Protein 6C28 (pdb70)

Organism: Rhodopseudomonas palustris (strain ATCC BAA-98 / CGA009) (NCBI:txid258594)

Secondary structure (DSSP, 8-state):
----GGGGG-HHHHHHHHHHHHHHHHHHHHGGG---HHHHHHHHHHHHSTT--HHHHHHHHT--HHHHHHHHHHHHHTTSEEEEE---EEEEE-HHHHHHHHHHHHHIIIIIIHHHHHHS-HHHHHHHHHHHHHHHHH-/----GGGGG-HHHHHHHHHHHHHHHHHHHTGGG---HHHHHHHHHHHHSTT-BHHHHHHHHT--HHHHHHHHHHHHHTTSEEE-----BEEE-HHHHHHHHHHHHHIIIIIIHHHHHHH-HHHHHHHHHHHHHHHHH-/----GGGGG-HHHHHHHHHHHHHHHHHHHTTTT---HHHHHHHHHHHHSTT--HHHHHHHHT--HHHHHHHHHHHHHTTSEEE---EEE-HHHHHHHHHHHHHIIIIIIHHHHHHS-HHHHHHHHHHHHHHHHH-/----GGGGG-HHHHHHHHHHHHHHHHHHHHGGG---HHHHHHHHHHHHSTT--HHHHHHHHT--HHHHHHHHHHHHHTTSEEE--EEE-HHHHHHHHHHHHHIIIIIIHHHHHHH-HHHHHHHHHHHHHHHHH-

Radius of gyration: 27.67 Å; Cα contacts (8 Å, |Δi|>4): 649; chains: 4; bounding box: 59×55×95 Å

B-factor: mean 47.62, std 16.77, range [25.13, 145.74]

Solvent-accessible surface area: 30016 Å² total; per-residue (Å²): 5,154,135,44,48,83,2,63,105,23,0,10,46,11,0,51,61,0,4,63,60,2,4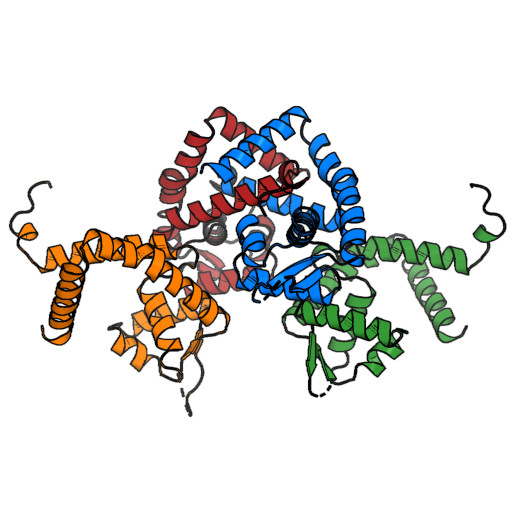6,79,9,13,28,35,16,0,1,33,14,16,0,40,19,44,24,4,10,0,0,2,0,7,64,27,4,84,39,77,58,41,58,54,0,1,92,32,14,46,36,86,100,94,84,0,54,60,30,0,55,9,0,57,19,40,31,1,0,60,75,49,151,124,142,74,101,18,3,69,11,35,115,114,0,112,65,22,5,64,131,0,57,155,18,4,49,86,102,4,14,88,102,0,16,150,60,12,32,153,120,74,13,70,44,0,29,62,20,0,37,30,0,38,156,97,11,139,182,201,75,52,135,80,74,149,93,123,49,69,56,67,105,137,56,56,78,123,48,90,75,17,15,27,43,15,0,0,35,18,16,0,35,20,42,28,21,36,0,0,56,38,6,61,65,55,87,36,106,57,20,70,58,5,6,92,99,59,71,34,134,128,97,83,1,51,62,28,1,60,10,0,54,20,45,32,1,1,62,80,67,176,69,184,43,37,2,81,10,36,112,115,0,106,65,21,4,66,84,0,87,151,20,22,50,65,129,9,60,85,120,52,28,144,142,57,32,150,122,92,55,61,50,70,99,61,116,66,41,54,66,94,155,117,217,152,163,202,75,55,136,80,80,157,97,120,48,67,57,66,106,134,57,60,77,125,52,89,89,19,15,29,90,12,0,0,34,16,17,0,40,17,43,28,21,35,0,0,56,37,9,57,66,53,115,49,132,67,35,80,51,4,5,94,93,60,72,33,135,128,97,86,0,54,58,31,0,57,9,0,64,19,42,34,1,1,66,77,69,140,104,6,105,9,34,112,113,0,91,66,21,4,65,86,0,86,151,16,22,52,77,144,10,61,85,127,52,20,139,143,54,30,149,120,95,50,65,50,70,101,63,116,65,46,60,70,92,163,120,218,4,157,138,46,43,76,3,61,110,22,0,11,47,11,0,50,58,0,3,63,65,2,45,80,11,15,27,59,15,0,0,31,14,17,0,38,19,43,29,4,12,0,0,1,0,6,56,32,5,93,38,73,72,44,68,59,0,2,98,36,14,44,35,86,103,97,82,0,54,59,29,0,62,10,0,65,21,43,34,1,1,69,70,135,104,3,82,9,34,108,114,0,106,68,18,4,63,136,0,52,136,22,4,49,65,104,2,13,82,94,0,21,146,58,13,32,139,117,74,13,65,47,0,26,63,20,0,34,29,0,40,151,100,11

Nearest PDB structures (foldseek):
  6c28-assembly2_B  TM=1.007E+00  e=2.457E-23  Rhodopseudomonas palustris CGA009
  6c28-assembly3_A  TM=9.976E-01  e=1.096E-20  Rhodopseudomonas palustris CGA009
  6c28-assembly2_C-3  TM=1.004E+00  e=8.210E-20  Rhodopseudomonas palustris CGA009
  6c9t-assembly1_B  TM=9.755E-01  e=4.816E-19  Rhodopseudomonas palustris CGA009
  7kk0-assembly1_A  TM=7.862E-01  e=4.921E-06  Variovorax paradoxus

Foldseek 3Di:
DPDDPCLVVDPVNVVVVVVVVLQVQLQVLLVVLRDGPVRLQLLVVCVVDPQAAQVVSCVVVVHDDVRSVVSVVVCVVVQQWDQDDVVRTTIHGDPSVVVSSVVSVCSCVVPRVVVVCVVAPVVVVVVVVVVVVCVVPPD/DPDPPCLVVDPVNVVVVVVVVLQVQLQVLLVVLRDGPLRLQLLVCCVVPFFDALVVSCVVVVHDVVRSVVSCVVCVVVVQWDQDDDCRTIHGDPNNVVSNVVSVCSCVPPRVVVVCVVQPDVRVVVVVVVVVCVVPPD/DPDCPCLVVDPVNVVVVVVVVLQVQLCVQLVVLRAGPLRLQLLVVCVVPPPDAQVVSCVVVVHDDVVSVVVVVVCVVVVQWDDPPGIGGDPVVVVSSVVSVCSCVPVRPVVVCVVAPVVRVVVVVVVVVCVVVPD/DPDDPCLVVDPVSVVVVVVVVLQVQLCVLLVVLRDGPVNLQLLVVCVVDPQDDLVVSCVVVVHDVVRSVVVVVVCVVVQQWDPVSIHGDVVVVVSNVVSVCSCVPVRVVVVCVVQDVVSVVVVVVVVVCVVPPD

Sequence (546 aa):
ELKMGELSELLGYALKRAQLRVFEDFLHCVAPVQLTPAQFSVLLLLDANPGRNQTEIATTLGILRPNFVAMLDALEGRGLCVRTRSRSHILMLTDKGRATLARAKKLVATRHEDRLTELLGRDNRDALLSMLATIAREFELKMGELSELLGYALKRAQLRVFEDFLHCVAPVQLTPAQFSVLLLLDANPGRNQTEIATTLGILRPNFVAMLDALEGRGLCVRTRSPHILMLTDKGRATLARAKKLVATRHEDRLTELLGRDNRDALLSMLATIAREFELKMGELSELLGYALKRAQLRVFEDFLHHCVAPVQLTPAQFSVLLLLDANPGRNQTEIATTLGILRPNFVAMLDALEGRGLCVRTRILMLTDKGRATLARAKKLVATRHEDRLTELLGRDNRDALLSMLATIAREFELKMGELSELLGYALKRAQLRVFEDFLHCVAPVQLTPAQFSVLLLLDANPGRNQTEIATTLGILRPNFVAMLDALEGRGLCVRTILMLTDKGRATLARRAKKLVATRHEDRLTELLGRDNRDALLSMLATIAREF

Structure (mmCIF, N/CA/C/O backbone):
data_6C28
#
_entry.id   6C28
#
_cell.length_a   53.854
_cell.length_b   104.006
_cell.length_c   128.801
_cell.angle_alpha   90.00
_cell.angle_beta   90.00
_cell.angle_gamma   90.00
#
_symmetry.space_group_name_H-M   'P 21 21 21'
#
loop_
_entity.id
_entity.type
_entity.pdbx_description
1 polymer 'Transcriptional regulator, MarR family'
2 non-polymer p-coumaroyl-CoA
3 water water
#
loop_
_atom_site.group_PDB
_atom_site.id
_atom_site.type_symbol
_atom_site.label_atom_id
_atom_site.label_alt_id
_atom_site.label_comp_id
_atom_site.label_asym_id
_atom_site.label_entity_id
_atom_site.label_seq_id
_atom_site.pdbx_PDB_ins_code
_atom_site.Cartn_x
_atom_site.Cartn_y
_atom_site.Cartn_z
_atom_site.occupancy
_atom_site.B_iso_or_equiv
_atom_site.auth_seq_id
_atom_site.auth_comp_id
_atom_site.auth_asym_id
_atom_site.auth_atom_id
_atom_site.pdbx_PDB_model_num
ATOM 1 N N . GLU A 1 44 ? 130.917 21.277 137.386 1.00 70.48 41 GLU A N 1
ATOM 2 C CA . GLU A 1 44 ? 129.582 21.114 136.801 1.00 59.26 41 GLU A CA 1
ATOM 3 C C . GLU A 1 44 ? 128.744 22.345 136.959 1.00 61.00 41 GLU A C 1
ATOM 4 O O . GLU A 1 44 ? 127.545 22.239 136.890 1.00 73.00 41 GLU A O 1
ATOM 6 N N . LEU A 1 45 ? 129.343 23.521 137.138 1.00 63.74 42 LEU A N 1
ATOM 7 C CA . LEU A 1 45 ? 128.563 24.718 137.469 1.00 66.98 42 LEU A CA 1
ATOM 8 C C . LEU A 1 45 ? 127.206 24.766 136.669 1.00 59.80 42 LEU A C 1
ATOM 9 O O . LEU A 1 45 ? 126.174 24.995 137.296 1.00 66.77 42 LEU A O 1
ATOM 14 N N . LYS A 1 46 ? 127.165 24.498 135.346 1.00 53.89 43 LYS A N 1
ATOM 15 C CA . LYS A 1 46 ? 125.879 24.711 134.577 1.00 52.28 43 LYS A CA 1
ATOM 16 C C . LYS A 1 46 ? 124.827 23.600 134.678 1.00 49.76 43 LYS A C 1
ATOM 17 O O . LYS A 1 46 ? 125.007 22.507 134.135 1.00 49.72 43 LYS A O 1
ATOM 23 N N . MET A 1 47 ? 123.687 23.922 135.281 1.00 53.50 44 MET A N 1
ATOM 24 C CA . MET A 1 47 ? 122.653 22.920 135.550 1.00 56.53 44 MET A CA 1
ATOM 25 C C . MET A 1 47 ? 121.647 22.688 134.420 1.00 59.47 44 MET A C 1
ATOM 26 O O . MET A 1 47 ? 120.914 21.702 134.461 1.00 59.21 44 MET A O 1
ATOM 31 N N . GLY A 1 48 ? 121.571 23.568 133.430 1.00 52.76 45 GLY A N 1
ATOM 32 C CA . GLY A 1 48 ? 120.629 23.362 132.323 1.00 46.43 45 GLY A CA 1
ATOM 33 C C . GLY A 1 48 ? 119.163 23.180 132.715 1.00 49.09 45 GLY A C 1
ATOM 34 O O . GLY A 1 48 ? 118.652 23.892 133.586 1.00 50.82 45 GLY A O 1
ATOM 35 N N . GLU A 1 49 ? 118.483 22.221 132.070 1.00 52.03 46 GLU A N 1
ATOM 36 C CA . GLU A 1 49 ? 117.060 21.941 132.360 1.00 50.69 46 GLU A CA 1
ATOM 37 C C . GLU A 1 49 ? 116.828 21.474 133.800 1.00 48.64 46 GLU A C 1
ATOM 38 O O . GLU A 1 49 ? 115.751 21.675 134.313 1.00 50.73 46 GLU A O 1
ATOM 44 N N . LEU A 1 50 ? 117.821 20.835 134.432 1.00 52.01 47 LEU A N 1
ATOM 45 C CA . LEU A 1 50 ? 117.695 20.268 135.830 1.00 49.08 47 LEU A CA 1
ATOM 46 C C . LEU A 1 50 ? 117.110 21.263 136.816 1.00 49.20 47 LEU A C 1
ATOM 47 O O . LEU A 1 50 ? 116.235 20.893 137.558 1.00 51.67 47 LEU A O 1
ATOM 52 N N . SER A 1 51 ? 117.508 22.540 136.735 1.00 51.43 48 SER A N 1
ATOM 53 C CA . SER A 1 51 ? 116.997 23.604 137.630 1.00 51.35 48 SER A CA 1
ATOM 54 C C . SER A 1 51 ? 115.505 23.906 137.486 1.00 49.31 48 SER A C 1
ATOM 55 O O . SER A 1 51 ? 114.930 24.593 138.309 1.00 54.45 48 SER A O 1
ATOM 58 N N . GLU A 1 52 ? 114.895 23.482 136.396 1.00 45.50 49 GLU A N 1
ATOM 59 C CA . GLU A 1 52 ? 113.481 23.719 136.194 1.00 46.23 49 GLU A CA 1
ATOM 60 C C . GLU A 1 52 ? 112.664 22.420 136.201 1.00 48.51 49 GLU A C 1
ATOM 61 O O . GLU A 1 52 ? 111.453 22.475 135.964 1.00 48.35 49 GLU A O 1
ATOM 67 N N . LEU A 1 53 ? 113.303 21.275 136.508 1.00 40.15 50 LEU A N 1
ATOM 68 C CA . LEU A 1 53 ? 112.573 19.985 136.689 1.00 43.77 50 LEU A CA 1
ATOM 69 C C . LEU A 1 53 ? 112.162 19.758 138.155 1.00 45.21 50 LEU A C 1
ATOM 70 O O . LEU A 1 53 ? 112.985 19.794 139.076 1.00 39.55 50 LEU A O 1
ATOM 75 N N . LEU A 1 54 ? 110.867 19.537 138.321 1.00 42.24 51 LEU A N 1
ATOM 76 C CA . LEU A 1 54 ? 110.212 19.448 139.593 1.00 43.99 51 LEU A CA 1
ATOM 77 C C . LEU A 1 54 ? 110.769 18.209 140.299 1.00 44.10 51 LEU A C 1
ATOM 78 O O . LEU A 1 54 ? 111.082 18.298 141.472 1.00 39.22 51 LEU A O 1
ATOM 83 N N . GLY A 1 55 ? 110.989 17.095 139.575 1.00 35.66 52 GLY A N 1
ATOM 84 C CA . GLY A 1 55 ? 111.519 15.903 140.192 1.00 38.36 52 GLY A CA 1
ATOM 85 C C . GLY A 1 55 ? 112.935 16.038 140.728 1.00 41.68 52 GLY A C 1
ATOM 86 O O . GLY A 1 55 ? 113.328 15.401 141.727 1.00 40.45 52 GLY A O 1
ATOM 87 N N . TYR A 1 56 ? 113.732 16.864 140.072 1.00 35.69 53 TYR A N 1
ATOM 88 C CA . TYR A 1 56 ? 115.071 17.059 140.535 1.00 30.86 53 TYR A CA 1
ATOM 89 C C . TYR A 1 56 ? 115.096 17.802 141.878 1.00 34.29 53 TYR A C 1
ATOM 90 O O . TYR A 1 56 ? 115.815 17.402 142.827 1.00 32.57 53 TYR A O 1
ATOM 99 N N . ALA A 1 57 ? 114.363 18.907 141.923 1.00 35.22 54 ALA A N 1
ATOM 100 C CA . ALA A 1 57 ? 114.277 19.741 143.125 1.00 36.39 54 ALA A CA 1
ATOM 101 C C . ALA A 1 57 ? 113.701 18.929 144.306 1.00 33.28 54 ALA A C 1
ATOM 102 O O . ALA A 1 57 ? 114.153 19.013 145.428 1.00 34.10 54 ALA A O 1
ATOM 104 N N . LEU A 1 58 ? 112.688 18.143 143.994 1.00 34.69 55 LEU A N 1
ATOM 105 C CA . LEU A 1 58 ? 112.050 17.253 144.923 1.00 35.92 55 LEU A CA 1
ATOM 106 C C . LEU A 1 58 ? 113.057 16.263 145.463 1.00 34.93 55 LEU A C 1
ATOM 107 O O . LEU A 1 58 ? 113.196 16.112 146.687 1.00 33.91 55 LEU A O 1
ATOM 112 N N . LYS A 1 59 ? 113.867 15.690 144.587 1.00 32.72 56 LYS A N 1
ATOM 113 C CA . LYS A 1 59 ? 114.931 14.781 145.069 1.00 32.55 56 LYS A CA 1
ATOM 114 C C . LYS A 1 59 ? 115.996 15.468 145.908 1.00 32.07 56 LYS A C 1
ATOM 115 O O . LYS A 1 59 ? 116.425 14.921 146.921 1.00 28.97 56 LYS A O 1
ATOM 121 N N . ARG A 1 60 ? 116.413 16.662 145.559 1.00 34.10 57 ARG A N 1
ATOM 122 C CA . ARG A 1 60 ? 117.413 17.324 146.371 1.00 30.04 57 ARG A CA 1
ATOM 123 C C . ARG A 1 60 ? 116.887 17.793 147.721 1.00 35.62 57 ARG A C 1
ATOM 124 O O . ARG A 1 60 ? 117.600 17.807 148.685 1.00 31.38 57 ARG A O 1
ATOM 132 N N . ALA A 1 61 ? 115.623 18.155 147.770 1.00 30.59 58 ALA A N 1
ATOM 133 C CA . ALA A 1 61 ? 115.014 18.538 149.001 1.00 35.03 58 ALA A CA 1
ATOM 134 C C . ALA A 1 61 ? 114.958 17.268 149.895 1.00 36.78 58 ALA A C 1
ATOM 135 O O . ALA A 1 61 ? 115.371 17.312 151.077 1.00 32.52 58 ALA A O 1
ATOM 137 N N . GLN A 1 62 ? 114.430 16.157 149.325 1.00 35.71 59 GLN A N 1
ATOM 138 C CA . GLN A 1 62 ? 114.259 14.897 150.081 1.00 35.45 59 GLN A CA 1
ATOM 139 C C . GLN A 1 62 ? 115.601 14.438 150.687 1.00 35.52 59 GLN A C 1
ATOM 140 O O . GLN A 1 62 ? 115.686 14.121 151.887 1.00 37.64 59 GLN A O 1
ATOM 146 N N . LEU A 1 63 ? 116.635 14.468 149.884 1.00 32.73 60 LEU A N 1
ATOM 147 C CA . LEU A 1 63 ? 117.948 14.111 150.308 1.00 36.48 60 LEU A CA 1
ATOM 148 C C . LEU A 1 63 ? 118.393 14.937 151.512 1.00 39.02 60 LEU A C 1
ATOM 149 O O . LEU A 1 63 ? 118.911 14.413 152.464 1.00 30.80 60 LEU A O 1
ATOM 154 N N . ARG A 1 64 ? 118.190 16.235 151.435 1.00 36.63 61 ARG A N 1
ATOM 155 C CA . ARG A 1 64 ? 118.599 17.127 152.474 1.00 37.06 61 ARG A CA 1
ATOM 156 C C . ARG A 1 64 ? 117.816 16.912 153.803 1.00 31.32 61 ARG A C 1
ATOM 157 O O . ARG A 1 64 ? 118.404 16.935 154.900 1.00 29.23 61 ARG A O 1
ATOM 165 N N . VAL A 1 65 ? 116.510 16.698 153.688 1.00 29.21 62 VAL A N 1
ATOM 166 C CA . VAL A 1 65 ? 115.674 16.436 154.862 1.00 30.40 62 VAL A CA 1
ATOM 167 C C . VAL A 1 65 ? 116.085 15.085 155.525 1.00 30.66 62 VAL A C 1
ATOM 168 O O . VAL A 1 65 ? 116.203 14.988 156.755 1.00 30.87 62 VAL A O 1
ATOM 172 N N . PHE A 1 66 ? 116.339 14.059 154.706 1.00 29.72 63 PHE A N 1
ATOM 173 C CA . PHE A 1 66 ? 116.833 12.786 155.220 1.00 30.66 63 PHE A CA 1
ATOM 174 C C . PHE A 1 66 ? 118.165 12.942 155.971 1.00 32.80 63 PHE A C 1
ATOM 175 O O . PHE A 1 66 ? 118.312 12.484 157.102 1.00 30.17 63 PHE A O 1
ATOM 183 N N . GLU A 1 67 ? 119.109 13.653 155.380 1.00 32.55 64 GLU A N 1
ATOM 184 C CA . GLU A 1 67 ? 120.424 13.833 156.015 1.00 35.99 64 GLU A CA 1
ATOM 185 C C . GLU A 1 67 ? 120.279 14.489 157.405 1.00 36.97 64 GLU A C 1
ATOM 186 O O . GLU A 1 67 ? 120.914 14.045 158.405 1.00 34.47 64 GLU A O 1
ATOM 192 N N . ASP A 1 68 ? 119.468 15.548 157.442 1.00 34.62 65 ASP A N 1
ATOM 193 C CA . ASP A 1 68 ? 119.190 16.272 158.659 1.00 33.78 65 ASP A CA 1
ATOM 194 C C . ASP A 1 68 ? 118.479 15.358 159.677 1.00 32.15 65 ASP A C 1
ATOM 195 O O . ASP A 1 68 ? 118.795 15.420 160.883 1.00 27.96 65 ASP A O 1
ATOM 200 N N . PHE A 1 69 ? 117.506 14.573 159.197 1.00 32.20 66 PHE A N 1
ATOM 201 C CA . PHE A 1 69 ? 116.856 13.550 160.030 1.00 32.11 66 PHE A CA 1
ATOM 202 C C . PHE A 1 69 ? 117.887 12.642 160.661 1.00 34.02 66 PHE A C 1
ATOM 203 O O . PHE A 1 69 ? 117.851 12.426 161.853 1.00 30.85 66 PHE A O 1
ATOM 211 N N . LEU A 1 70 ? 118.815 12.115 159.868 1.00 32.47 67 LEU A N 1
ATOM 212 C CA . LEU A 1 70 ? 119.807 11.216 160.418 1.00 35.49 67 LEU A CA 1
ATOM 213 C C . LEU A 1 70 ? 120.611 11.859 161.547 1.00 34.77 67 LEU A C 1
ATOM 214 O O . LEU A 1 70 ? 120.865 11.191 162.609 1.00 29.60 67 LEU A O 1
ATOM 219 N N . HIS A 1 71 ? 121.049 13.105 161.310 1.00 34.25 68 HIS A N 1
ATOM 220 C CA . HIS A 1 71 ? 121.793 13.867 162.313 1.00 36.45 68 HIS A CA 1
ATOM 221 C C . HIS A 1 71 ? 120.965 14.080 163.589 1.00 38.07 68 HIS A C 1
ATOM 222 O O . HIS A 1 71 ? 121.444 13.776 164.711 1.00 38.72 68 HIS A O 1
ATOM 229 N N . CYS A 1 72 ? 119.722 14.529 163.435 1.00 31.15 69 CYS A N 1
ATOM 230 C CA . CYS A 1 72 ? 118.919 14.902 164.580 1.00 34.77 69 CYS A CA 1
ATOM 231 C C . CYS A 1 72 ? 118.526 13.696 165.394 1.00 40.45 69 CYS A C 1
ATOM 232 O O . CYS A 1 72 ? 118.373 13.843 166.616 1.00 34.44 69 CYS A O 1
ATOM 235 N N . VAL A 1 73 ? 118.312 12.532 164.732 1.00 33.30 70 VAL A N 1
ATOM 236 C CA . VAL A 1 73 ? 117.801 11.342 165.406 1.00 32.51 70 VAL A CA 1
ATOM 237 C C . VAL A 1 73 ? 118.973 10.376 165.805 1.00 30.53 70 VAL A C 1
ATOM 238 O O . VAL A 1 73 ? 118.775 9.310 166.374 1.00 32.04 70 VAL A O 1
ATOM 242 N N . ALA A 1 74 ? 120.206 10.779 165.542 1.00 26.50 71 ALA A N 1
ATOM 243 C CA . ALA A 1 74 ? 121.347 9.948 165.824 1.00 29.97 71 ALA A CA 1
ATOM 244 C C . ALA A 1 74 ? 121.469 9.389 167.243 1.00 30.02 71 ALA A C 1
ATOM 245 O O . ALA A 1 74 ? 122.013 8.341 167.372 1.00 31.95 71 ALA A O 1
ATOM 247 N N . PRO A 1 75 ? 120.985 10.107 168.304 1.00 32.71 72 PRO A N 1
ATOM 248 C CA . PRO A 1 75 ? 121.075 9.569 169.648 1.00 30.82 72 PRO A CA 1
ATOM 249 C C . PRO A 1 75 ? 120.426 8.228 169.764 1.00 33.66 72 PRO A C 1
ATOM 250 O O . PRO A 1 75 ? 120.954 7.386 170.477 1.00 34.55 72 PRO A O 1
ATOM 254 N N . VAL A 1 76 ? 119.364 7.958 168.993 1.00 29.22 73 VAL A N 1
ATOM 255 C CA . VAL A 1 76 ? 118.745 6.593 169.047 1.00 31.17 73 VAL A CA 1
ATOM 256 C C . VAL A 1 76 ? 118.971 5.764 167.778 1.00 33.21 73 VAL A C 1
ATOM 257 O O . VAL A 1 76 ? 118.377 4.690 167.613 1.00 35.09 73 VAL A O 1
ATOM 261 N N . GLN A 1 77 ? 119.790 6.278 166.861 1.00 32.81 74 GLN A N 1
ATOM 262 C CA . GLN A 1 77 ? 120.211 5.537 165.663 1.00 32.26 74 GLN A CA 1
ATOM 263 C C . GLN A 1 77 ? 119.018 4.984 164.825 1.00 30.37 74 GLN A C 1
ATOM 264 O O . GLN A 1 77 ? 118.862 3.769 164.686 1.00 30.04 74 GLN A O 1
ATOM 270 N N . LEU A 1 78 ? 118.195 5.863 164.266 1.00 31.63 75 LEU A N 1
ATOM 271 C CA . LEU A 1 78 ? 117.134 5.428 163.350 1.00 30.15 75 LEU A CA 1
ATOM 272 C C . LEU A 1 78 ? 117.266 6.159 162.041 1.00 28.32 75 LEU A C 1
ATOM 273 O O . LEU A 1 78 ? 117.521 7.389 162.002 1.00 27.97 75 LEU A O 1
ATOM 278 N N . THR A 1 79 ? 117.072 5.427 160.953 1.00 26.12 76 THR A N 1
ATOM 279 C CA . THR A 1 79 ? 116.838 6.063 159.659 1.00 28.06 76 THR A CA 1
ATOM 280 C C . THR A 1 79 ? 115.387 6.494 159.578 1.00 27.76 76 THR A C 1
ATOM 281 O O . THR A 1 79 ? 114.559 6.016 160.361 1.00 29.14 76 THR A O 1
ATOM 285 N N . PRO A 1 80 ? 115.046 7.322 158.597 1.00 29.87 77 PRO A N 1
ATOM 286 C CA . PRO A 1 80 ? 113.634 7.672 158.441 1.00 31.74 77 PRO A CA 1
ATOM 287 C C . PRO A 1 80 ? 112.688 6.470 158.231 1.00 32.22 77 PRO A C 1
ATOM 288 O O . PRO A 1 80 ? 111.574 6.444 158.800 1.00 30.42 77 PRO A O 1
ATOM 292 N N . ALA A 1 81 ? 113.110 5.502 157.428 1.00 30.91 78 ALA A N 1
ATOM 293 C CA . ALA A 1 81 ? 112.289 4.307 157.234 1.00 28.45 78 ALA A CA 1
ATOM 294 C C . ALA A 1 81 ? 112.183 3.449 158.502 1.00 26.04 78 ALA A C 1
ATOM 295 O O . ALA A 1 81 ? 111.138 2.968 158.812 1.00 27.34 78 ALA A O 1
ATOM 297 N N . GLN A 1 82 ? 113.236 3.335 159.252 1.00 27.40 79 GLN A N 1
ATOM 298 C CA . GLN A 1 82 ? 113.247 2.569 160.493 1.00 30.31 79 GLN A CA 1
ATOM 299 C C . GLN A 1 82 ? 112.274 3.180 161.479 1.00 32.33 79 GLN A C 1
ATOM 300 O O . GLN A 1 82 ? 111.479 2.470 162.087 1.00 29.96 79 GLN A O 1
ATOM 306 N N . PHE A 1 83 ? 112.376 4.502 161.638 1.00 32.40 80 PHE A N 1
ATOM 307 C CA . PHE A 1 83 ? 111.424 5.283 162.435 1.00 30.09 80 PHE A CA 1
ATOM 308 C C . PHE A 1 83 ? 109.976 5.069 161.992 1.00 32.43 80 PHE A C 1
ATOM 309 O O . PHE A 1 83 ? 109.088 4.856 162.839 1.00 30.93 80 PHE A O 1
ATOM 317 N N . SER A 1 84 ? 109.732 5.076 160.676 1.00 31.34 81 SER A N 1
ATOM 318 C CA . SER A 1 84 ? 108.415 4.921 160.175 1.00 30.19 81 SER A CA 1
ATOM 319 C C . SER A 1 84 ? 107.873 3.514 160.477 1.00 32.83 81 SER A C 1
ATOM 320 O O . SER A 1 84 ? 106.705 3.362 160.840 1.00 31.53 81 SER A O 1
ATOM 323 N N . VAL A 1 85 ? 108.695 2.490 160.320 1.00 32.57 82 VAL A N 1
ATOM 324 C CA . VAL A 1 85 ? 108.294 1.095 160.672 1.00 31.24 82 VAL A CA 1
ATOM 325 C C . VAL A 1 85 ? 107.932 1.003 162.183 1.00 31.84 82 VAL A C 1
ATOM 326 O O . VAL A 1 85 ? 106.879 0.481 162.531 1.00 30.14 82 VAL A O 1
ATOM 330 N N . LEU A 1 86 ? 108.738 1.548 163.070 1.00 27.71 83 LEU A N 1
ATOM 331 C CA . LEU A 1 86 ? 108.450 1.385 164.483 1.00 31.62 83 LEU A CA 1
ATOM 332 C C . LEU A 1 86 ? 107.169 2.108 164.808 1.00 35.93 83 LEU A C 1
ATOM 333 O O . LEU A 1 86 ? 106.376 1.614 165.632 1.00 31.04 83 LEU A O 1
ATOM 338 N N . LEU A 1 87 ? 106.950 3.231 164.129 1.00 31.12 84 LEU A N 1
ATOM 339 C CA . LEU A 1 87 ? 105.776 4.048 164.370 1.00 33.22 84 LEU A CA 1
ATOM 340 C C . LEU A 1 87 ? 104.515 3.382 163.924 1.00 33.54 84 LEU A C 1
ATOM 341 O O . LEU A 1 87 ? 103.564 3.363 164.691 1.00 37.86 84 LEU A O 1
ATOM 346 N N . LEU A 1 88 ? 104.500 2.806 162.713 1.00 32.88 85 LEU A N 1
ATOM 347 C CA . LEU A 1 88 ? 103.349 2.063 162.275 1.00 33.15 85 LEU A CA 1
ATOM 348 C C . LEU A 1 88 ? 103.027 0.838 163.162 1.00 36.10 85 LEU A C 1
ATOM 349 O O . LEU A 1 88 ? 101.847 0.535 163.401 1.00 34.16 85 LEU A O 1
ATOM 354 N N . LEU A 1 89 ? 104.061 0.139 163.627 1.00 32.56 86 LEU A N 1
ATOM 355 C CA . LEU A 1 89 ? 103.891 -1.006 164.501 1.00 40.58 86 LEU A CA 1
ATOM 356 C C . LEU A 1 89 ? 103.190 -0.649 165.842 1.00 39.09 86 LEU A C 1
ATOM 357 O O . LEU A 1 89 ? 102.275 -1.340 166.248 1.00 45.64 86 LEU A O 1
ATOM 362 N N . ASP A 1 90 ? 103.640 0.424 166.484 1.00 39.41 87 ASP A N 1
ATOM 363 C CA . ASP A 1 90 ? 103.015 0.981 167.684 1.00 40.08 87 ASP A CA 1
ATOM 364 C C . ASP A 1 90 ? 101.568 1.351 167.411 1.00 38.70 87 ASP A C 1
ATOM 365 O O . ASP A 1 90 ? 100.709 0.981 168.184 1.00 39.86 87 ASP A O 1
ATOM 370 N N . ALA A 1 91 ? 101.287 1.998 166.293 1.00 36.80 88 ALA A N 1
ATOM 371 C CA . ALA A 1 91 ? 99.921 2.409 165.984 1.00 35.83 88 ALA A CA 1
ATOM 372 C C . ALA A 1 91 ? 99.012 1.332 165.459 1.00 34.58 88 ALA A C 1
ATOM 373 O O . ALA A 1 91 ? 97.791 1.497 165.472 1.00 33.48 88 ALA A O 1
ATOM 375 N N . ASN A 1 92 ? 99.569 0.264 164.913 1.00 34.14 89 ASN A N 1
ATOM 376 C CA . ASN A 1 92 ? 98.787 -0.770 164.322 1.00 36.34 89 ASN A CA 1
ATOM 377 C C . ASN A 1 92 ? 99.294 -2.134 164.829 1.00 38.81 89 ASN A C 1
ATOM 378 O O . ASN A 1 92 ? 99.979 -2.880 164.105 1.00 40.69 89 ASN A O 1
ATOM 383 N N . PRO A 1 93 ? 98.946 -2.479 166.057 1.00 42.44 90 PRO A N 1
ATOM 384 C CA . PRO A 1 93 ? 99.354 -3.832 166.507 1.00 39.63 90 PRO A CA 1
ATOM 385 C C . PRO A 1 93 ? 98.768 -4.956 165.677 1.00 36.56 90 PRO A C 1
ATOM 386 O O . PRO A 1 93 ? 97.729 -4.788 165.098 1.00 39.52 90 PRO A O 1
ATOM 390 N N . GLY A 1 94 ? 99.466 -6.081 165.599 1.00 39.18 91 GLY A N 1
ATOM 391 C CA . GLY A 1 94 ? 98.920 -7.347 165.031 1.00 40.33 91 GLY A CA 1
ATOM 392 C C . GLY A 1 94 ? 98.957 -7.385 163.508 1.00 42.77 91 GLY A C 1
ATOM 393 O O . GLY A 1 94 ? 98.186 -8.136 162.875 1.00 43.31 91 GLY A O 1
ATOM 394 N N . ARG A 1 95 ? 99.740 -6.502 162.897 1.00 36.10 92 ARG A N 1
ATOM 395 C CA . ARG A 1 95 ? 99.816 -6.498 161.434 1.00 42.45 92 ARG A CA 1
ATOM 396 C C . ARG A 1 95 ? 100.961 -7.370 160.958 1.00 36.70 92 ARG A C 1
ATOM 397 O O . ARG A 1 95 ? 101.892 -7.615 161.702 1.00 40.40 92 ARG A O 1
ATOM 405 N N . ASN A 1 96 ? 100.866 -7.855 159.731 1.00 40.36 93 ASN A N 1
ATOM 406 C CA . ASN A 1 96 ? 101.942 -8.686 159.174 1.00 43.33 93 ASN A CA 1
ATOM 407 C C . ASN A 1 96 ? 102.970 -7.831 158.400 1.00 45.83 93 ASN A C 1
ATOM 408 O O . ASN A 1 96 ? 102.740 -6.613 158.167 1.00 46.68 93 ASN A O 1
ATOM 413 N N . GLN A 1 97 ? 104.065 -8.489 157.995 1.00 42.42 94 GLN A N 1
ATOM 414 C CA . GLN A 1 97 ? 105.083 -7.913 157.113 1.00 45.87 94 GLN A CA 1
ATOM 415 C C . GLN A 1 97 ? 104.539 -7.177 155.917 1.00 42.32 94 GLN A C 1
ATOM 416 O O . GLN A 1 97 ? 105.032 -6.134 155.569 1.00 42.14 94 GLN A O 1
ATOM 422 N N . THR A 1 98 ? 103.585 -7.778 155.232 1.00 42.36 95 THR A N 1
ATOM 423 C CA . THR A 1 98 ? 103.146 -7.294 153.920 1.00 40.69 95 THR A CA 1
ATOM 424 C C . THR A 1 98 ? 102.375 -6.022 154.061 1.00 41.15 95 THR A C 1
ATOM 425 O O . THR A 1 98 ? 102.508 -5.113 153.255 1.00 37.76 95 THR A O 1
ATOM 429 N N . GLU A 1 99 ? 101.559 -5.949 155.100 1.00 39.51 96 GLU A N 1
ATOM 430 C CA . GLU A 1 99 ? 100.744 -4.759 155.296 1.00 37.72 96 GLU A CA 1
ATOM 431 C C . GLU A 1 99 ? 101.629 -3.543 155.605 1.00 37.64 96 GLU A C 1
ATOM 432 O O . GLU A 1 99 ? 101.364 -2.465 155.137 1.00 36.08 96 GLU A O 1
ATOM 438 N N . ILE A 1 100 ? 102.668 -3.719 156.412 1.00 36.81 97 ILE A N 1
ATOM 439 C CA . ILE A 1 100 ? 103.522 -2.596 156.779 1.00 41.08 97 ILE A CA 1
ATOM 440 C C . ILE A 1 100 ? 104.339 -2.157 155.549 1.00 39.22 97 ILE A C 1
ATOM 441 O O . ILE A 1 100 ? 104.412 -0.954 155.201 1.00 33.18 97 ILE A O 1
ATOM 446 N N . ALA A 1 101 ? 104.937 -3.143 154.890 1.00 32.41 98 ALA A N 1
ATOM 447 C CA . ALA A 1 101 ? 105.746 -2.895 153.698 1.00 35.02 98 ALA A CA 1
ATOM 448 C C . ALA A 1 101 ? 104.926 -2.245 152.606 1.00 37.18 98 ALA A C 1
ATOM 449 O O . ALA A 1 101 ? 105.354 -1.228 152.024 1.00 36.42 98 ALA A O 1
ATOM 451 N N . THR A 1 102 ? 103.726 -2.740 152.354 1.00 35.14 99 THR A N 1
ATOM 452 C CA . THR A 1 102 ? 102.892 -2.082 151.340 1.00 40.30 99 THR A CA 1
ATOM 453 C C . THR A 1 102 ? 102.431 -0.696 151.759 1.00 37.20 99 THR A C 1
ATOM 454 O O . THR A 1 102 ? 102.379 0.201 150.904 1.00 34.81 99 THR A O 1
ATOM 458 N N . THR A 1 103 ? 102.128 -0.466 153.020 1.00 34.78 100 THR A N 1
ATOM 459 C CA . THR A 1 103 ? 101.725 0.856 153.446 1.00 35.24 100 THR A CA 1
ATOM 460 C C . THR A 1 103 ? 102.865 1.842 153.231 1.00 38.47 100 THR A C 1
ATOM 461 O O . THR A 1 103 ? 102.645 2.927 152.790 1.00 35.57 100 THR A O 1
ATOM 465 N N . LEU A 1 104 ? 104.089 1.428 153.508 1.00 36.17 101 LEU A N 1
ATOM 466 C CA . LEU A 1 104 ? 105.222 2.301 153.372 1.00 37.17 101 LEU A CA 1
ATOM 467 C C . LEU A 1 104 ? 105.900 2.314 151.975 1.00 38.68 101 LEU A C 1
ATOM 468 O O . LEU A 1 104 ? 106.846 3.050 151.827 1.00 36.60 101 LEU A O 1
ATOM 473 N N . GLY A 1 105 ? 105.418 1.553 150.986 1.00 36.81 102 GLY A N 1
ATOM 474 C CA . GLY A 1 105 ? 106.018 1.507 149.654 1.00 39.22 102 GLY A CA 1
ATOM 475 C C . GLY A 1 105 ? 107.411 0.885 149.654 1.00 39.85 102 GLY A C 1
ATOM 476 O O . GLY A 1 105 ? 108.329 1.376 149.055 1.00 37.56 102 GLY A O 1
ATOM 477 N N . ILE A 1 106 ? 107.579 -0.185 150.380 1.00 37.01 103 ILE A N 1
ATOM 478 C CA . ILE A 1 106 ? 108.850 -0.849 150.439 1.00 38.16 103 ILE A CA 1
ATOM 479 C C . ILE A 1 106 ? 108.617 -2.195 149.800 1.00 35.92 103 ILE A C 1
ATOM 480 O O . ILE A 1 106 ? 107.651 -2.885 150.155 1.00 37.47 103 ILE A O 1
ATOM 485 N N . LEU A 1 107 ? 109.499 -2.599 148.900 1.00 37.91 104 LEU A N 1
ATOM 486 C CA . LEU A 1 107 ? 109.428 -3.949 148.325 1.00 38.61 104 LEU A CA 1
ATOM 487 C C . LEU A 1 107 ? 109.852 -5.011 149.356 1.00 37.70 104 LEU A C 1
ATOM 488 O O . LEU A 1 107 ? 110.585 -4.761 150.313 1.00 37.59 104 LEU A O 1
ATOM 493 N N . ARG A 1 108 ? 109.389 -6.209 149.121 1.00 37.59 105 ARG A N 1
ATOM 494 C CA . ARG A 1 108 ? 109.480 -7.288 150.047 1.00 40.72 105 ARG A CA 1
ATOM 495 C C . ARG A 1 108 ? 110.906 -7.634 150.432 1.00 37.21 105 ARG A C 1
ATOM 496 O O . ARG A 1 108 ? 111.198 -7.659 151.630 1.00 39.29 105 ARG A O 1
ATOM 504 N N . PRO A 1 109 ? 111.794 -7.933 149.456 1.00 35.41 106 PRO A N 1
ATOM 505 C CA . PRO A 1 109 ? 113.158 -8.299 149.893 1.00 36.26 106 PRO A CA 1
ATOM 506 C C . PRO A 1 109 ? 113.871 -7.173 150.736 1.00 33.17 106 PRO A C 1
ATOM 507 O O . PRO A 1 109 ? 114.540 -7.431 151.734 1.00 38.34 106 PRO A O 1
ATOM 511 N N . ASN A 1 110 ? 113.619 -5.939 150.387 1.00 32.77 107 ASN A N 1
ATOM 512 C CA . ASN A 1 110 ? 114.179 -4.785 151.135 1.00 33.32 107 ASN A CA 1
ATOM 513 C C . ASN A 1 110 ? 113.572 -4.770 152.553 1.00 29.25 107 ASN A C 1
ATOM 514 O O . ASN A 1 110 ? 114.214 -4.432 153.558 1.00 30.63 107 ASN A O 1
ATOM 519 N N . PHE A 1 111 ? 112.301 -5.094 152.640 1.00 28.40 108 PHE A N 1
ATOM 520 C CA . PHE A 1 111 ? 111.635 -5.068 153.930 1.00 33.44 108 PHE A CA 1
ATOM 521 C C . PHE A 1 111 ? 112.128 -6.182 154.830 1.00 34.78 108 PHE A C 1
ATOM 522 O O . PHE A 1 111 ? 112.290 -5.973 156.030 1.00 34.44 108 PHE A O 1
ATOM 530 N N . VAL A 1 112 ? 112.390 -7.348 154.239 1.00 34.91 109 VAL A N 1
ATOM 531 C CA . VAL A 1 112 ? 112.951 -8.454 154.971 1.00 34.76 109 VAL A CA 1
ATOM 532 C C . VAL A 1 112 ? 114.286 -8.020 155.570 1.00 35.86 109 VAL A C 1
ATOM 533 O O . VAL A 1 112 ? 114.554 -8.279 156.763 1.00 34.75 109 VAL A O 1
ATOM 537 N N . ALA A 1 113 ? 115.117 -7.357 154.773 1.00 32.21 110 ALA A N 1
ATOM 538 C CA . ALA A 1 113 ? 116.438 -6.990 155.286 1.00 34.98 110 ALA A CA 1
ATOM 539 C C . ALA A 1 113 ? 116.312 -5.963 156.424 1.00 32.92 110 ALA A C 1
ATOM 540 O O . ALA A 1 113 ? 117.015 -6.045 157.429 1.00 32.38 110 ALA A O 1
ATOM 542 N N . MET A 1 114 ? 115.422 -5.008 156.265 1.00 32.77 111 MET A N 1
ATOM 543 C CA . MET A 1 114 ? 115.237 -4.044 157.317 1.00 36.81 111 MET A CA 1
ATOM 544 C C . MET A 1 114 ? 114.633 -4.683 158.573 1.00 34.46 111 MET A C 1
ATOM 545 O O . MET A 1 114 ? 115.046 -4.319 159.667 1.00 32.63 111 MET A O 1
ATOM 550 N N . LEU A 1 115 ? 113.728 -5.671 158.442 1.00 32.49 112 LEU A N 1
ATOM 551 C CA . LEU A 1 115 ? 113.279 -6.396 159.627 1.00 33.79 112 LEU A CA 1
ATOM 552 C C . LEU A 1 115 ? 114.387 -7.142 160.287 1.00 32.32 112 LEU A C 1
ATOM 553 O O . LEU A 1 115 ? 114.462 -7.153 161.517 1.00 30.52 112 LEU A O 1
ATOM 558 N N . ASP A 1 116 ? 115.297 -7.717 159.512 1.00 37.46 113 ASP A N 1
ATOM 559 C CA . ASP A 1 116 ? 116.405 -8.473 160.151 1.00 39.23 113 ASP A CA 1
ATOM 560 C C . ASP A 1 116 ? 117.245 -7.550 161.005 1.00 38.36 113 ASP A C 1
ATOM 561 O O . ASP A 1 116 ? 117.795 -7.990 162.036 1.00 37.15 113 ASP A O 1
ATOM 566 N N . ALA A 1 117 ? 117.460 -6.309 160.543 1.00 35.03 114 ALA A N 1
ATOM 567 C CA . ALA A 1 117 ? 118.228 -5.335 161.367 1.00 31.53 114 ALA A CA 1
ATOM 568 C C . ALA A 1 117 ? 117.390 -4.890 162.595 1.00 30.83 114 ALA A C 1
ATOM 569 O O . ALA A 1 117 ? 117.894 -4.843 163.685 1.00 31.27 114 ALA A O 1
ATOM 571 N N . LEU A 1 118 ? 116.094 -4.599 162.417 1.00 33.42 115 LEU A N 1
ATOM 572 C CA . LEU A 1 118 ? 115.267 -4.164 163.553 1.00 34.07 115 LEU A CA 1
ATOM 573 C C . LEU A 1 118 ? 115.101 -5.288 164.617 1.00 33.25 115 LEU A C 1
ATOM 574 O O . LEU A 1 118 ? 115.202 -5.046 165.860 1.00 32.21 115 LEU A O 1
ATOM 579 N N . GLU A 1 119 ? 114.931 -6.513 164.142 1.00 34.89 116 GLU A N 1
ATOM 580 C CA . GLU A 1 119 ? 114.824 -7.676 165.055 1.00 38.70 116 GLU A CA 1
ATOM 581 C C . GLU A 1 119 ? 116.191 -7.982 165.687 1.00 38.25 116 GLU A C 1
ATOM 582 O O . GLU A 1 119 ? 116.285 -8.178 166.904 1.00 33.93 116 GLU A O 1
ATOM 588 N N . GLY A 1 120 ? 117.263 -7.938 164.900 1.00 35.06 117 GLY A N 1
ATOM 589 C CA . GLY A 1 120 ? 118.615 -8.055 165.478 1.00 35.82 117 GLY A CA 1
ATOM 590 C C . GLY A 1 120 ? 118.951 -7.014 166.564 1.00 38.10 117 GLY A C 1
ATOM 591 O O . GLY A 1 120 ? 119.733 -7.297 167.482 1.00 35.80 117 GLY A O 1
ATOM 592 N N . ARG A 1 121 ? 118.395 -5.808 166.444 1.00 37.56 118 ARG A N 1
ATOM 593 C CA . ARG A 1 121 ? 118.556 -4.777 167.478 1.00 41.22 118 ARG A CA 1
ATOM 594 C C . ARG A 1 121 ? 117.595 -4.891 168.721 1.00 40.08 118 ARG A C 1
ATOM 595 O O . ARG A 1 121 ? 117.649 -4.053 169.611 1.00 37.97 118 ARG A O 1
ATOM 603 N N . GLY A 1 122 ? 116.740 -5.911 168.767 1.00 38.21 119 GLY A N 1
ATOM 604 C CA . GLY A 1 122 ? 115.722 -6.033 169.789 1.00 39.31 119 GLY A CA 1
ATOM 605 C C . GLY A 1 122 ? 114.601 -5.004 169.797 1.00 38.76 119 GLY A C 1
ATOM 606 O O . GLY A 1 122 ? 113.966 -4.773 170.868 1.00 40.05 119 GLY A O 1
ATOM 607 N N . LEU A 1 123 ? 114.346 -4.365 168.652 1.00 37.56 120 LEU A N 1
ATOM 608 C CA . LEU A 1 123 ? 113.321 -3.295 168.608 1.00 37.34 120 LEU A CA 1
ATOM 609 C C . LEU A 1 123 ? 111.944 -3.834 168.266 1.00 37.27 120 LEU A C 1
ATOM 610 O O . LEU A 1 123 ? 110.944 -3.156 168.497 1.00 37.57 120 LEU A O 1
ATOM 615 N N . CYS A 1 124 ? 111.911 -4.979 167.596 1.00 36.71 121 CYS A N 1
ATOM 616 C CA . CYS A 1 124 ? 110.670 -5.652 167.242 1.00 36.55 121 CYS A CA 1
ATOM 617 C C . CYS A 1 124 ? 110.919 -7.143 167.081 1.00 39.83 121 CYS A C 1
ATOM 618 O O . CYS A 1 124 ? 112.062 -7.619 167.138 1.00 44.75 121 CYS A O 1
ATOM 621 N N . VAL A 1 125 ? 109.830 -7.887 166.992 1.00 43.57 122 VAL A N 1
ATOM 622 C CA . VAL A 1 125 ? 109.882 -9.335 166.837 1.00 47.64 122 VAL A CA 1
ATOM 623 C C . VAL A 1 125 ? 108.833 -9.742 165.795 1.00 48.02 122 VAL A C 1
ATOM 624 O O . VAL A 1 125 ? 107.706 -9.206 165.770 1.00 39.21 122 VAL A O 1
ATOM 628 N N . ARG A 1 126 ? 109.248 -10.679 164.957 1.00 46.74 123 ARG A N 1
ATOM 629 C CA . ARG A 1 126 ? 108.434 -11.329 163.958 1.00 51.06 123 ARG A CA 1
ATOM 630 C C . ARG A 1 126 ? 107.858 -12.431 164.807 1.00 49.68 123 ARG A C 1
ATOM 631 O O . ARG A 1 126 ? 108.580 -13.279 165.241 1.00 49.57 123 ARG A O 1
ATOM 639 N N . THR A 1 127 ? 106.563 -12.447 165.035 1.00 47.27 124 THR A N 1
ATOM 640 C CA . THR A 1 127 ? 106.032 -13.444 165.969 1.00 48.38 124 THR A CA 1
ATOM 641 C C . THR A 1 127 ? 104.738 -14.059 165.442 1.00 46.55 124 THR A C 1
ATOM 642 O O . THR A 1 127 ? 104.511 -14.073 164.217 1.00 45.73 124 THR A O 1
ATOM 646 N N . ARG A 1 128 ? 103.978 -14.670 166.352 1.00 49.94 125 ARG A N 1
ATOM 647 C CA . ARG A 1 128 ? 102.646 -15.272 166.071 1.00 56.61 125 ARG A CA 1
ATOM 648 C C . ARG A 1 128 ? 101.653 -14.630 167.015 1.00 58.85 125 ARG A C 1
ATOM 649 O O . ARG A 1 128 ? 102.077 -14.075 168.035 1.00 58.11 125 ARG A O 1
ATOM 657 N N . SER A 1 129 ? 100.397 -14.656 166.609 1.00 68.71 126 SER A N 1
ATOM 658 C CA . SER A 1 129 ? 99.298 -14.058 167.337 1.00 83.21 126 SER A CA 1
ATOM 659 C C . SER A 1 129 ? 98.720 -14.935 168.429 1.00 101.69 126 SER A C 1
ATOM 660 O O . SER A 1 129 ? 98.431 -14.454 169.513 1.00 113.97 126 SER A O 1
ATOM 663 N N . ARG A 1 134 ? 99.355 -19.569 162.269 1.00 143.09 131 ARG A N 1
ATOM 664 C CA . ARG A 1 134 ? 99.234 -19.696 160.821 1.00 138.32 131 ARG A CA 1
ATOM 665 C C . ARG A 1 134 ? 99.524 -18.338 160.208 1.00 130.25 131 ARG A C 1
ATOM 666 O O . ARG A 1 134 ? 99.962 -18.213 159.068 1.00 138.13 131 ARG A O 1
ATOM 668 N N . SER A 1 135 ? 99.194 -17.351 161.023 1.00 108.65 132 SER A N 1
ATOM 669 C CA . SER A 1 135 ? 99.375 -15.880 160.970 1.00 91.83 132 SER A CA 1
ATOM 670 C C . SER A 1 135 ? 100.617 -15.326 161.761 1.00 75.48 132 SER A C 1
ATOM 671 O O . SER A 1 135 ? 100.664 -15.313 163.000 1.00 59.64 132 SER A O 1
ATOM 674 N N . HIS A 1 136 ? 101.621 -14.905 160.991 1.00 69.91 133 HIS A N 1
ATOM 675 C CA . HIS A 1 136 ? 102.794 -14.151 161.469 1.00 70.33 133 HIS A CA 1
ATOM 676 C C . HIS A 1 136 ? 102.502 -12.630 161.630 1.00 64.38 133 HIS A C 1
ATOM 677 O O . HIS A 1 136 ? 102.056 -11.952 160.693 1.00 61.01 133 HIS A O 1
ATOM 684 N N . ILE A 1 137 ? 102.799 -12.088 162.803 1.00 48.30 134 ILE A N 1
ATOM 685 C CA . ILE A 1 137 ? 102.576 -10.664 163.025 1.00 51.21 134 ILE A CA 1
ATOM 686 C C . ILE A 1 137 ? 103.888 -10.010 163.379 1.00 49.52 134 ILE A C 1
ATOM 687 O O . ILE A 1 137 ? 104.872 -10.699 163.695 1.00 47.42 134 ILE A O 1
ATOM 692 N N . LEU A 1 138 ? 103.899 -8.681 163.365 1.00 44.21 135 LEU A N 1
ATOM 693 C CA . LEU A 1 138 ? 105.043 -7.949 163.900 1.00 41.89 135 LEU A CA 1
ATOM 694 C C . LEU A 1 138 ? 104.628 -7.271 165.172 1.00 39.58 135 LEU A C 1
ATOM 695 O O . LEU A 1 138 ? 103.526 -6.759 165.252 1.00 43.48 135 LEU A O 1
ATOM 700 N N . MET A 1 139 ? 105.539 -7.186 166.125 1.00 38.70 136 MET A N 1
ATOM 701 C CA . MET A 1 139 ? 105.266 -6.510 167.402 1.00 43.26 136 MET A CA 1
ATOM 702 C C . MET A 1 139 ? 106.465 -5.699 167.854 1.00 38.14 136 MET A C 1
ATOM 703 O O . MET A 1 139 ? 107.600 -6.161 167.705 1.00 38.84 136 MET A O 1
ATOM 708 N N . LEU A 1 140 ? 106.236 -4.503 168.386 1.00 34.81 137 LEU A N 1
ATOM 709 C CA . LEU A 1 140 ? 107.291 -3.721 169.003 1.00 37.93 137 LEU A CA 1
ATOM 710 C C . LEU A 1 140 ? 107.649 -4.357 170.332 1.00 42.81 137 LEU A C 1
ATOM 711 O O . LEU A 1 140 ? 106.723 -4.863 170.990 1.00 43.10 137 LEU A O 1
ATOM 716 N N . THR A 1 141 ? 108.941 -4.298 170.744 1.00 36.20 138 THR A N 1
ATOM 717 C CA . THR A 1 141 ? 109.352 -4.661 172.095 1.00 36.80 138 THR A CA 1
ATOM 718 C C . THR A 1 141 ? 109.271 -3.457 172.986 1.00 39.56 138 THR A C 1
ATOM 719 O O . THR A 1 141 ? 108.964 -2.333 172.525 1.00 35.01 138 THR A O 1
ATOM 723 N N . ASP A 1 142 ? 109.531 -3.679 174.274 1.00 37.17 139 ASP A N 1
ATOM 724 C CA . ASP A 1 142 ? 109.643 -2.565 175.196 1.00 39.07 139 ASP A CA 1
ATOM 725 C C . ASP A 1 142 ? 110.777 -1.610 174.779 1.00 38.86 139 ASP A C 1
ATOM 726 O O . ASP A 1 142 ? 110.635 -0.412 174.872 1.00 38.53 139 ASP A O 1
ATOM 731 N N . LYS A 1 143 ? 111.910 -2.161 174.363 1.00 38.35 140 LYS A N 1
ATOM 732 C CA . LYS A 1 143 ? 113.029 -1.382 173.873 1.00 38.21 140 LYS A CA 1
ATOM 733 C C . LYS A 1 143 ? 112.618 -0.546 172.630 1.00 38.78 140 LYS A C 1
ATOM 734 O O . LYS A 1 143 ? 113.001 0.613 172.471 1.00 30.39 140 LYS A O 1
ATOM 740 N N . GLY A 1 144 ? 111.834 -1.175 171.768 1.00 35.42 141 GLY A N 1
ATOM 741 C CA . GLY A 1 144 ? 111.281 -0.528 170.600 1.00 41.16 141 GLY A CA 1
ATOM 742 C C . GLY A 1 144 ? 110.435 0.659 170.967 1.00 37.60 141 GLY A C 1
ATOM 743 O O . GLY A 1 144 ? 110.550 1.709 170.331 1.00 33.40 141 GLY A O 1
ATOM 744 N N . ARG A 1 145 ? 109.596 0.486 171.988 1.00 41.54 142 ARG A N 1
ATOM 745 C CA . ARG A 1 145 ? 108.671 1.559 172.451 1.00 40.51 142 ARG A CA 1
ATOM 746 C C . ARG A 1 145 ? 109.425 2.702 173.022 1.00 36.84 142 ARG A C 1
ATOM 747 O O . ARG A 1 145 ? 109.131 3.820 172.678 1.00 42.92 142 ARG A O 1
ATOM 755 N N . ALA A 1 146 ? 110.453 2.417 173.796 1.00 34.79 143 ALA A N 1
ATOM 756 C CA . ALA A 1 146 ? 111.274 3.463 174.398 1.00 37.04 143 ALA A CA 1
ATOM 757 C C . ALA A 1 146 ? 112.068 4.233 173.335 1.00 40.46 143 ALA A C 1
ATOM 758 O O . ALA A 1 146 ? 112.140 5.490 173.380 1.00 31.35 143 ALA A O 1
ATOM 760 N N . THR A 1 147 ? 112.695 3.501 172.405 1.00 38.99 144 THR A N 1
ATOM 761 C CA . THR A 1 147 ? 113.414 4.231 171.349 1.00 38.06 144 THR A CA 1
ATOM 762 C C . THR A 1 147 ? 112.478 5.046 170.445 1.00 33.35 144 THR A C 1
ATOM 763 O O . THR A 1 147 ? 112.767 6.160 170.135 1.00 36.52 144 THR A O 1
ATOM 767 N N . LEU A 1 148 ? 111.323 4.526 170.125 1.00 32.41 145 LEU A N 1
ATOM 768 C CA . LEU A 1 148 ? 110.347 5.264 169.377 1.00 32.41 145 LEU A CA 1
ATOM 769 C C . LEU A 1 148 ? 109.925 6.551 170.087 1.00 35.50 145 LEU A C 1
ATOM 770 O O . LEU A 1 148 ? 109.848 7.637 169.440 1.00 30.74 145 LEU A O 1
ATOM 775 N N . ALA A 1 149 ? 109.615 6.448 171.384 1.00 34.40 146 ALA A N 1
ATOM 776 C CA . ALA A 1 149 ? 109.149 7.649 172.142 1.00 33.45 146 ALA A CA 1
ATOM 777 C C . ALA A 1 149 ? 110.205 8.727 172.085 1.00 32.08 146 ALA A C 1
ATOM 778 O O . ALA A 1 149 ? 109.946 9.887 171.835 1.00 36.89 146 ALA A O 1
ATOM 780 N N . ARG A 1 150 ? 111.452 8.335 172.264 1.00 33.06 147 ARG A N 1
ATOM 781 C CA . ARG A 1 150 ? 112.488 9.298 172.232 1.00 34.22 147 ARG A CA 1
ATOM 782 C C . ARG A 1 150 ? 112.672 9.862 170.820 1.00 37.39 147 ARG A C 1
ATOM 783 O O . ARG A 1 150 ? 112.866 11.067 170.646 1.00 35.61 147 ARG A O 1
ATOM 791 N N . ALA A 1 151 ? 112.526 9.020 169.806 1.00 36.51 148 ALA A N 1
ATOM 792 C CA . ALA A 1 151 ? 112.643 9.493 168.407 1.00 34.37 148 ALA A CA 1
ATOM 793 C C . ALA A 1 151 ? 111.601 10.521 168.068 1.00 33.68 148 ALA A C 1
ATOM 794 O O . ALA A 1 151 ? 111.868 11.505 167.360 1.00 34.05 148 ALA A O 1
ATOM 796 N N . LYS A 1 152 ? 110.380 10.268 168.487 1.00 33.97 149 LYS A N 1
ATOM 797 C CA . LYS A 1 152 ? 109.298 11.213 168.206 1.00 34.11 149 LYS A CA 1
ATOM 798 C C . LYS A 1 152 ? 109.617 12.615 168.693 1.00 32.54 149 LYS A C 1
ATOM 799 O O . LYS A 1 152 ? 109.390 13.598 167.953 1.00 34.54 149 LYS A O 1
ATOM 805 N N . LYS A 1 153 ? 110.222 12.688 169.867 1.00 39.45 150 LYS A N 1
ATOM 806 C CA . LYS A 1 153 ? 110.578 13.988 170.492 1.00 47.50 150 LYS A CA 1
ATOM 807 C C . LYS A 1 153 ? 111.736 14.627 169.760 1.00 42.27 150 LYS A C 1
ATOM 808 O O . LYS A 1 153 ? 111.712 15.827 169.465 1.00 37.79 150 LYS A O 1
ATOM 814 N N . LEU A 1 154 ? 112.716 13.823 169.375 1.00 42.50 151 LEU A N 1
ATOM 815 C CA . LEU A 1 154 ? 113.825 14.369 168.581 1.00 39.72 151 LEU A CA 1
ATOM 816 C C . LEU A 1 154 ? 113.301 14.822 167.205 1.00 37.37 151 LEU A C 1
ATOM 817 O O . LEU A 1 154 ? 113.643 15.880 166.711 1.00 41.82 151 LEU A O 1
ATOM 822 N N . VAL A 1 155 ? 112.484 14.026 166.552 1.00 36.09 152 VAL A N 1
ATOM 823 C CA . VAL A 1 155 ? 111.988 14.436 165.218 1.00 40.77 152 VAL A CA 1
ATOM 824 C C . VAL A 1 155 ? 111.238 15.780 165.370 1.00 41.80 152 VAL A C 1
ATOM 825 O O . VAL A 1 155 ? 111.580 16.735 164.693 1.00 39.90 152 VAL A O 1
ATOM 829 N N . ALA A 1 156 ? 110.271 15.869 166.280 1.00 42.62 153 ALA A N 1
ATOM 830 C CA . ALA A 1 156 ? 109.357 17.089 166.355 1.00 45.02 153 ALA A CA 1
ATOM 831 C C . ALA A 1 156 ? 110.128 18.395 166.656 1.00 45.35 153 ALA A C 1
ATOM 832 O O . ALA A 1 156 ? 110.122 19.339 165.873 1.00 46.87 153 ALA A O 1
ATOM 834 N N . THR A 1 157 ? 110.870 18.338 167.751 1.00 47.12 154 THR A N 1
ATOM 835 C CA . THR A 1 157 ? 111.576 19.422 168.378 1.00 48.49 154 THR A CA 1
ATOM 836 C C . THR A 1 157 ? 112.871 19.793 167.665 1.00 52.18 154 THR A C 1
ATOM 837 O O . THR A 1 157 ? 113.213 20.954 167.591 1.00 54.91 154 THR A O 1
ATOM 841 N N . ARG A 1 158 ? 113.615 18.833 167.204 1.00 47.16 155 ARG A N 1
ATOM 842 C CA . ARG A 1 158 ? 114.856 19.174 166.598 1.00 47.19 155 ARG A CA 1
ATOM 843 C C . ARG A 1 158 ? 114.808 19.222 165.089 1.00 45.38 155 ARG A C 1
ATOM 844 O O . ARG A 1 158 ? 115.508 19.976 164.475 1.00 43.29 155 ARG A O 1
ATOM 852 N N . HIS A 1 159 ? 113.933 18.446 164.503 1.00 42.34 156 HIS A N 1
ATOM 853 C CA . HIS A 1 159 ? 113.951 18.274 163.021 1.00 44.29 156 HIS A CA 1
ATOM 854 C C . HIS A 1 159 ? 112.809 19.058 162.400 1.00 40.51 156 HIS A C 1
ATOM 855 O O . HIS A 1 159 ? 113.032 20.059 161.733 1.00 43.40 156 HIS A O 1
ATOM 862 N N . GLU A 1 160 ? 111.597 18.604 162.645 1.00 35.75 157 GLU A N 1
ATOM 863 C CA . GLU A 1 160 ? 110.411 19.209 162.057 1.00 41.25 157 GLU A CA 1
ATOM 864 C C . GLU A 1 160 ? 110.214 20.694 162.377 1.00 41.87 157 GLU A C 1
ATOM 865 O O . GLU A 1 160 ? 109.917 21.484 161.507 1.00 45.09 157 GLU A O 1
ATOM 871 N N . ASP A 1 161 ? 110.371 21.060 163.633 1.00 42.86 158 ASP A N 1
ATOM 872 C CA . ASP A 1 161 ? 110.177 22.477 164.028 1.00 43.57 158 ASP A CA 1
ATOM 873 C C . ASP A 1 161 ? 111.109 23.391 163.260 1.00 40.50 158 ASP A C 1
ATOM 874 O O . ASP A 1 161 ? 110.696 24.432 162.782 1.00 39.37 158 ASP A O 1
ATOM 879 N N . ARG A 1 162 ? 112.352 22.995 163.122 1.00 38.44 159 ARG A N 1
ATOM 880 C CA . ARG A 1 162 ? 113.316 23.791 162.426 1.00 38.03 159 ARG A CA 1
ATOM 881 C C . ARG A 1 162 ? 112.942 23.974 160.962 1.00 43.94 159 ARG A C 1
ATOM 882 O O . ARG A 1 162 ? 113.116 25.020 160.407 1.00 39.14 159 ARG A O 1
ATOM 890 N N . LEU A 1 163 ? 112.419 22.933 160.349 1.00 42.18 160 LEU A N 1
ATOM 891 C CA . LEU A 1 163 ? 111.998 22.970 158.956 1.00 42.18 160 LEU A CA 1
ATOM 892 C C . LEU A 1 163 ? 110.780 23.877 158.796 1.00 43.82 160 LEU A C 1
ATOM 893 O O . LEU A 1 163 ? 110.657 24.644 157.799 1.00 36.95 160 LEU A O 1
ATOM 898 N N . THR A 1 164 ? 109.849 23.756 159.746 1.00 39.08 161 THR A N 1
ATOM 899 C CA . THR A 1 164 ? 108.626 24.577 159.710 1.00 44.25 161 THR A CA 1
ATOM 900 C C . THR A 1 164 ? 108.976 26.059 159.854 1.00 43.64 161 THR A C 1
ATOM 901 O O . THR A 1 164 ? 108.509 26.875 159.081 1.00 41.22 161 THR A O 1
ATOM 905 N N . GLU A 1 165 ? 109.851 26.371 160.804 1.00 45.15 162 GLU A N 1
ATOM 906 C CA . GLU A 1 165 ? 110.366 27.725 160.979 1.00 47.87 162 GLU A CA 1
ATOM 907 C C . GLU A 1 165 ? 111.170 28.243 159.780 1.00 47.62 162 GLU A C 1
ATOM 908 O O . GLU A 1 165 ? 111.155 29.429 159.484 1.00 43.97 162 GLU A O 1
ATOM 914 N N . LEU A 1 166 ? 111.919 27.384 159.114 1.00 45.16 163 LEU A N 1
ATOM 915 C CA . LEU A 1 166 ? 112.681 27.804 157.938 1.00 44.65 163 LEU A CA 1
ATOM 916 C C . LEU A 1 166 ? 111.736 28.299 156.844 1.00 45.97 163 LEU A C 1
ATOM 917 O O . LEU A 1 166 ? 112.011 29.273 156.144 1.00 43.90 163 LEU A O 1
ATOM 922 N N . LEU A 1 167 ? 110.664 27.563 156.643 1.00 42.90 164 LEU A N 1
ATOM 923 C CA . LEU A 1 167 ? 109.706 27.901 155.615 1.00 50.32 164 LEU A CA 1
ATOM 924 C C . LEU A 1 167 ? 108.746 28.782 156.369 1.00 54.62 164 LEU A C 1
ATOM 925 O O . LEU A 1 167 ? 108.810 28.905 157.604 1.00 61.96 164 LEU A O 1
ATOM 930 N N . GLY A 1 168 ? 107.812 29.396 155.708 1.00 48.55 165 GLY A N 1
ATOM 931 C CA . GLY A 1 168 ? 106.744 29.915 156.600 1.00 62.98 165 GLY A CA 1
ATOM 932 C C . GLY A 1 168 ? 105.869 28.808 157.217 1.00 56.24 165 GLY A C 1
ATOM 933 O O . GLY A 1 168 ? 105.680 27.787 156.588 1.00 51.85 165 GLY A O 1
ATOM 934 N N . ARG A 1 169 ? 105.278 29.007 158.390 1.00 52.93 166 ARG A N 1
ATOM 935 C CA . ARG A 1 169 ? 104.223 28.090 158.862 1.00 58.42 166 ARG A CA 1
ATOM 936 C C . ARG A 1 169 ? 103.128 27.829 157.775 1.00 60.73 166 ARG A C 1
ATOM 937 O O . ARG A 1 169 ? 102.790 26.661 157.470 1.00 56.75 166 ARG A O 1
ATOM 945 N N . ASP A 1 170 ? 102.607 28.890 157.165 1.00 56.48 167 ASP A N 1
ATOM 946 C CA . ASP A 1 170 ? 101.628 28.746 156.080 1.00 55.69 167 ASP A CA 1
ATOM 947 C C . ASP A 1 170 ? 102.234 28.127 154.807 1.00 48.75 167 ASP A C 1
ATOM 948 O O . ASP A 1 170 ? 101.585 27.447 154.057 1.00 39.17 167 ASP A O 1
ATOM 953 N N . ASN A 1 171 ? 103.485 28.412 154.534 1.00 50.72 168 ASN A N 1
ATOM 954 C CA . ASN A 1 171 ? 104.118 27.871 153.332 1.00 48.90 168 ASN A CA 1
ATOM 955 C C . ASN A 1 171 ? 104.334 26.346 153.505 1.00 49.01 168 ASN A C 1
ATOM 956 O O . ASN A 1 171 ? 104.119 25.564 152.589 1.00 48.80 168 ASN A O 1
ATOM 961 N N . ARG A 1 172 ? 104.696 25.962 154.726 1.00 50.27 169 ARG A N 1
ATOM 962 C CA . ARG A 1 172 ? 104.869 24.583 155.102 1.00 51.05 169 ARG A CA 1
ATOM 963 C C . ARG A 1 172 ? 103.617 23.805 154.914 1.00 45.17 169 ARG A C 1
ATOM 964 O O . ARG A 1 172 ? 103.655 22.760 154.304 1.00 44.69 169 ARG A O 1
ATOM 972 N N . ASP A 1 173 ? 102.507 24.337 155.407 1.00 40.08 170 ASP A N 1
ATOM 973 C CA . ASP A 1 173 ? 101.228 23.663 155.242 1.00 41.34 170 ASP A CA 1
ATOM 974 C C . ASP A 1 173 ? 100.839 23.567 153.768 1.00 39.56 170 ASP A C 1
ATOM 975 O O . ASP A 1 173 ? 100.255 22.570 153.359 1.00 42.67 170 ASP A O 1
ATOM 980 N N . ALA A 1 174 ? 101.168 24.578 152.969 1.00 38.59 171 ALA A N 1
ATOM 981 C CA . ALA A 1 174 ? 100.938 24.517 151.528 1.00 40.54 171 ALA A CA 1
ATOM 982 C C . ALA A 1 174 ? 101.776 23.437 150.852 1.00 37.13 171 ALA A C 1
ATOM 983 O O . ALA A 1 174 ? 101.283 22.706 150.010 1.00 37.57 171 ALA A O 1
ATOM 985 N N . LEU A 1 175 ? 103.045 23.390 151.227 1.00 38.34 172 LEU A N 1
ATOM 986 C CA . LEU A 1 175 ? 103.990 22.412 150.712 1.00 40.10 172 LEU A CA 1
ATOM 987 C C . LEU A 1 175 ? 103.490 20.980 151.037 1.00 42.46 172 LEU A C 1
ATOM 988 O O . LEU A 1 175 ? 103.438 20.114 150.145 1.00 37.51 172 LEU A O 1
ATOM 993 N N . LEU A 1 176 ? 103.097 20.755 152.294 1.00 41.30 173 LEU A N 1
ATOM 994 C CA . LEU A 1 176 ? 102.591 19.440 152.759 1.00 45.71 173 LEU A CA 1
ATOM 995 C C . LEU A 1 176 ? 101.461 18.983 151.871 1.00 44.25 173 LEU A C 1
ATOM 996 O O . LEU A 1 176 ? 101.488 17.868 151.344 1.00 38.93 173 LEU A O 1
ATOM 1001 N N . SER A 1 177 ? 100.503 19.872 151.603 1.00 45.49 174 SER A N 1
ATOM 1002 C CA . SER A 1 177 ? 99.310 19.451 150.841 1.00 43.51 174 SER A CA 1
ATOM 1003 C C . SER A 1 177 ? 99.578 19.241 149.308 1.00 42.82 174 SER A C 1
ATOM 1004 O O . SER A 1 177 ? 99.048 18.308 148.708 1.00 43.67 174 SER A O 1
ATOM 1007 N N . MET A 1 178 ? 100.430 20.047 148.688 1.00 43.93 175 MET A N 1
ATOM 1008 C CA . MET A 1 178 ? 100.895 19.741 147.311 1.00 46.52 175 MET A CA 1
ATOM 1009 C C . MET A 1 178 ? 101.649 18.382 147.213 1.00 40.49 175 MET A C 1
ATOM 1010 O O . MET A 1 178 ? 101.405 17.601 146.315 1.00 36.83 175 MET A O 1
ATOM 1015 N N . LEU A 1 179 ? 102.512 18.113 148.184 1.00 38.43 176 LEU A N 1
ATOM 1016 C CA . LEU A 1 179 ? 103.268 16.846 148.238 1.00 37.62 176 LEU A CA 1
ATOM 1017 C C . LEU A 1 179 ? 102.320 15.652 148.383 1.00 34.03 176 LEU A C 1
ATOM 1018 O O . LEU A 1 179 ? 102.510 14.625 147.772 1.00 37.37 176 LEU A O 1
ATOM 1023 N N . ALA A 1 180 ? 101.267 15.827 149.170 1.00 38.34 177 ALA A N 1
ATOM 1024 C CA . ALA A 1 180 ? 100.274 14.778 149.401 1.00 37.42 177 ALA A CA 1
ATOM 1025 C C . ALA A 1 180 ? 99.526 14.559 148.153 1.00 38.35 177 ALA A C 1
ATOM 1026 O O . ALA A 1 180 ? 99.175 13.413 147.821 1.00 40.57 177 ALA A O 1
ATOM 1028 N N . THR A 1 181 ? 99.240 15.656 147.463 1.00 39.98 178 THR A N 1
ATOM 1029 C CA . THR A 1 181 ? 98.595 15.570 146.166 1.00 43.83 178 THR A CA 1
ATOM 1030 C C . THR A 1 181 ? 99.452 14.815 145.124 1.00 43.95 178 THR A C 1
ATOM 1031 O O . THR A 1 181 ? 98.922 14.012 144.374 1.00 36.60 178 THR A O 1
ATOM 1035 N N . ILE A 1 182 ? 100.757 15.062 145.070 1.00 38.15 179 ILE A N 1
ATOM 1036 C CA . ILE A 1 182 ? 101.570 14.295 144.124 1.00 39.22 179 ILE A CA 1
ATOM 1037 C C . ILE A 1 182 ? 101.519 12.766 144.435 1.00 40.30 179 ILE A C 1
ATOM 1038 O O . ILE A 1 182 ? 101.332 11.923 143.540 1.00 36.55 179 ILE A O 1
ATOM 1043 N N . ALA A 1 183 ? 101.696 12.448 145.706 1.00 37.79 180 ALA A N 1
ATOM 1044 C CA . ALA A 1 183 ? 101.677 11.099 146.210 1.00 43.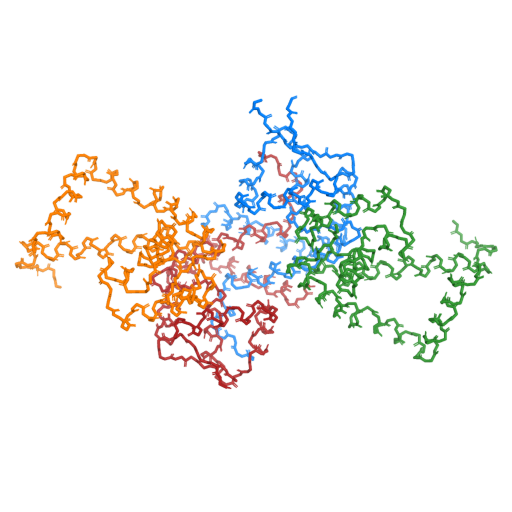36 180 ALA A CA 1
ATOM 1045 C C . ALA A 1 183 ? 100.364 10.413 145.875 1.00 47.16 180 ALA A C 1
ATOM 1046 O O . ALA A 1 183 ? 100.370 9.289 145.419 1.00 44.19 180 ALA A O 1
ATOM 1048 N N . ARG A 1 184 ? 99.250 11.109 146.049 1.00 45.17 181 ARG A N 1
ATOM 1049 C CA . ARG A 1 184 ? 97.922 10.482 145.909 1.00 53.21 181 ARG A CA 1
ATOM 1050 C C . ARG A 1 184 ? 97.479 10.350 144.470 1.00 52.11 181 ARG A C 1
ATOM 1051 O O . ARG A 1 184 ? 96.839 9.387 144.121 1.00 52.13 181 ARG A O 1
ATOM 1059 N N . GLU A 1 185 ? 97.792 11.348 143.651 1.00 50.56 182 GLU A N 1
ATOM 1060 C CA . GLU A 1 185 ? 97.062 11.567 142.412 1.00 52.90 182 GLU A CA 1
ATOM 1061 C C . GLU A 1 185 ? 97.889 11.508 141.164 1.00 55.85 182 GLU A C 1
ATOM 1062 O O . GLU A 1 185 ? 97.320 11.312 140.105 1.00 57.59 182 GLU A O 1
ATOM 1068 N N . PHE A 1 186 ? 99.209 11.698 141.256 1.00 49.81 183 PHE A N 1
ATOM 1069 C CA . PHE A 1 186 ? 100.007 11.656 140.065 1.00 55.18 183 PHE A CA 1
ATOM 1070 C C . PHE A 1 186 ? 100.149 10.201 139.615 1.00 55.42 183 PHE A C 1
ATOM 1071 O O . PHE A 1 186 ? 100.805 9.418 140.291 1.00 61.58 183 PHE A O 1
ATOM 1079 N N . GLU B 1 44 ? 99.664 9.827 104.955 1.00 64.67 41 GLU B N 1
ATOM 1080 C CA . GLU B 1 44 ? 99.923 8.497 104.386 1.00 57.72 41 GLU B CA 1
ATOM 1081 C C . GLU B 1 44 ? 98.811 7.583 104.806 1.00 59.30 41 GLU B C 1
ATOM 1082 O O . GLU B 1 44 ? 99.058 6.479 105.235 1.00 78.67 41 GLU B O 1
ATOM 1084 N N . LEU B 1 45 ? 97.577 8.025 104.691 1.00 58.34 42 LEU B N 1
ATOM 1085 C CA . LEU B 1 45 ? 96.518 7.302 105.332 1.00 53.57 42 LEU B CA 1
ATOM 1086 C C . LEU B 1 45 ? 96.299 5.963 104.525 1.00 49.11 42 LEU B C 1
ATOM 1087 O O . LEU B 1 45 ? 96.109 4.956 105.184 1.00 42.21 42 LEU B O 1
ATOM 1092 N N . LYS B 1 46 ? 96.424 5.910 103.181 1.00 42.19 43 LYS B N 1
ATOM 1093 C CA . LYS B 1 46 ? 96.174 4.628 102.433 1.00 48.87 43 LYS B CA 1
ATOM 1094 C C . LYS B 1 46 ? 97.321 3.618 102.540 1.00 46.21 43 LYS B C 1
ATOM 1095 O O . LYS B 1 46 ? 98.424 3.897 102.126 1.00 40.65 43 LYS B O 1
ATOM 1101 N N . MET B 1 47 ? 97.015 2.416 103.011 1.00 46.71 44 MET B N 1
ATOM 1102 C CA . MET B 1 47 ? 98.040 1.398 103.275 1.00 43.56 44 MET B CA 1
ATOM 1103 C C . MET B 1 47 ? 98.334 0.501 102.071 1.00 40.67 44 MET B C 1
ATOM 1104 O O . MET B 1 47 ? 99.294 -0.236 102.086 1.00 39.67 44 MET B O 1
ATOM 1109 N N . GLY B 1 48 ? 97.531 0.550 101.015 1.00 38.19 45 GLY B N 1
ATOM 1110 C CA . GLY B 1 48 ? 97.718 -0.376 99.888 1.00 34.44 45 GLY B CA 1
ATOM 1111 C C . GLY B 1 48 ? 97.824 -1.814 100.339 1.00 32.32 45 GLY B C 1
ATOM 1112 O O . GLY B 1 48 ? 97.197 -2.260 101.311 1.00 37.38 45 GLY B O 1
ATOM 1113 N N . GLU B 1 49 ? 98.720 -2.534 99.701 1.00 35.83 46 GLU B N 1
ATOM 1114 C CA . GLU B 1 49 ? 98.960 -3.943 99.992 1.00 34.61 46 GLU B CA 1
ATOM 1115 C C . GLU B 1 49 ? 99.494 -4.207 101.391 1.00 38.57 46 GLU B C 1
ATOM 1116 O O . GLU B 1 49 ? 99.351 -5.314 101.894 1.00 39.36 46 GLU B O 1
ATOM 1122 N N . LEU B 1 50 ? 100.056 -3.193 102.060 1.00 35.72 47 LEU B N 1
ATOM 1123 C CA . LEU B 1 50 ? 100.610 -3.351 103.412 1.00 36.98 47 LEU B CA 1
ATOM 1124 C C . LEU B 1 50 ? 99.619 -3.935 104.375 1.00 39.44 47 LEU B C 1
ATOM 1125 O O . LEU B 1 50 ? 99.977 -4.790 105.184 1.00 39.14 47 LEU B O 1
ATOM 1130 N N . SER B 1 51 ? 98.357 -3.533 104.268 1.00 42.78 48 SER B N 1
ATOM 1131 C CA . SER B 1 51 ? 97.368 -4.010 105.245 1.00 44.97 48 SER B CA 1
ATOM 1132 C C . SER B 1 51 ? 96.922 -5.453 104.943 1.00 41.41 48 SER B C 1
ATOM 1133 O O . SER B 1 51 ? 96.154 -6.006 105.695 1.00 42.71 48 SER B O 1
ATOM 1136 N N . GLU B 1 52 ? 97.433 -6.059 103.863 1.00 44.18 49 GLU B N 1
ATOM 1137 C CA . GLU B 1 52 ? 97.187 -7.481 103.549 1.00 47.73 49 GLU B CA 1
ATOM 1138 C C . GLU B 1 52 ? 98.441 -8.347 103.692 1.00 46.76 49 GLU B C 1
ATOM 1139 O O . GLU B 1 52 ? 98.406 -9.526 103.359 1.00 45.43 49 GLU B O 1
ATOM 1145 N N . LEU B 1 53 ? 99.549 -7.766 104.151 1.00 41.81 50 LEU B N 1
ATOM 1146 C CA . LEU B 1 53 ? 100.828 -8.503 104.219 1.00 38.41 50 LEU B CA 1
ATOM 1147 C C . LEU B 1 53 ? 101.094 -8.885 105.632 1.00 37.36 50 LEU B C 1
ATOM 1148 O O . LEU B 1 53 ? 101.100 -8.030 106.528 1.00 36.03 50 LEU B O 1
ATOM 1153 N N . LEU B 1 54 ? 101.304 -10.175 105.833 1.00 37.28 51 LEU B N 1
ATOM 1154 C CA . LEU B 1 54 ? 101.461 -10.750 107.164 1.00 38.68 51 LEU B CA 1
ATOM 1155 C C . LEU B 1 54 ? 102.680 -10.138 107.873 1.00 34.25 51 LEU B C 1
ATOM 1156 O O . LEU B 1 54 ? 102.629 -9.838 109.030 1.00 36.75 51 LEU B O 1
ATOM 1161 N N . GLY B 1 55 ? 103.759 -9.922 107.142 1.00 32.54 52 GLY B N 1
ATOM 1162 C CA . GLY B 1 55 ? 105.027 -9.477 107.728 1.00 35.59 52 GLY B CA 1
ATOM 1163 C C . GLY B 1 55 ? 104.882 -8.097 108.353 1.00 34.37 52 GLY B C 1
ATOM 1164 O O . GLY B 1 55 ? 105.564 -7.790 109.338 1.00 31.76 52 GLY B O 1
ATOM 1165 N N . TYR B 1 56 ? 103.999 -7.271 107.744 1.00 32.20 53 TYR B N 1
ATOM 1166 C CA . TYR B 1 56 ? 103.799 -5.907 108.168 1.00 33.49 53 TYR B CA 1
ATOM 1167 C C . TYR B 1 56 ? 103.070 -5.954 109.499 1.00 34.61 53 TYR B C 1
ATOM 1168 O O . TYR B 1 56 ? 103.407 -5.259 110.446 1.00 31.92 53 TYR B O 1
ATOM 1177 N N . ALA B 1 57 ? 102.039 -6.765 109.545 1.00 35.00 54 ALA B N 1
ATOM 1178 C CA . ALA B 1 57 ? 101.215 -6.828 110.720 1.00 37.55 54 ALA B CA 1
ATOM 1179 C C . ALA B 1 57 ? 101.995 -7.446 111.860 1.00 35.30 54 ALA B C 1
ATOM 1180 O O . ALA B 1 57 ? 101.902 -7.042 112.980 1.00 32.33 54 ALA B O 1
ATOM 1182 N N . LEU B 1 58 ? 102.752 -8.472 111.540 1.00 37.45 55 LEU B N 1
ATOM 1183 C CA . LEU B 1 58 ? 103.673 -9.088 112.490 1.00 40.10 55 LEU B CA 1
ATOM 1184 C C . LEU B 1 58 ? 104.670 -8.056 113.079 1.00 34.35 55 LEU B C 1
ATOM 1185 O O . LEU B 1 58 ? 104.779 -7.882 114.302 1.00 33.51 55 LEU B O 1
ATOM 1190 N N . LYS B 1 59 ? 105.302 -7.285 112.214 1.00 32.03 56 LYS B N 1
ATOM 1191 C CA . LYS B 1 59 ? 106.194 -6.254 112.682 1.00 33.37 56 LYS B CA 1
ATOM 1192 C C . LYS B 1 59 ? 105.499 -5.223 113.525 1.00 35.44 56 LYS B C 1
ATOM 1193 O O . LYS B 1 59 ? 106.015 -4.876 114.569 1.00 32.96 56 LYS B O 1
ATOM 1199 N N . ARG B 1 60 ? 104.336 -4.735 113.139 1.00 35.36 57 ARG B N 1
ATOM 1200 C CA . ARG B 1 60 ? 103.636 -3.740 113.946 1.00 33.43 57 ARG B CA 1
ATOM 1201 C C . ARG B 1 60 ? 103.174 -4.240 115.311 1.00 35.72 57 ARG B C 1
ATOM 1202 O O . ARG B 1 60 ? 103.204 -3.516 116.259 1.00 34.57 57 ARG B O 1
ATOM 1210 N N . ALA B 1 61 ? 102.705 -5.468 115.373 1.00 29.88 58 ALA B N 1
ATOM 1211 C CA . ALA B 1 61 ? 102.373 -6.074 116.618 1.00 32.45 58 ALA B CA 1
ATOM 1212 C C . ALA B 1 61 ? 103.606 -6.246 117.517 1.00 35.20 58 ALA B C 1
ATOM 1213 O O . ALA B 1 61 ? 103.531 -6.009 118.755 1.00 33.58 58 ALA B O 1
ATOM 1215 N N . GLN B 1 62 ? 104.712 -6.717 116.899 1.00 35.90 59 GLN B N 1
ATOM 1216 C CA . GLN B 1 62 ? 105.973 -6.887 117.601 1.00 36.10 59 GLN B CA 1
ATOM 1217 C C . GLN B 1 62 ? 106.464 -5.569 118.244 1.00 32.25 59 GLN B C 1
ATOM 1218 O O . GLN B 1 62 ? 106.750 -5.511 119.431 1.00 32.95 59 GLN B O 1
ATOM 1224 N N . LEU B 1 63 ? 106.411 -4.500 117.488 1.00 31.93 60 LEU B N 1
ATOM 1225 C CA . LEU B 1 63 ? 106.772 -3.181 117.952 1.00 33.46 60 LEU B CA 1
ATOM 1226 C C . LEU B 1 63 ? 105.911 -2.709 119.124 1.00 36.57 60 LEU B C 1
ATOM 1227 O O . LEU B 1 63 ? 106.414 -2.178 120.082 1.00 31.75 60 LEU B O 1
ATOM 1232 N N . ARG B 1 64 ? 104.622 -2.926 119.035 1.00 35.61 61 ARG B N 1
ATOM 1233 C CA . ARG B 1 64 ? 103.734 -2.527 120.077 1.00 34.01 61 ARG B CA 1
ATOM 1234 C C . ARG B 1 64 ? 103.930 -3.330 121.356 1.00 31.59 61 ARG B C 1
ATOM 1235 O O . ARG B 1 64 ? 103.854 -2.801 122.417 1.00 31.38 61 ARG B O 1
ATOM 1243 N N . VAL B 1 65 ? 104.211 -4.607 121.242 1.00 30.35 62 VAL B N 1
ATOM 1244 C CA . VAL B 1 65 ? 104.369 -5.430 122.414 1.00 30.99 62 VAL B CA 1
ATOM 1245 C C . VAL B 1 65 ? 105.655 -5.016 123.129 1.00 35.00 62 VAL B C 1
ATOM 1246 O O . VAL B 1 65 ? 105.654 -4.885 124.351 1.00 35.01 62 VAL B O 1
ATOM 1250 N N . PHE B 1 66 ? 106.733 -4.801 122.355 1.00 36.39 63 PHE B N 1
ATOM 1251 C CA . PHE B 1 66 ? 108.025 -4.302 122.887 1.00 35.76 63 PHE B CA 1
ATOM 1252 C C . PHE B 1 66 ? 107.876 -3.001 123.660 1.00 37.72 63 PHE B C 1
ATOM 1253 O O . PHE B 1 66 ? 108.423 -2.854 124.756 1.00 32.98 63 PHE B O 1
ATOM 1261 N N . GLU B 1 67 ? 107.167 -2.056 123.079 1.00 36.07 64 GLU B N 1
ATOM 1262 C CA . GLU B 1 67 ? 106.971 -0.748 123.715 1.00 38.92 64 GLU B CA 1
ATOM 1263 C C . GLU B 1 67 ? 106.239 -0.927 125.067 1.00 35.10 64 GLU B C 1
ATOM 1264 O O . GLU B 1 67 ? 106.644 -0.396 126.083 1.00 32.82 64 GLU B O 1
ATOM 1270 N N . ASP B 1 68 ? 105.178 -1.703 125.081 1.00 35.71 65 ASP B N 1
ATOM 1271 C CA . ASP B 1 68 ? 104.506 -2.039 126.323 1.00 33.37 65 ASP B CA 1
ATOM 1272 C C . ASP B 1 68 ? 105.432 -2.776 127.318 1.00 33.17 65 ASP B C 1
ATOM 1273 O O . ASP B 1 68 ? 105.372 -2.508 128.483 1.00 33.47 65 ASP B O 1
ATOM 1278 N N . PHE B 1 69 ? 106.213 -3.762 126.858 1.00 32.57 66 PHE B N 1
ATOM 1279 C CA . PHE B 1 69 ? 107.169 -4.448 127.700 1.00 33.65 66 PHE B CA 1
ATOM 1280 C C . PHE B 1 69 ? 108.046 -3.423 128.377 1.00 34.75 66 PHE B C 1
ATOM 1281 O O . PHE B 1 69 ? 108.215 -3.453 129.599 1.00 31.79 66 PHE B O 1
ATOM 1289 N N . LEU B 1 70 ? 108.613 -2.528 127.576 1.00 32.50 67 LEU B N 1
ATOM 1290 C CA . LEU B 1 70 ? 109.557 -1.572 128.088 1.00 33.39 67 LEU B CA 1
ATOM 1291 C C . LEU B 1 70 ? 108.943 -0.732 129.215 1.00 36.05 67 LEU B C 1
ATOM 1292 O O . LEU B 1 70 ? 109.610 -0.452 130.215 1.00 32.90 67 LEU B O 1
ATOM 1297 N N . HIS B 1 71 ? 107.685 -0.291 129.017 1.00 37.94 68 HIS B N 1
ATOM 1298 C CA . HIS B 1 71 ? 106.978 0.504 130.031 1.00 39.59 68 HIS B CA 1
ATOM 1299 C C . HIS B 1 71 ? 106.690 -0.357 131.259 1.00 37.14 68 HIS B C 1
ATOM 1300 O O . HIS B 1 71 ? 106.931 0.071 132.361 1.00 38.00 68 HIS B O 1
ATOM 1307 N N . CYS B 1 72 ? 106.214 -1.586 131.078 1.00 31.07 69 CYS B N 1
ATOM 1308 C CA . CYS B 1 72 ? 105.837 -2.365 132.233 1.00 35.11 69 CYS B CA 1
ATOM 1309 C C . CYS B 1 72 ? 107.033 -2.741 133.076 1.00 38.18 69 CYS B C 1
ATOM 1310 O O . CYS B 1 72 ? 106.892 -2.894 134.329 1.00 35.46 69 CYS B O 1
ATOM 1313 N N . VAL B 1 73 ? 108.189 -2.937 132.411 1.00 31.15 70 VAL B N 1
ATOM 1314 C CA . VAL B 1 73 ? 109.402 -3.459 133.091 1.00 31.34 70 VAL B CA 1
ATOM 1315 C C . VAL B 1 73 ? 110.346 -2.306 133.474 1.00 30.06 70 VAL B C 1
ATOM 1316 O O . VAL B 1 73 ? 111.438 -2.484 134.034 1.00 29.45 70 VAL B O 1
ATOM 1320 N N . ALA B 1 74 ? 109.945 -1.078 133.165 1.00 27.02 71 ALA B N 1
ATOM 1321 C CA . ALA B 1 74 ? 110.768 0.033 133.482 1.00 29.01 71 ALA B CA 1
ATOM 1322 C C . ALA B 1 74 ? 111.229 0.154 134.962 1.00 32.32 71 ALA B C 1
ATOM 1323 O O . ALA B 1 74 ? 112.390 0.540 135.217 1.00 32.50 71 ALA B O 1
ATOM 1325 N N . PRO B 1 75 ? 110.410 -0.232 135.951 1.00 32.83 72 PRO B N 1
ATOM 1326 C CA . PRO B 1 75 ? 111.032 -0.126 137.263 1.00 30.70 72 PRO B CA 1
ATOM 1327 C C . PRO B 1 75 ? 112.394 -0.861 137.402 1.00 33.84 72 PRO B C 1
ATOM 1328 O O . PRO B 1 75 ? 113.208 -0.386 138.175 1.00 29.03 72 PRO B O 1
ATOM 1332 N N . VAL B 1 76 ? 112.659 -1.952 136.645 1.00 32.41 73 VAL B N 1
ATOM 1333 C CA . VAL B 1 76 ? 113.999 -2.613 136.688 1.00 33.22 73 VAL B CA 1
ATOM 1334 C C . VAL B 1 76 ? 114.836 -2.447 135.424 1.00 35.94 73 VAL B C 1
ATOM 1335 O O . VAL B 1 76 ? 115.935 -3.035 135.296 1.00 36.82 73 VAL B O 1
ATOM 1339 N N . GLN B 1 77 ? 114.353 -1.619 134.494 1.00 36.26 74 GLN B N 1
ATOM 1340 C CA . GLN B 1 77 ? 115.143 -1.177 133.352 1.00 33.83 74 GLN B CA 1
ATOM 1341 C C . GLN B 1 77 ? 115.737 -2.334 132.548 1.00 34.43 74 GLN B C 1
ATOM 1342 O O . GLN B 1 77 ? 116.984 -2.440 132.458 1.00 30.72 74 GLN B O 1
ATOM 1348 N N . LEU B 1 78 ? 114.869 -3.192 131.992 1.00 32.40 75 LEU B N 1
ATOM 1349 C CA . LEU B 1 78 ? 115.298 -4.197 131.031 1.00 29.44 75 LEU B CA 1
ATOM 1350 C C . LEU B 1 78 ? 114.603 -4.059 129.732 1.00 30.58 75 LEU B C 1
ATOM 1351 O O . LEU B 1 78 ? 113.367 -3.873 129.666 1.00 29.09 75 LEU B O 1
ATOM 1356 N N . THR B 1 79 ? 115.355 -4.265 128.650 1.00 30.04 76 THR B N 1
ATOM 1357 C CA . THR B 1 79 ? 114.707 -4.511 127.340 1.00 27.83 76 THR B CA 1
ATOM 1358 C C . THR B 1 79 ? 114.306 -5.977 127.284 1.00 30.74 76 THR B C 1
ATOM 1359 O O . THR B 1 79 ? 114.801 -6.749 128.066 1.00 30.75 76 THR B O 1
ATOM 1363 N N . PRO B 1 80 ? 113.419 -6.350 126.342 1.00 31.01 77 PRO B N 1
ATOM 1364 C CA . PRO B 1 80 ? 113.053 -7.710 126.174 1.00 32.61 77 PRO B CA 1
ATOM 1365 C C . PRO B 1 80 ? 114.261 -8.646 126.017 1.00 36.48 77 PRO B C 1
ATOM 1366 O O . PRO B 1 80 ? 114.272 -9.759 126.596 1.00 33.72 77 PRO B O 1
ATOM 1370 N N . ALA B 1 81 ? 115.283 -8.213 125.258 1.00 34.54 78 ALA B N 1
ATOM 1371 C CA . ALA B 1 81 ? 116.450 -9.063 125.005 1.00 32.41 78 ALA B CA 1
ATOM 1372 C C . ALA B 1 81 ? 117.328 -9.182 126.257 1.00 29.59 78 ALA B C 1
ATOM 1373 O O . ALA B 1 81 ? 117.851 -10.259 126.603 1.00 31.11 78 ALA B O 1
ATOM 1375 N N . GLN B 1 82 ? 117.471 -8.070 126.939 1.00 29.43 79 GLN B N 1
ATOM 1376 C CA . GLN B 1 82 ? 118.142 -8.084 128.247 1.00 32.36 79 GLN B CA 1
ATOM 1377 C C . GLN B 1 82 ? 117.467 -9.062 129.212 1.00 32.54 79 GLN B C 1
ATOM 1378 O O . GLN B 1 82 ? 118.153 -9.866 129.842 1.00 36.01 79 GLN B O 1
ATOM 1384 N N . PHE B 1 83 ? 116.144 -8.973 129.318 1.00 31.07 80 PHE B N 1
ATOM 1385 C CA . PHE B 1 83 ? 115.358 -9.907 130.118 1.00 32.33 80 PHE B CA 1
ATOM 1386 C C . PHE B 1 83 ? 115.544 -11.325 129.640 1.00 33.41 80 PHE B C 1
ATOM 1387 O O . PHE B 1 83 ? 115.628 -12.237 130.459 1.00 33.56 80 PHE B O 1
ATOM 1395 N N . SER B 1 84 ? 115.611 -11.535 128.334 1.00 31.77 81 SER B N 1
ATOM 1396 C CA . SER B 1 84 ? 115.659 -12.907 127.869 1.00 30.51 81 SER B CA 1
ATOM 1397 C C . SER B 1 84 ? 117.000 -13.562 128.186 1.00 33.39 81 SER B C 1
ATOM 1398 O O . SER B 1 84 ? 117.058 -14.752 128.447 1.00 34.33 81 SER B O 1
ATOM 1401 N N . VAL B 1 85 ? 118.058 -12.783 128.093 1.00 31.00 82 VAL B N 1
ATOM 1402 C CA . VAL B 1 85 ? 119.382 -13.250 128.325 1.00 32.31 82 VAL B CA 1
ATOM 1403 C C . VAL B 1 85 ? 119.524 -13.624 129.803 1.00 36.76 82 VAL B C 1
ATOM 1404 O O . VAL B 1 85 ? 119.974 -14.723 130.122 1.00 36.96 82 VAL B O 1
ATOM 1408 N N . LEU B 1 86 ? 119.160 -12.720 130.702 1.00 34.04 83 LEU B N 1
ATOM 1409 C CA . LEU B 1 86 ? 119.239 -13.001 132.114 1.00 36.81 83 LEU B CA 1
ATOM 1410 C C . LEU B 1 86 ? 118.436 -14.229 132.435 1.00 36.72 83 LEU B C 1
ATOM 1411 O O . LEU B 1 86 ? 118.872 -15.079 133.200 1.00 38.10 83 LEU B O 1
ATOM 1416 N N . LEU B 1 87 ? 117.263 -14.327 131.842 1.00 33.82 84 LEU B N 1
ATOM 1417 C CA . LEU B 1 87 ? 116.408 -15.455 132.062 1.00 34.14 84 LEU B CA 1
ATOM 1418 C C . LEU B 1 87 ? 117.059 -16.757 131.544 1.00 37.17 84 LEU B C 1
ATOM 1419 O O . LEU B 1 87 ? 116.959 -17.778 132.211 1.00 34.82 84 LEU B O 1
ATOM 1424 N N . LEU B 1 88 ? 117.719 -16.728 130.383 1.00 36.96 85 LEU B N 1
ATOM 1425 C CA . LEU B 1 88 ? 118.428 -17.902 129.909 1.00 35.56 85 LEU B CA 1
ATOM 1426 C C . LEU B 1 88 ? 119.604 -18.245 130.775 1.00 38.22 85 LEU B C 1
ATOM 1427 O O . LEU B 1 88 ? 119.841 -19.429 131.013 1.00 39.47 85 LEU B O 1
ATOM 1432 N N . LEU B 1 89 ? 120.314 -17.236 131.283 1.00 39.71 86 LEU B N 1
ATOM 1433 C CA . LEU B 1 89 ? 121.451 -17.489 132.143 1.00 40.12 86 LEU B CA 1
ATOM 1434 C C . LEU B 1 89 ? 121.069 -18.187 133.450 1.00 43.00 86 LEU B C 1
ATOM 1435 O O . LEU B 1 89 ? 121.737 -19.127 133.886 1.00 50.24 86 LEU B O 1
ATOM 1440 N N . ASP B 1 90 ? 120.010 -17.724 134.080 1.00 41.15 87 ASP B N 1
ATOM 1441 C CA . ASP B 1 90 ? 119.579 -18.286 135.344 1.00 40.61 87 ASP B CA 1
ATOM 1442 C C . ASP B 1 90 ? 119.079 -19.738 135.130 1.00 42.74 87 ASP B C 1
ATOM 1443 O O . ASP B 1 90 ? 119.305 -20.596 135.960 1.00 45.52 87 ASP B O 1
ATOM 1448 N N . ALA B 1 91 ? 118.401 -20.007 134.016 1.00 42.92 88 ALA B N 1
ATOM 1449 C CA . ALA B 1 91 ? 117.894 -21.354 133.745 1.00 42.62 88 ALA B CA 1
ATOM 1450 C C . ALA B 1 91 ? 118.959 -22.345 133.194 1.00 41.36 88 ALA B C 1
ATOM 1451 O O . ALA B 1 91 ? 118.756 -23.541 133.241 1.00 41.53 88 ALA B O 1
ATOM 1453 N N . ASN B 1 92 ? 120.064 -21.840 132.663 1.00 40.49 89 ASN B N 1
ATOM 1454 C CA . ASN B 1 92 ? 121.090 -22.663 132.029 1.00 44.43 89 ASN B CA 1
ATOM 1455 C C . ASN B 1 92 ? 122.463 -22.169 132.485 1.00 41.08 89 ASN B C 1
ATOM 1456 O O . ASN B 1 92 ? 123.145 -21.496 131.741 1.00 47.93 89 ASN B O 1
ATOM 1461 N N . PRO B 1 93 ? 122.854 -22.460 133.719 1.00 48.56 90 PRO B N 1
ATOM 1462 C CA . PRO B 1 93 ? 124.172 -21.987 134.222 1.00 52.91 90 PRO B CA 1
ATOM 1463 C C . PRO B 1 93 ? 125.367 -22.649 133.549 1.00 46.41 90 PRO B C 1
ATOM 1464 O O . PRO B 1 93 ? 125.251 -23.781 133.092 1.00 46.94 90 PRO B O 1
ATOM 1468 N N . GLY B 1 94 ? 126.498 -21.942 133.481 1.00 49.38 91 GLY B N 1
ATOM 1469 C CA . GLY B 1 94 ? 127.727 -22.515 132.891 1.00 52.97 91 GLY B CA 1
ATOM 1470 C C . GLY B 1 94 ? 127.813 -22.535 131.371 1.00 54.98 91 GLY B C 1
ATOM 1471 O O . GLY B 1 94 ? 128.728 -23.120 130.821 1.00 59.61 91 GLY B O 1
ATOM 1472 N N . ARG B 1 95 ? 126.871 -21.896 130.679 1.00 56.33 92 ARG B N 1
ATOM 1473 C CA . ARG B 1 95 ? 126.905 -21.870 129.225 1.00 53.20 92 ARG B CA 1
ATOM 1474 C C . ARG B 1 95 ? 127.787 -20.759 128.761 1.00 49.00 92 ARG B C 1
ATOM 1475 O O . ARG B 1 95 ? 127.988 -19.763 129.456 1.00 54.35 92 ARG B O 1
ATOM 1483 N N . ASN B 1 96 ? 128.296 -20.926 127.549 1.00 51.69 93 ASN B N 1
ATOM 1484 C CA . ASN B 1 96 ? 129.154 -19.899 126.973 1.00 55.17 93 ASN B CA 1
ATOM 1485 C C . ASN B 1 96 ? 128.323 -18.869 126.200 1.00 53.35 93 ASN B C 1
ATOM 1486 O O . ASN B 1 96 ? 127.143 -19.110 125.889 1.00 53.72 93 ASN B O 1
ATOM 1491 N N . GLN B 1 97 ? 129.004 -17.785 125.843 1.00 51.94 94 GLN B N 1
ATOM 1492 C CA . GLN B 1 97 ? 128.449 -16.641 125.131 1.00 58.70 94 GLN B CA 1
ATOM 1493 C C . GLN B 1 97 ? 127.898 -16.967 123.778 1.00 55.40 94 GLN B C 1
ATOM 1494 O O . GLN B 1 97 ? 127.188 -16.151 123.237 1.00 68.45 94 GLN B O 1
ATOM 1500 N N . THR B 1 98 ? 128.290 -18.098 123.197 1.00 49.12 95 THR B N 1
ATOM 1501 C CA . THR B 1 98 ? 127.849 -18.486 121.892 1.00 43.28 95 THR B CA 1
ATOM 1502 C C . THR B 1 98 ? 126.542 -19.237 122.007 1.00 47.70 95 THR B C 1
ATOM 1503 O O . THR B 1 98 ? 125.679 -19.095 121.147 1.00 44.98 95 THR B O 1
ATOM 1507 N N . GLU B 1 99 ? 126.393 -20.075 123.018 1.00 45.62 96 GLU B N 1
ATOM 1508 C CA . GLU B 1 99 ? 125.177 -20.854 123.113 1.00 49.72 96 GLU B CA 1
ATOM 1509 C C . GLU B 1 99 ? 123.975 -19.922 123.391 1.00 44.09 96 GLU B C 1
ATOM 1510 O O . GLU B 1 99 ? 122.893 -20.098 122.855 1.00 46.50 96 GLU B O 1
ATOM 1516 N N . ILE B 1 100 ? 124.197 -18.929 124.229 1.00 42.93 97 ILE B N 1
ATOM 1517 C CA . ILE B 1 100 ? 123.151 -18.000 124.579 1.00 48.19 97 ILE B CA 1
ATOM 1518 C C . ILE B 1 100 ? 122.748 -17.173 123.356 1.00 41.35 97 ILE B C 1
ATOM 1519 O O . ILE B 1 100 ? 121.590 -17.121 123.034 1.00 38.15 97 ILE B O 1
ATOM 1524 N N . ALA B 1 101 ? 123.711 -16.526 122.718 1.00 37.77 98 ALA B N 1
ATOM 1525 C CA . ALA B 1 101 ? 123.445 -15.711 121.514 1.00 43.29 98 ALA B CA 1
ATOM 1526 C C . ALA B 1 101 ? 122.749 -16.511 120.374 1.00 45.30 98 ALA B C 1
ATOM 1527 O O . ALA B 1 101 ? 121.770 -16.055 119.779 1.00 38.09 98 ALA B O 1
ATOM 1529 N N . THR B 1 102 ? 123.198 -17.743 120.149 1.00 43.31 99 THR B N 1
ATOM 1530 C CA . THR B 1 102 ? 122.657 -18.530 119.056 1.00 45.23 99 THR B CA 1
ATOM 1531 C C . THR B 1 102 ? 121.255 -18.941 119.427 1.00 42.75 99 THR B C 1
ATOM 1532 O O . THR B 1 102 ? 120.345 -18.782 118.604 1.00 36.29 99 THR B O 1
ATOM 1536 N N . THR B 1 103 ? 121.035 -19.362 120.672 1.00 40.47 100 THR B N 1
ATOM 1537 C CA . THR B 1 103 ? 119.665 -19.715 121.043 1.00 43.73 100 THR B CA 1
ATOM 1538 C C . THR B 1 103 ? 118.676 -18.524 120.918 1.00 40.42 100 THR B C 1
ATOM 1539 O O . THR B 1 103 ? 117.544 -18.756 120.560 1.00 39.50 100 THR B O 1
ATOM 1543 N N . LEU B 1 104 ? 119.122 -17.301 121.143 1.00 36.68 101 LEU B N 1
ATOM 1544 C CA . LEU B 1 104 ? 118.264 -16.105 121.026 1.00 39.51 101 LEU B CA 1
ATOM 1545 C C . LEU B 1 104 ? 118.342 -15.368 119.676 1.00 34.64 101 LEU B C 1
ATOM 1546 O O . LEU B 1 104 ? 117.718 -14.325 119.515 1.00 36.62 101 LEU B O 1
ATOM 1551 N N . GLY B 1 105 ? 119.066 -15.928 118.709 1.00 38.43 102 GLY B N 1
ATOM 1552 C CA . GLY B 1 105 ? 119.261 -15.359 117.362 1.00 37.50 102 GLY B CA 1
ATOM 1553 C C . GLY B 1 105 ? 119.880 -13.975 117.374 1.00 40.84 102 GLY B C 1
ATOM 1554 O O . GLY B 1 105 ? 119.420 -13.062 116.688 1.00 39.16 102 GLY B O 1
ATOM 1555 N N . ILE B 1 106 ? 120.880 -13.799 118.214 1.00 36.65 103 ILE B N 1
ATOM 1556 C CA . ILE B 1 106 ? 121.584 -12.540 118.311 1.00 37.84 103 ILE B CA 1
ATOM 1557 C C . ILE B 1 106 ? 122.966 -12.774 117.692 1.00 38.59 103 ILE B C 1
ATOM 1558 O O . ILE B 1 106 ? 123.617 -13.770 118.013 1.00 38.56 103 ILE B O 1
ATOM 1563 N N . LEU B 1 107 ? 123.442 -11.838 116.881 1.00 40.35 104 LEU B N 1
ATOM 1564 C CA . LEU B 1 107 ? 124.756 -11.965 116.230 1.00 42.23 104 LEU B CA 1
ATOM 1565 C C . LEU B 1 107 ? 125.908 -11.606 117.157 1.00 43.81 104 LEU B C 1
ATOM 1566 O O . LEU B 1 107 ? 125.740 -10.815 118.063 1.00 43.60 104 LEU B O 1
ATOM 1571 N N . ARG B 1 108 ? 127.091 -12.150 116.901 1.00 46.78 105 ARG B N 1
ATOM 1572 C CA . ARG B 1 108 ? 128.267 -11.954 117.769 1.00 51.07 105 ARG B CA 1
ATOM 1573 C C . ARG B 1 108 ? 128.579 -10.522 118.224 1.00 48.76 105 ARG B C 1
ATOM 1574 O O . ARG B 1 108 ? 128.574 -10.253 119.407 1.00 42.72 105 ARG B O 1
ATOM 1582 N N . PRO B 1 109 ? 128.906 -9.604 117.306 1.00 50.99 106 PRO B N 1
ATOM 1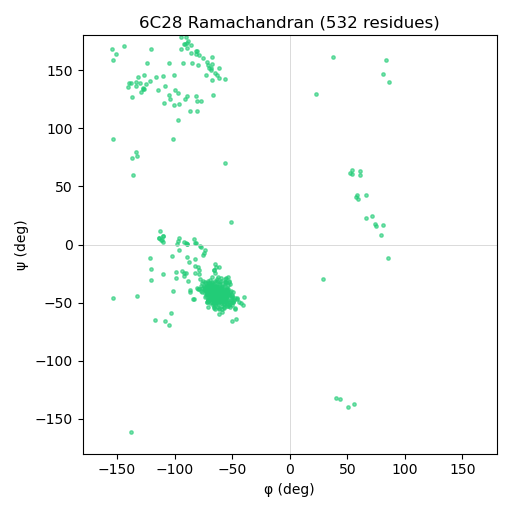583 C CA . PRO B 1 109 ? 129.236 -8.291 117.853 1.00 45.83 106 PRO B CA 1
ATOM 1584 C C . PRO B 1 109 ? 128.046 -7.605 118.584 1.00 42.85 106 PRO B C 1
ATOM 1585 O O . PRO B 1 109 ? 128.249 -6.908 119.569 1.00 45.25 106 PRO B O 1
ATOM 1589 N N . ASN B 1 110 ? 126.819 -7.879 118.167 1.00 40.06 107 ASN B N 1
ATOM 1590 C CA . ASN B 1 110 ? 125.646 -7.374 118.891 1.00 39.27 107 ASN B CA 1
ATOM 1591 C C . ASN B 1 110 ? 125.593 -7.939 120.367 1.00 36.36 107 ASN B C 1
ATOM 1592 O O . ASN B 1 110 ? 125.328 -7.190 121.323 1.00 36.39 107 ASN B O 1
ATOM 1597 N N . PHE B 1 111 ? 125.834 -9.242 120.495 1.00 36.09 108 PHE B N 1
ATOM 1598 C CA . PHE B 1 111 ? 125.791 -9.931 121.773 1.00 44.47 108 PHE B CA 1
ATOM 1599 C C . PHE B 1 111 ? 126.843 -9.419 122.733 1.00 44.77 108 PHE B C 1
ATOM 1600 O O . PHE B 1 111 ? 126.544 -9.145 123.913 1.00 38.76 108 PHE B O 1
ATOM 1608 N N . VAL B 1 112 ? 128.035 -9.230 122.182 1.00 41.20 109 VAL B N 1
ATOM 1609 C CA . VAL B 1 112 ? 129.155 -8.663 122.901 1.00 41.48 109 VAL B CA 1
ATOM 1610 C C . VAL B 1 112 ? 128.772 -7.307 123.450 1.00 45.62 109 VAL B C 1
ATOM 1611 O O . VAL B 1 112 ? 129.067 -7.037 124.575 1.00 45.84 109 VAL B O 1
ATOM 1615 N N . ALA B 1 113 ? 128.174 -6.431 122.634 1.00 45.14 110 ALA B N 1
ATOM 1616 C CA . ALA B 1 113 ? 127.810 -5.101 123.100 1.00 41.23 110 ALA B CA 1
ATOM 1617 C C . ALA B 1 113 ? 126.817 -5.197 124.234 1.00 38.71 110 ALA B C 1
ATOM 1618 O O . ALA B 1 113 ? 126.899 -4.431 125.154 1.00 39.74 110 ALA B O 1
ATOM 1620 N N . MET B 1 114 ? 125.880 -6.136 124.140 1.00 39.75 111 MET B N 1
ATOM 1621 C CA . MET B 1 114 ? 124.841 -6.265 125.147 1.00 42.12 111 MET B CA 1
ATOM 1622 C C . MET B 1 114 ? 125.430 -6.861 126.415 1.00 40.39 111 MET B C 1
ATOM 1623 O O . MET B 1 114 ? 125.017 -6.486 127.501 1.00 43.00 111 MET B O 1
ATOM 1628 N N . LEU B 1 115 ? 126.431 -7.732 126.292 1.00 39.27 112 LEU B N 1
ATOM 1629 C CA . LEU B 1 115 ? 127.130 -8.244 127.473 1.00 44.50 112 LEU B CA 1
ATOM 1630 C C . LEU B 1 115 ? 127.918 -7.183 128.194 1.00 42.95 112 LEU B C 1
ATOM 1631 O O . LEU B 1 115 ? 127.989 -7.215 129.429 1.00 42.10 112 LEU B O 1
ATOM 1636 N N . ASP B 1 116 ? 128.506 -6.262 127.421 1.00 41.14 113 ASP B N 1
ATOM 1637 C CA . ASP B 1 116 ? 129.191 -5.098 127.991 1.00 47.83 113 ASP B CA 1
ATOM 1638 C C . ASP B 1 116 ? 128.257 -4.265 128.865 1.00 47.83 113 ASP B C 1
ATOM 1639 O O . ASP B 1 116 ? 128.672 -3.794 129.946 1.00 42.96 113 ASP B O 1
ATOM 1644 N N . ALA B 1 117 ? 127.015 -4.064 128.408 1.00 42.21 114 ALA B N 1
ATOM 1645 C CA . ALA B 1 117 ? 126.058 -3.321 129.220 1.00 38.08 114 ALA B CA 1
ATOM 1646 C C . ALA B 1 117 ? 125.624 -4.133 130.504 1.00 39.18 114 ALA B C 1
ATOM 1647 O O . ALA B 1 117 ? 125.685 -3.645 131.631 1.00 36.81 114 ALA B O 1
ATOM 1649 N N . LEU B 1 118 ? 125.221 -5.380 130.341 1.00 35.66 115 LEU B N 1
ATOM 1650 C CA . LEU B 1 118 ? 124.777 -6.162 131.447 1.00 34.47 115 LEU B CA 1
ATOM 1651 C C . LEU B 1 118 ? 125.897 -6.319 132.505 1.00 44.30 115 LEU B C 1
ATOM 1652 O O . LEU B 1 118 ? 125.646 -6.247 133.738 1.00 42.88 115 LEU B O 1
ATOM 1657 N N . GLU B 1 119 ? 127.131 -6.501 132.032 1.00 44.61 116 GLU B N 1
ATOM 1658 C CA . GLU B 1 119 ? 128.253 -6.719 132.936 1.00 44.39 116 GLU B CA 1
ATOM 1659 C C . GLU B 1 119 ? 128.652 -5.434 133.641 1.00 41.86 116 GLU B C 1
ATOM 1660 O O . GLU B 1 119 ? 128.970 -5.490 134.818 1.00 38.50 116 GLU B O 1
ATOM 1666 N N . GLY B 1 120 ? 128.618 -4.302 132.930 1.00 39.01 117 GLY B N 1
ATOM 1667 C CA . GLY B 1 120 ? 128.840 -2.969 133.506 1.00 38.78 117 GLY B CA 1
ATOM 1668 C C . GLY B 1 120 ? 127.801 -2.536 134.542 1.00 42.07 117 GLY B C 1
ATOM 1669 O O . GLY B 1 120 ? 128.106 -1.789 135.469 1.00 40.12 117 GLY B O 1
ATOM 1670 N N . ARG B 1 121 ? 126.563 -3.004 134.375 1.00 41.56 118 ARG B N 1
ATOM 1671 C CA . ARG B 1 121 ? 125.505 -2.858 135.373 1.00 41.38 118 ARG B CA 1
ATOM 1672 C C . ARG B 1 121 ? 125.619 -3.831 136.563 1.00 43.10 118 ARG B C 1
ATOM 1673 O O . ARG B 1 121 ? 124.782 -3.774 137.442 1.00 41.64 118 ARG B O 1
ATOM 1681 N N . GLY B 1 122 ? 126.612 -4.731 136.569 1.00 48.06 119 GLY B N 1
ATOM 1682 C CA . GLY B 1 122 ? 126.773 -5.743 137.614 1.00 43.98 119 GLY B CA 1
ATOM 1683 C C . GLY B 1 122 ? 125.734 -6.851 137.576 1.00 45.45 119 GLY B C 1
ATOM 1684 O O . GLY B 1 122 ? 125.525 -7.491 138.619 1.00 42.78 119 GLY B O 1
ATOM 1685 N N . LEU B 1 123 ? 125.106 -7.134 136.416 1.00 36.62 120 LEU B N 1
ATOM 1686 C CA . LEU B 1 123 ? 124.003 -8.140 136.424 1.00 40.23 120 LEU B CA 1
ATOM 1687 C C . LEU B 1 123 ? 124.456 -9.582 136.135 1.00 42.59 120 LEU B C 1
ATOM 1688 O O . LEU B 1 123 ? 123.785 -10.547 136.537 1.00 40.01 120 LEU B O 1
ATOM 1693 N N . CYS B 1 124 ? 125.554 -9.719 135.386 1.00 44.17 121 CYS B N 1
ATOM 1694 C CA . CYS B 1 124 ? 126.192 -10.994 135.126 1.00 46.43 121 CYS B CA 1
ATOM 1695 C C . CYS B 1 124 ? 127.709 -10.814 135.071 1.00 50.09 121 CYS B C 1
ATOM 1696 O O . CYS B 1 124 ? 128.217 -9.698 135.087 1.00 48.20 121 CYS B O 1
ATOM 1699 N N . VAL B 1 125 ? 128.413 -11.934 135.024 1.00 57.81 122 VAL B N 1
ATOM 1700 C CA . VAL B 1 125 ? 129.885 -11.951 135.016 1.00 65.28 122 VAL B CA 1
ATOM 1701 C C . VAL B 1 125 ? 130.367 -12.924 133.924 1.00 57.77 122 VAL B C 1
ATOM 1702 O O . VAL B 1 125 ? 129.748 -13.979 133.721 1.00 52.06 122 VAL B O 1
ATOM 1706 N N . ARG B 1 126 ? 131.430 -12.542 133.210 1.00 58.75 123 ARG B N 1
ATOM 1707 C CA . ARG B 1 126 ? 132.152 -13.464 132.313 1.00 62.02 123 ARG B CA 1
ATOM 1708 C C . ARG B 1 126 ? 133.233 -14.151 133.136 1.00 63.55 123 ARG B C 1
ATOM 1709 O O . ARG B 1 126 ? 134.064 -13.460 133.703 1.00 63.07 123 ARG B O 1
ATOM 1717 N N . THR B 1 127 ? 133.270 -15.475 133.097 1.00 62.58 124 THR B N 1
ATOM 1718 C CA . THR B 1 127 ? 134.283 -16.167 133.862 1.00 73.62 124 THR B CA 1
ATOM 1719 C C . THR B 1 127 ? 134.831 -17.544 133.518 1.00 71.70 124 THR B C 1
ATOM 1720 O O . THR B 1 127 ? 134.319 -18.525 133.994 1.00 68.00 124 THR B O 1
ATOM 1724 N N . ARG B 1 128 ? 135.902 -17.599 132.741 1.00 87.26 125 ARG B N 1
ATOM 1725 C CA . ARG B 1 128 ? 136.671 -18.813 132.434 1.00 88.80 125 ARG B CA 1
ATOM 1726 C C . ARG B 1 128 ? 136.113 -20.255 132.523 1.00 79.35 125 ARG B C 1
ATOM 1727 O O . ARG B 1 128 ? 135.617 -20.689 133.542 1.00 89.65 125 ARG B O 1
ATOM 1735 N N . SER B 1 129 ? 136.341 -20.959 131.413 1.00 70.41 126 SER B N 1
ATOM 1736 C CA . SER B 1 129 ? 135.937 -22.339 131.180 1.00 77.67 126 SER B CA 1
ATOM 1737 C C . SER B 1 129 ? 137.064 -23.341 131.152 1.00 76.91 126 SER B C 1
ATOM 1738 O O . SER B 1 129 ? 137.930 -23.181 130.330 1.00 66.68 126 SER B O 1
ATOM 1741 N N . PRO B 1 130 ? 137.042 -24.375 132.035 1.00 79.00 127 PRO B N 1
ATOM 1742 C CA . PRO B 1 130 ? 138.053 -25.486 132.029 1.00 73.27 127 PRO B CA 1
ATOM 1743 C C . PRO B 1 130 ? 138.338 -26.221 130.699 1.00 60.66 127 PRO B C 1
ATOM 1744 O O . PRO B 1 130 ? 139.502 -26.433 130.402 1.00 55.32 127 PRO B O 1
ATOM 1748 N N . HIS B 1 136 ? 134.916 -19.268 128.541 1.00 110.70 133 HIS B N 1
ATOM 1749 C CA . HIS B 1 136 ? 134.106 -18.055 128.613 1.00 107.27 133 HIS B CA 1
ATOM 1750 C C . HIS B 1 136 ? 132.653 -18.287 128.924 1.00 95.19 133 HIS B C 1
ATOM 1751 O O . HIS B 1 136 ? 131.786 -18.087 128.093 1.00 81.62 133 HIS B O 1
ATOM 1753 N N . ILE B 1 137 ? 132.429 -18.688 130.154 1.00 75.29 134 ILE B N 1
ATOM 1754 C CA . ILE B 1 137 ? 131.107 -18.963 130.708 1.00 62.96 134 ILE B CA 1
ATOM 1755 C C . ILE B 1 137 ? 130.504 -17.644 131.231 1.00 59.77 134 ILE B C 1
ATOM 1756 O O . ILE B 1 137 ? 131.202 -16.641 131.389 1.00 59.62 134 ILE B O 1
ATOM 1761 N N . LEU B 1 138 ? 129.207 -17.655 131.479 1.00 56.90 135 LEU B N 1
ATOM 1762 C CA . LEU B 1 138 ? 128.487 -16.466 131.911 1.00 59.29 135 LEU B CA 1
ATOM 1763 C C . LEU B 1 138 ? 127.695 -16.803 133.133 1.00 52.22 135 LEU B C 1
ATOM 1764 O O . LEU B 1 138 ? 126.992 -17.785 133.132 1.00 54.05 135 LEU B O 1
ATOM 1769 N N . MET B 1 139 ? 127.776 -15.989 134.169 1.00 50.83 136 MET B N 1
ATOM 1770 C CA . MET B 1 139 ? 126.916 -16.255 135.335 1.00 55.82 136 MET B CA 1
ATOM 1771 C C . MET B 1 139 ? 126.161 -14.999 135.785 1.00 44.98 136 MET B C 1
ATOM 1772 O O . MET B 1 139 ? 126.734 -13.919 135.780 1.00 48.47 136 MET B O 1
ATOM 1777 N N . LEU B 1 140 ? 124.889 -15.154 136.151 1.00 40.70 137 LEU B N 1
ATOM 1778 C CA . LEU B 1 140 ? 124.175 -14.130 136.901 1.00 47.11 137 LEU B CA 1
ATOM 1779 C C . LEU B 1 140 ? 124.880 -13.926 138.242 1.00 44.75 137 LEU B C 1
ATOM 1780 O O . LEU B 1 140 ? 125.364 -14.880 138.855 1.00 42.62 137 LEU B O 1
ATOM 1785 N N . THR B 1 141 ? 124.900 -12.671 138.652 1.00 44.04 138 THR B N 1
ATOM 1786 C CA . THR B 1 141 ? 125.223 -12.249 139.998 1.00 44.58 138 THR B CA 1
ATOM 1787 C C . THR B 1 141 ? 123.943 -12.235 140.801 1.00 46.73 138 THR B C 1
ATOM 1788 O O . THR B 1 141 ? 122.855 -12.456 140.272 1.00 44.53 138 THR B O 1
ATOM 1792 N N . ASP B 1 142 ? 124.097 -11.990 142.097 1.00 46.97 139 ASP B N 1
ATOM 1793 C CA . ASP B 1 142 ? 122.978 -11.837 143.014 1.00 44.78 139 ASP B CA 1
ATOM 1794 C C . ASP B 1 142 ? 122.054 -10.698 142.592 1.00 40.00 139 ASP B C 1
ATOM 1795 O O . ASP B 1 142 ? 120.866 -10.877 142.578 1.00 41.92 139 ASP B O 1
ATOM 1800 N N . LYS B 1 143 ? 122.629 -9.560 142.232 1.00 36.04 140 LYS B N 1
ATOM 1801 C CA . LYS B 1 143 ? 121.880 -8.463 141.655 1.00 39.00 140 LYS B CA 1
ATOM 1802 C C . LYS B 1 143 ? 121.107 -8.900 140.387 1.00 39.61 140 LYS B C 1
ATOM 1803 O O . LYS B 1 143 ? 119.946 -8.582 140.245 1.00 37.79 140 LYS B O 1
ATOM 1809 N N . GLY B 1 144 ? 121.729 -9.690 139.525 1.00 41.46 141 GLY B N 1
ATOM 1810 C CA . GLY B 1 144 ? 121.067 -10.268 138.362 1.00 39.02 141 GLY B CA 1
ATOM 1811 C C . GLY B 1 144 ? 119.850 -11.085 138.693 1.00 44.23 141 GLY B C 1
ATOM 1812 O O . GLY B 1 144 ? 118.748 -10.844 138.156 1.00 40.50 141 GLY B O 1
ATOM 1813 N N . ARG B 1 145 ? 120.052 -12.053 139.584 1.00 48.29 142 ARG B N 1
ATOM 1814 C CA . ARG B 1 145 ? 118.955 -12.888 140.098 1.00 48.21 142 ARG B CA 1
ATOM 1815 C C . ARG B 1 145 ? 117.812 -12.059 140.683 1.00 40.17 142 ARG B C 1
ATOM 1816 O O . ARG B 1 145 ? 116.650 -12.354 140.395 1.00 37.23 142 ARG B O 1
ATOM 1824 N N . ALA B 1 146 ? 118.146 -11.039 141.454 1.00 36.75 143 ALA B N 1
ATOM 1825 C CA . ALA B 1 146 ? 117.115 -10.135 142.057 1.00 41.91 143 ALA B CA 1
ATOM 1826 C C . ALA B 1 146 ? 116.339 -9.305 140.990 1.00 37.27 143 ALA B C 1
ATOM 1827 O O . ALA B 1 146 ? 115.060 -9.232 141.001 1.00 35.38 143 ALA B O 1
ATOM 1829 N N . THR B 1 147 ? 117.070 -8.725 140.048 1.00 38.13 144 THR B N 1
ATOM 1830 C CA . THR B 1 147 ? 116.357 -7.950 139.009 1.00 38.51 144 THR B CA 1
ATOM 1831 C C . THR B 1 147 ? 115.532 -8.895 138.117 1.00 39.72 144 THR B C 1
ATOM 1832 O O . THR B 1 147 ? 114.373 -8.603 137.816 1.00 36.48 144 THR B O 1
ATOM 1836 N N . LEU B 1 148 ? 116.049 -10.090 137.868 1.00 36.66 145 LEU B N 1
ATOM 1837 C CA . LEU B 1 148 ? 115.322 -11.050 137.086 1.00 38.72 145 LEU B CA 1
ATOM 1838 C C . LEU B 1 148 ? 114.037 -11.485 137.739 1.00 38.12 145 LEU B C 1
ATOM 1839 O O . LEU B 1 148 ? 112.995 -11.503 137.046 1.00 35.93 145 LEU B O 1
ATOM 1844 N N . ALA B 1 149 ? 114.110 -11.886 139.023 1.00 32.44 146 ALA B N 1
ATOM 1845 C CA . ALA B 1 149 ? 112.896 -12.247 139.745 1.00 33.69 146 ALA B CA 1
ATOM 1846 C C . ALA B 1 149 ? 111.819 -11.128 139.711 1.00 34.21 146 ALA B C 1
ATOM 1847 O O . ALA B 1 149 ? 110.674 -11.402 139.450 1.00 34.79 146 ALA B O 1
ATOM 1849 N N . ARG B 1 150 ? 112.223 -9.893 139.915 1.00 32.76 147 ARG B N 1
ATOM 1850 C CA . ARG B 1 150 ? 111.301 -8.793 139.869 1.00 37.12 147 ARG B CA 1
ATOM 1851 C C . ARG B 1 150 ? 110.767 -8.630 138.449 1.00 39.13 147 ARG B C 1
ATOM 1852 O O . ARG B 1 150 ? 109.600 -8.531 138.248 1.00 36.86 147 ARG B O 1
ATOM 1860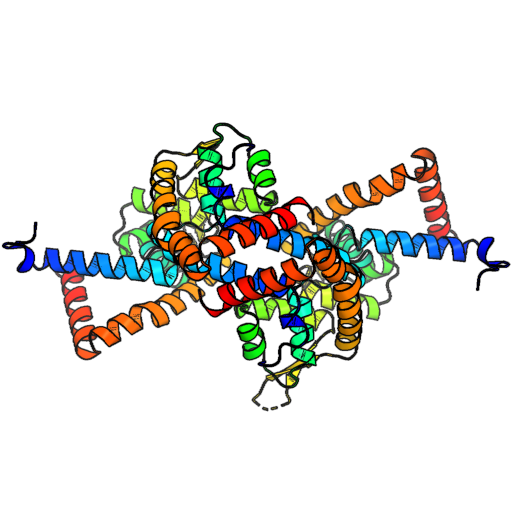 N N . ALA B 1 151 ? 111.634 -8.621 137.461 1.00 37.59 148 ALA B N 1
ATOM 1861 C CA . ALA B 1 151 ? 111.167 -8.565 136.047 1.00 36.81 148 ALA B CA 1
ATOM 1862 C C . ALA B 1 151 ? 110.163 -9.626 135.692 1.00 34.41 148 ALA B C 1
ATOM 1863 O O . ALA B 1 151 ? 109.144 -9.329 135.067 1.00 33.47 148 ALA B O 1
ATOM 1865 N N . LYS B 1 152 ? 110.369 -10.859 136.133 1.00 34.77 149 LYS B N 1
ATOM 1866 C CA . LYS B 1 152 ? 109.411 -11.897 135.754 1.00 37.09 149 LYS B CA 1
ATOM 1867 C C . LYS B 1 152 ? 107.990 -11.591 136.217 1.00 36.08 149 LYS B C 1
ATOM 1868 O O . LYS B 1 152 ? 106.998 -11.939 135.545 1.00 34.28 149 LYS B O 1
ATOM 1874 N N . LYS B 1 153 ? 107.928 -11.013 137.402 1.00 41.31 150 LYS B N 1
ATOM 1875 C CA . LYS B 1 153 ? 106.669 -10.668 138.053 1.00 51.10 150 LYS B CA 1
ATOM 1876 C C . LYS B 1 153 ? 105.974 -9.486 137.341 1.00 41.05 150 LYS B C 1
ATOM 1877 O O . LYS B 1 153 ? 104.791 -9.499 137.104 1.00 37.73 150 LYS B O 1
ATOM 1883 N N . LEU B 1 154 ? 106.738 -8.491 136.959 1.00 38.47 151 LEU B N 1
ATOM 1884 C CA . LEU B 1 154 ? 106.191 -7.410 136.168 1.00 37.77 151 LEU B CA 1
ATOM 1885 C C . LEU B 1 154 ? 105.724 -7.879 134.802 1.00 39.41 151 LEU B C 1
ATOM 1886 O O . LEU B 1 154 ? 104.658 -7.496 134.365 1.00 41.20 151 LEU B O 1
ATOM 1891 N N . VAL B 1 155 ? 106.509 -8.704 134.126 1.00 36.09 152 VAL B N 1
ATOM 1892 C CA . VAL B 1 155 ? 106.150 -9.188 132.809 1.00 36.90 152 VAL B CA 1
ATOM 1893 C C . VAL B 1 155 ? 104.825 -9.939 132.859 1.00 44.68 152 VAL B C 1
ATOM 1894 O O . VAL B 1 155 ? 103.991 -9.714 131.986 1.00 40.11 152 VAL B O 1
ATOM 1898 N N . ALA B 1 156 ? 104.661 -10.845 133.845 1.00 45.02 153 ALA B N 1
ATOM 1899 C CA . ALA B 1 156 ? 103.503 -11.756 133.874 1.00 43.74 153 ALA B CA 1
ATOM 1900 C C . ALA B 1 156 ? 102.254 -11.001 134.219 1.00 49.08 153 ALA B C 1
ATOM 1901 O O . ALA B 1 156 ? 101.264 -11.107 133.500 1.00 50.95 153 ALA B O 1
ATOM 1903 N N . THR B 1 157 ? 102.361 -10.213 135.291 1.00 46.32 154 THR B N 1
ATOM 1904 C CA . THR B 1 157 ? 101.245 -9.504 135.962 1.00 51.89 154 THR B CA 1
ATOM 1905 C C . THR B 1 157 ? 100.761 -8.264 135.272 1.00 46.02 154 THR B C 1
ATOM 1906 O O . THR B 1 157 ? 99.585 -7.933 135.321 1.00 55.64 154 THR B O 1
ATOM 1910 N N . ARG B 1 158 ? 101.692 -7.555 134.682 1.00 42.12 155 ARG B N 1
ATOM 1911 C CA . ARG B 1 158 ? 101.474 -6.232 134.139 1.00 46.55 155 ARG B CA 1
ATOM 1912 C C . ARG B 1 158 ? 101.314 -6.264 132.610 1.00 39.20 155 ARG B C 1
ATOM 1913 O O . ARG B 1 158 ? 100.550 -5.507 132.066 1.00 39.66 155 ARG B O 1
ATOM 1921 N N . HIS B 1 159 ? 102.101 -7.077 131.929 1.00 38.38 156 HIS B N 1
ATOM 1922 C CA . HIS B 1 159 ? 102.224 -7.071 130.456 1.00 35.68 156 HIS B CA 1
ATOM 1923 C C . HIS B 1 159 ? 101.464 -8.245 129.761 1.00 35.40 156 HIS B C 1
ATOM 1924 O O . HIS B 1 159 ? 100.542 -8.037 128.967 1.00 38.96 156 HIS B O 1
ATOM 1931 N N . GLU B 1 160 ? 101.825 -9.476 130.108 1.00 33.84 157 GLU B N 1
ATOM 1932 C CA . GLU B 1 160 ? 101.314 -10.682 129.478 1.00 38.78 157 GLU B CA 1
ATOM 1933 C C . GLU B 1 160 ? 99.828 -10.901 129.768 1.00 44.36 157 GLU B C 1
ATOM 1934 O O . GLU B 1 160 ? 99.057 -11.301 128.875 1.00 44.49 157 GLU B O 1
ATOM 1940 N N . ASP B 1 161 ? 99.444 -10.664 131.022 1.00 48.93 158 ASP B N 1
ATOM 1941 C CA . ASP B 1 161 ? 98.024 -10.762 131.448 1.00 46.13 158 ASP B CA 1
ATOM 1942 C C . ASP B 1 161 ? 97.122 -9.839 130.669 1.00 44.79 158 ASP B C 1
ATOM 1943 O O . ASP B 1 161 ? 96.069 -10.290 130.190 1.00 47.86 158 ASP B O 1
ATOM 1948 N N . ARG B 1 162 ? 97.568 -8.626 130.433 1.00 39.78 159 ARG B N 1
ATOM 1949 C CA . ARG B 1 162 ? 96.780 -7.705 129.674 1.00 45.54 159 ARG B CA 1
ATOM 1950 C C . ARG B 1 162 ? 96.634 -8.094 128.198 1.00 48.78 159 ARG B C 1
ATOM 1951 O O . ARG B 1 162 ? 95.614 -7.882 127.601 1.00 48.48 159 ARG B O 1
ATOM 1959 N N . LEU B 1 163 ? 97.672 -8.663 127.624 1.00 45.42 160 LEU B N 1
ATOM 1960 C CA . LEU B 1 163 ? 97.656 -9.093 126.239 1.00 43.35 160 LEU B CA 1
ATOM 1961 C C . LEU B 1 163 ? 96.703 -10.306 126.086 1.00 42.06 160 LEU B C 1
ATOM 1962 O O . LEU B 1 163 ? 95.964 -10.449 125.109 1.00 40.36 160 LEU B O 1
ATOM 1967 N N . THR B 1 164 ? 96.703 -11.164 127.093 1.00 47.32 161 THR B N 1
ATOM 1968 C CA . THR B 1 164 ? 95.852 -12.340 127.077 1.00 49.98 161 THR B CA 1
ATOM 1969 C C . THR B 1 164 ? 94.384 -11.918 127.207 1.00 56.92 161 THR B C 1
ATOM 1970 O O . THR B 1 164 ? 93.531 -12.391 126.437 1.00 57.05 161 THR B O 1
ATOM 1974 N N . GLU B 1 165 ? 94.118 -11.001 128.138 1.00 51.86 162 GLU B N 1
ATOM 1975 C CA . GLU B 1 165 ? 92.769 -10.458 128.338 1.00 58.28 162 GLU B CA 1
ATOM 1976 C C . GLU B 1 165 ? 92.256 -9.787 127.067 1.00 55.78 162 GLU B C 1
ATOM 1977 O O . GLU B 1 165 ? 91.151 -10.056 126.636 1.00 55.93 162 GLU B O 1
ATOM 1983 N N . LEU B 1 166 ? 93.066 -8.940 126.448 1.00 56.27 163 LEU B N 1
ATOM 1984 C CA . LEU B 1 166 ? 92.715 -8.367 125.146 1.00 52.30 163 LEU B CA 1
ATOM 1985 C C . LEU B 1 166 ? 92.309 -9.421 124.133 1.00 49.23 163 LEU B C 1
ATOM 1986 O O . LEU B 1 166 ? 91.343 -9.242 123.414 1.00 54.31 163 LEU B O 1
ATOM 1991 N N . LEU B 1 167 ? 93.087 -10.490 124.044 1.00 48.59 164 LEU B N 1
ATOM 1992 C CA . LEU B 1 167 ? 92.947 -11.461 122.966 1.00 47.25 164 LEU B CA 1
ATOM 1993 C C . LEU B 1 167 ? 91.939 -12.555 123.294 1.00 54.43 164 LEU B C 1
ATOM 1994 O O . LEU B 1 167 ? 91.292 -13.102 122.399 1.00 54.30 164 LEU B O 1
ATOM 1999 N N . GLY B 1 168 ? 91.828 -12.891 124.573 1.00 52.73 165 GLY B N 1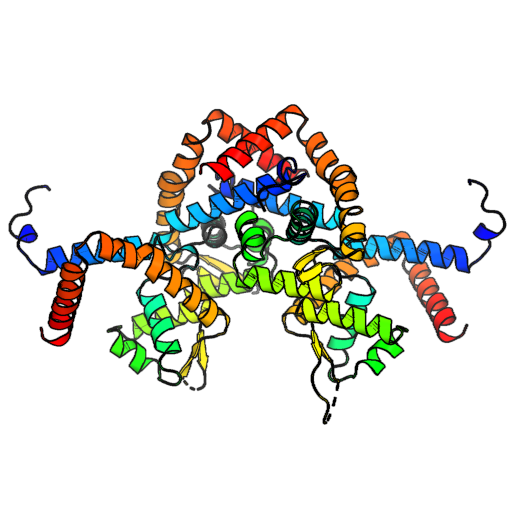
ATOM 2000 C CA . GLY B 1 168 ? 91.213 -14.129 124.978 1.00 54.15 165 GLY B CA 1
ATOM 2001 C C . GLY B 1 168 ? 92.154 -15.332 124.876 1.00 52.11 165 GLY B C 1
ATOM 2002 O O . GLY B 1 168 ? 92.956 -15.457 123.957 1.00 53.65 165 GLY B O 1
ATOM 2003 N N . ARG B 1 169 ? 91.947 -16.256 125.794 1.00 53.08 166 ARG B N 1
ATOM 2004 C CA . ARG B 1 169 ? 92.742 -17.439 125.970 1.00 59.05 166 ARG B CA 1
ATOM 2005 C C . ARG B 1 169 ? 92.885 -18.318 124.712 1.00 61.44 166 ARG B C 1
ATOM 2006 O O . ARG B 1 169 ? 93.983 -18.793 124.411 1.00 57.19 166 ARG B O 1
ATOM 2014 N N . ASP B 1 170 ? 91.806 -18.553 123.978 1.00 59.85 167 ASP B N 1
ATOM 2015 C CA . ASP B 1 170 ? 91.902 -19.455 122.822 1.00 58.14 167 ASP B CA 1
ATOM 2016 C C . ASP B 1 170 ? 92.693 -18.817 121.710 1.00 55.60 167 ASP B C 1
ATOM 2017 O O . ASP B 1 170 ? 93.531 -19.469 121.097 1.00 58.14 167 ASP B O 1
ATOM 2022 N N . ASN B 1 171 ? 92.357 -17.570 121.402 1.00 55.80 168 ASN B N 1
ATOM 2023 C CA . ASN B 1 171 ? 93.102 -16.783 120.413 1.00 51.93 168 ASN B CA 1
ATOM 2024 C C . ASN B 1 171 ? 94.580 -16.678 120.786 1.00 48.56 168 ASN B C 1
ATOM 2025 O O . ASN B 1 171 ? 95.445 -17.100 120.008 1.00 46.29 168 ASN B O 1
ATOM 2030 N N . ARG B 1 172 ? 94.863 -16.200 121.999 1.00 46.05 169 ARG B N 1
ATOM 2031 C CA . ARG B 1 172 ? 96.215 -16.162 122.480 1.00 51.62 169 ARG B CA 1
ATOM 2032 C C . ARG B 1 172 ? 96.965 -17.482 122.180 1.00 55.39 169 ARG B C 1
ATOM 2033 O O . ARG B 1 172 ? 98.057 -17.459 121.648 1.00 49.98 169 ARG B O 1
ATOM 2041 N N . ASP B 1 173 ? 96.363 -18.616 122.513 1.00 50.42 170 ASP B N 1
ATOM 2042 C CA . ASP B 1 173 ? 97.018 -19.892 122.346 1.00 50.62 170 ASP B CA 1
ATOM 2043 C C . ASP B 1 173 ? 97.208 -20.261 120.874 1.00 47.88 170 ASP B C 1
ATOM 2044 O O . ASP B 1 173 ? 98.276 -20.758 120.459 1.00 47.27 170 ASP B O 1
ATOM 2049 N N . ALA B 1 174 ? 96.200 -20.030 120.058 1.00 43.16 171 ALA B N 1
ATOM 2050 C CA . ALA B 1 174 ? 96.348 -20.316 118.646 1.00 41.70 171 ALA B CA 1
ATOM 2051 C C . ALA B 1 174 ? 97.418 -19.394 118.027 1.00 42.60 171 ALA B C 1
ATOM 2052 O O . ALA B 1 174 ? 98.168 -19.807 117.136 1.00 44.10 171 ALA B O 1
ATOM 2054 N N . LEU B 1 175 ? 97.485 -18.149 118.511 1.00 44.05 172 LEU B N 1
ATOM 2055 C CA . LEU B 1 175 ? 98.466 -17.153 118.026 1.00 43.05 172 LEU B CA 1
ATOM 2056 C C . LEU B 1 175 ? 99.880 -17.606 118.377 1.00 44.01 172 LEU B C 1
ATOM 2057 O O . LEU B 1 175 ? 100.760 -17.735 117.503 1.00 45.91 172 LEU B O 1
ATOM 2062 N N . LEU B 1 176 ? 100.095 -17.858 119.653 1.00 41.24 173 LEU B N 1
ATOM 2063 C CA . LEU B 1 176 ? 101.392 -18.394 120.137 1.00 44.04 173 LEU B CA 1
ATOM 2064 C C . LEU B 1 176 ? 101.847 -19.622 119.327 1.00 45.27 173 LEU B C 1
ATOM 2065 O O . LEU B 1 176 ? 103.000 -19.692 118.869 1.00 49.86 173 LEU B O 1
ATOM 2070 N N . SER B 1 177 ? 100.948 -20.580 119.120 1.00 45.40 174 SER B N 1
ATOM 2071 C CA . SER B 1 177 ? 101.238 -21.742 118.244 1.00 45.90 174 SER B CA 1
ATOM 2072 C C . SER B 1 177 ? 101.665 -21.400 116.773 1.00 42.20 174 SER B C 1
ATOM 2073 O O . SER B 1 177 ? 102.632 -21.933 116.254 1.00 41.50 174 SER B O 1
ATOM 2076 N N . MET B 1 178 ? 100.909 -20.541 116.114 1.00 46.50 175 MET B N 1
ATOM 2077 C CA . MET B 1 178 ? 101.197 -20.144 114.723 1.00 46.06 175 MET B CA 1
ATOM 2078 C C . MET B 1 178 ? 102.526 -19.390 114.660 1.00 40.99 175 MET B C 1
ATOM 2079 O O . MET B 1 178 ? 103.322 -19.630 113.758 1.00 37.45 175 MET B O 1
ATOM 2084 N N . LEU B 1 179 ? 102.798 -18.571 115.677 1.00 43.05 176 LEU B N 1
ATOM 2085 C CA . LEU B 1 179 ? 104.076 -17.826 115.739 1.00 40.13 176 LEU B CA 1
ATOM 2086 C C . LEU B 1 179 ? 105.230 -18.769 115.881 1.00 38.92 176 LEU B C 1
ATOM 2087 O O . LEU B 1 179 ? 106.261 -18.627 115.163 1.00 36.08 176 LEU B O 1
ATOM 2092 N N . ALA B 1 180 ? 105.029 -19.777 116.746 1.00 37.96 177 ALA B N 1
ATOM 2093 C CA . ALA B 1 180 ? 106.049 -20.789 116.991 1.00 38.67 177 ALA B CA 1
ATOM 2094 C C . ALA B 1 180 ? 106.315 -21.539 115.708 1.00 35.91 177 ALA B C 1
ATOM 2095 O O . ALA B 1 180 ? 107.462 -21.784 115.368 1.00 39.73 177 ALA B O 1
ATOM 2097 N N . THR B 1 181 ? 105.267 -21.854 114.957 1.00 38.02 178 THR B N 1
ATOM 2098 C CA . THR B 1 181 ? 105.425 -22.523 113.656 1.00 39.79 178 THR B CA 1
ATOM 2099 C C . THR B 1 181 ? 106.197 -21.669 112.609 1.00 39.54 178 THR B C 1
ATOM 2100 O O . THR B 1 181 ? 106.973 -22.205 111.841 1.00 36.08 178 THR B O 1
ATOM 2104 N N . ILE B 1 182 ? 105.976 -20.359 112.578 1.00 39.48 179 ILE B N 1
ATOM 2105 C CA . ILE B 1 182 ? 106.723 -19.473 111.648 1.00 38.37 179 ILE B CA 1
ATOM 2106 C C . ILE B 1 182 ? 108.195 -19.511 112.003 1.00 37.00 179 ILE B C 1
ATOM 2107 O O . ILE B 1 182 ? 109.042 -19.750 111.157 1.00 34.55 179 ILE B O 1
ATOM 2112 N N . ALA B 1 183 ? 108.468 -19.328 113.289 1.00 39.01 180 ALA B N 1
ATOM 2113 C CA . ALA B 1 183 ? 109.829 -19.336 113.808 1.00 40.78 180 ALA B CA 1
ATOM 2114 C C . ALA B 1 183 ? 110.534 -20.657 113.567 1.00 42.53 180 ALA B C 1
ATOM 2115 O O . ALA B 1 183 ? 111.704 -20.680 113.227 1.00 45.56 180 ALA B O 1
ATOM 2117 N N . ARG B 1 184 ? 109.813 -21.754 113.753 1.00 43.94 181 ARG B N 1
ATOM 2118 C CA . ARG B 1 184 ? 110.396 -23.083 113.634 1.00 48.38 181 ARG B CA 1
ATOM 2119 C C . ARG B 1 184 ? 110.547 -23.538 112.188 1.00 48.45 181 ARG B C 1
ATOM 2120 O O . ARG B 1 184 ? 111.509 -24.216 111.879 1.00 49.61 181 ARG B O 1
ATOM 2128 N N . GLU B 1 185 ? 109.579 -23.224 111.322 1.00 49.80 182 GLU B N 1
ATOM 2129 C CA . GLU B 1 185 ? 109.472 -23.936 110.033 1.00 52.59 182 GLU B CA 1
ATOM 2130 C C . GLU B 1 185 ? 109.574 -23.025 108.838 1.00 48.55 182 GLU B C 1
ATOM 2131 O O . GLU B 1 185 ? 110.043 -23.459 107.824 1.00 47.21 182 GLU B O 1
ATOM 2137 N N . PHE B 1 186 ? 109.133 -21.773 108.941 1.00 48.49 183 PHE B N 1
ATOM 2138 C CA . PHE B 1 186 ? 109.308 -20.840 107.840 1.00 49.96 183 PHE B CA 1
ATOM 2139 C C . PHE B 1 186 ? 110.779 -20.592 107.573 1.00 51.16 183 PHE B C 1
ATOM 2140 O O . PHE B 1 186 ? 111.161 -20.616 106.400 1.00 59.61 183 PHE B O 1
ATOM 2148 N N . GLU C 1 44 ? 119.689 22.676 190.673 1.00 94.31 41 GLU C N 1
ATOM 2149 C CA . GLU C 1 44 ? 121.107 22.548 191.074 1.00 83.57 41 GLU C CA 1
ATOM 2150 C C . GLU C 1 44 ? 121.929 23.511 190.269 1.00 75.31 41 GLU C C 1
ATOM 2151 O O . GLU C 1 44 ? 121.737 23.628 189.062 1.00 91.70 41 GLU C O 1
ATOM 2153 N N . LEU C 1 45 ? 122.943 24.064 190.918 1.00 64.49 42 LEU C N 1
ATOM 2154 C CA . LEU C 1 45 ? 123.885 24.989 190.343 1.00 53.28 42 LEU C CA 1
ATOM 2155 C C . LEU C 1 45 ? 125.192 24.894 191.113 1.00 43.18 42 LEU C C 1
ATOM 2156 O O . LEU C 1 45 ? 126.232 24.931 190.534 1.00 42.51 42 LEU C O 1
ATOM 2161 N N . LYS C 1 46 ? 125.140 24.884 192.430 1.00 40.45 43 LYS C N 1
ATOM 2162 C CA . LYS C 1 46 ? 126.374 24.674 193.201 1.00 42.92 43 LYS C CA 1
ATOM 2163 C C . LYS C 1 46 ? 126.841 23.249 192.936 1.00 42.12 43 LYS C C 1
ATOM 2164 O O . LYS C 1 46 ? 126.053 22.331 193.073 1.00 36.67 43 LYS C O 1
ATOM 2170 N N . MET C 1 47 ? 128.113 23.091 192.555 1.00 43.47 44 MET C N 1
ATOM 2171 C CA . MET C 1 47 ? 128.626 21.818 192.082 1.00 45.03 44 MET C CA 1
ATOM 2172 C C . MET C 1 47 ? 129.421 21.128 193.160 1.00 46.09 44 MET C C 1
ATOM 2173 O O . MET C 1 47 ? 129.738 19.957 193.011 1.00 37.98 44 MET C O 1
ATOM 2178 N N . GLY C 1 48 ? 129.700 21.849 194.251 1.00 42.60 45 GLY C N 1
ATOM 2179 C CA . GLY C 1 48 ? 130.548 21.391 195.314 1.00 41.80 45 GLY C CA 1
ATOM 2180 C C . GLY C 1 48 ? 131.803 20.717 194.784 1.00 41.96 45 GLY C C 1
ATOM 2181 O O . GLY C 1 48 ? 132.434 21.215 193.838 1.00 39.24 45 GLY C O 1
ATOM 2182 N N . GLU C 1 49 ? 132.094 19.545 195.362 1.00 40.31 46 GLU C N 1
ATOM 2183 C CA . GLU C 1 49 ? 133.281 18.795 195.040 1.00 40.36 46 GLU C CA 1
ATOM 2184 C C . GLU C 1 49 ? 133.281 18.270 193.598 1.00 39.39 46 GLU C C 1
ATOM 2185 O O . GLU C 1 49 ? 134.340 17.965 193.112 1.00 38.80 46 GLU C O 1
ATOM 2191 N N . LEU C 1 50 ? 132.113 18.132 192.943 1.00 41.50 47 LEU C N 1
ATOM 2192 C CA . LEU C 1 50 ? 132.034 17.608 191.559 1.00 42.20 47 LEU C CA 1
ATOM 2193 C C . LEU C 1 50 ? 132.956 18.309 190.614 1.00 45.88 47 LEU C C 1
ATOM 2194 O O . LEU C 1 50 ? 133.565 17.678 189.738 1.00 44.81 47 LEU C O 1
ATOM 2199 N N . SER C 1 51 ? 133.050 19.627 190.777 1.00 44.38 48 SER C N 1
ATOM 2200 C CA . SER C 1 51 ? 133.804 20.435 189.839 1.00 44.90 48 SER C CA 1
ATOM 2201 C C . SER C 1 51 ? 135.313 20.299 190.038 1.00 42.17 48 SER C C 1
ATOM 2202 O O . SER C 1 51 ? 136.065 20.800 189.231 1.00 44.04 48 SER C O 1
ATOM 2205 N N . GLU C 1 52 ? 135.750 19.637 191.107 1.00 43.17 49 GLU C N 1
ATOM 2206 C CA . GLU C 1 52 ? 137.161 19.317 191.302 1.00 45.79 49 GLU C CA 1
ATOM 2207 C C . GLU C 1 52 ? 137.465 17.802 191.247 1.00 46.65 49 GLU C C 1
ATOM 2208 O O . GLU C 1 52 ? 138.598 17.3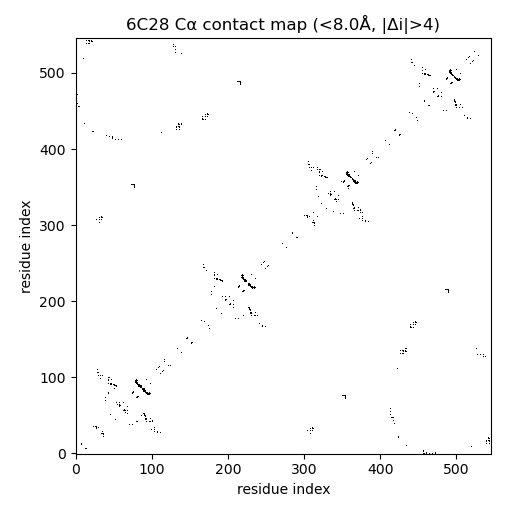80 191.482 1.00 45.55 49 GLU C O 1
ATOM 2214 N N . LEU C 1 53 ? 136.485 16.975 190.918 1.00 42.97 50 LEU C N 1
ATOM 2215 C CA . LEU C 1 53 ? 136.751 15.564 190.833 1.00 41.37 50 LEU C CA 1
ATOM 2216 C C . LEU C 1 53 ? 137.013 15.152 189.397 1.00 44.19 50 LEU C C 1
ATOM 2217 O O . LEU C 1 53 ? 136.223 15.439 188.489 1.00 42.18 50 LEU C O 1
ATOM 2222 N N . LEU C 1 54 ? 138.115 14.421 189.228 1.00 43.05 51 LEU C N 1
ATOM 2223 C CA . LEU C 1 54 ? 138.561 13.934 187.957 1.00 43.60 51 LEU C CA 1
ATOM 2224 C C . LEU C 1 54 ? 137.520 13.054 187.214 1.00 39.47 51 LEU C C 1
ATOM 2225 O O . LEU C 1 54 ? 137.263 13.263 186.046 1.00 32.84 51 LEU C O 1
ATOM 2230 N N . GLY C 1 55 ? 136.968 12.038 187.865 1.00 34.58 52 GLY C N 1
ATOM 2231 C CA . GLY C 1 55 ? 135.966 11.165 187.248 1.00 36.93 52 GLY C CA 1
ATOM 2232 C C . GLY C 1 55 ? 134.726 11.845 186.639 1.00 32.39 52 GLY C C 1
ATOM 2233 O O . GLY C 1 55 ? 134.240 11.473 185.585 1.00 38.24 52 GLY C O 1
ATOM 2234 N N . TYR C 1 56 ? 134.248 12.866 187.320 1.00 33.75 53 TYR C N 1
ATOM 2235 C CA . TYR C 1 56 ? 133.125 13.659 186.885 1.00 31.49 53 TYR C CA 1
ATOM 2236 C C . TYR C 1 56 ? 133.454 14.383 185.568 1.00 31.37 53 TYR C C 1
ATOM 2237 O O . TYR C 1 56 ? 132.675 14.320 184.632 1.00 29.83 53 TYR C O 1
ATOM 2246 N N . ALA C 1 57 ? 134.598 15.049 185.523 1.00 27.29 54 ALA C N 1
ATOM 2247 C CA . ALA C 1 57 ? 135.014 15.799 184.338 1.00 31.51 54 ALA C CA 1
ATOM 2248 C C . ALA C 1 57 ? 135.273 14.824 183.204 1.00 33.71 54 ALA C C 1
ATOM 2249 O O . ALA C 1 57 ? 134.983 15.075 182.029 1.00 32.39 54 ALA C O 1
ATOM 2251 N N . LEU C 1 58 ? 135.847 13.688 183.570 1.00 34.00 55 LEU C N 1
ATOM 2252 C CA . LEU C 1 58 ? 136.100 12.642 182.599 1.00 35.33 55 LEU C CA 1
ATOM 2253 C C . LEU C 1 58 ? 134.777 12.166 181.968 1.00 34.66 55 LEU C C 1
ATOM 2254 O O . LEU C 1 58 ? 134.649 12.114 180.709 1.00 32.47 55 LEU C O 1
ATOM 2259 N N . LYS C 1 59 ? 133.777 11.908 182.828 1.00 33.23 56 LYS C N 1
ATOM 2260 C CA . LYS C 1 59 ? 132.469 11.464 182.334 1.00 30.83 56 LYS C CA 1
ATOM 2261 C C . LYS C 1 59 ? 131.787 12.499 181.483 1.00 35.32 56 LYS C C 1
ATOM 2262 O O . LYS C 1 59 ? 131.218 12.146 180.444 1.00 32.90 56 LYS C O 1
ATOM 2268 N N . ARG C 1 60 ? 131.843 13.758 181.856 1.00 33.07 57 ARG C N 1
ATOM 2269 C CA . ARG C 1 60 ? 131.200 14.778 181.068 1.00 31.49 57 ARG C CA 1
ATOM 2270 C C . ARG C 1 60 ? 131.874 14.975 179.743 1.00 33.42 57 ARG C C 1
ATOM 2271 O O . ARG C 1 60 ? 131.227 15.173 178.760 1.00 30.40 57 ARG C O 1
ATOM 2279 N N . ALA C 1 61 ? 133.189 14.909 179.749 1.00 31.99 58 ALA C N 1
ATOM 2280 C CA . ALA C 1 61 ? 133.923 14.996 178.524 1.00 36.19 58 ALA C CA 1
ATOM 2281 C C . ALA C 1 61 ? 133.565 13.828 177.646 1.00 34.22 58 ALA C C 1
ATOM 2282 O O . ALA C 1 61 ? 133.268 14.071 176.500 1.00 36.56 58 ALA C O 1
ATOM 2284 N N . GLN C 1 62 ? 133.582 12.591 178.188 1.00 35.58 59 GLN C N 1
ATOM 2285 C CA . GLN C 1 62 ? 133.233 11.418 177.419 1.00 33.75 59 GLN C CA 1
ATOM 2286 C C . GLN C 1 62 ? 131.855 11.508 176.770 1.00 33.74 59 GLN C C 1
ATOM 2287 O O . GLN C 1 62 ? 131.680 11.174 175.566 1.00 29.72 59 GLN C O 1
ATOM 2293 N N . LEU C 1 63 ? 130.886 11.967 177.542 1.00 31.13 60 LEU C N 1
ATOM 2294 C CA . LEU C 1 63 ? 129.493 12.100 177.034 1.00 33.91 60 LEU C CA 1
ATOM 2295 C C . LEU C 1 63 ? 129.367 13.053 175.835 1.00 34.92 60 LEU C C 1
ATOM 2296 O O . LEU C 1 63 ? 128.645 12.781 174.850 1.00 33.82 60 LEU C O 1
ATOM 2301 N N . ARG C 1 64 ? 130.076 14.173 175.917 1.00 33.54 61 ARG C N 1
ATOM 2302 C CA . ARG C 1 64 ? 129.967 15.150 174.899 1.00 34.56 61 ARG C CA 1
ATOM 2303 C C . ARG C 1 64 ? 130.654 14.645 173.601 1.00 31.72 61 ARG C C 1
ATOM 2304 O O . ARG C 1 64 ? 130.153 14.870 172.493 1.00 32.09 61 ARG C O 1
ATOM 2312 N N . VAL C 1 65 ? 131.793 13.989 173.757 1.00 30.19 62 VAL C N 1
ATOM 2313 C CA . VAL C 1 65 ? 132.484 13.375 172.659 1.00 35.96 62 VAL C CA 1
ATOM 2314 C C . VAL C 1 65 ? 131.608 12.276 171.989 1.00 35.63 62 VAL C C 1
ATOM 2315 O O . VAL C 1 65 ? 131.523 12.229 170.746 1.00 31.40 62 VAL C O 1
ATOM 2319 N N . PHE C 1 66 ? 130.981 11.403 172.791 1.00 31.71 63 PHE C N 1
ATOM 2320 C CA . PHE C 1 66 ? 130.125 10.347 172.228 1.00 31.64 63 PHE C CA 1
ATOM 2321 C C . PHE C 1 66 ? 129.000 10.987 171.476 1.00 33.63 63 PHE C C 1
ATOM 2322 O O . PHE C 1 66 ? 128.630 10.531 170.364 1.00 33.43 63 PHE C O 1
ATOM 2330 N N . GLU C 1 67 ? 128.419 12.015 172.067 1.00 32.30 64 GLU C N 1
ATOM 2331 C CA . GLU C 1 67 ? 127.262 12.688 171.395 1.00 38.29 64 GLU C CA 1
ATOM 2332 C C . GLU C 1 67 ? 127.659 13.320 170.023 1.00 33.37 64 GLU C C 1
ATOM 2333 O O . GLU C 1 67 ? 126.981 13.138 169.016 1.00 33.21 64 GLU C O 1
ATOM 2339 N N . ASP C 1 68 ? 128.823 13.945 169.972 1.00 31.70 65 ASP C N 1
ATOM 2340 C CA . ASP C 1 68 ? 129.346 14.479 168.722 1.00 34.83 65 ASP C CA 1
ATOM 2341 C C . ASP C 1 68 ? 129.660 13.365 167.687 1.00 34.22 65 ASP C C 1
ATOM 2342 O O . ASP C 1 68 ? 129.283 13.472 166.533 1.00 31.38 65 ASP C O 1
ATOM 2347 N N . PHE C 1 69 ? 130.263 12.269 168.161 1.00 31.24 66 PHE C N 1
ATOM 2348 C CA . PHE C 1 69 ? 130.533 11.073 167.340 1.00 31.50 66 PHE C CA 1
ATOM 2349 C C . PHE C 1 69 ? 129.273 10.600 166.709 1.00 32.24 66 PHE C C 1
ATOM 2350 O O . PHE C 1 69 ? 129.245 10.366 165.488 1.00 32.29 66 PHE C O 1
ATOM 2358 N N . LEU C 1 70 ? 128.233 10.422 167.523 1.00 30.19 67 LEU C N 1
ATOM 2359 C CA . LEU C 1 70 ? 126.953 9.920 166.991 1.00 32.89 67 LEU C CA 1
ATOM 2360 C C . LEU C 1 70 ? 126.422 10.833 165.847 1.00 34.27 67 LEU C C 1
ATOM 2361 O O . LEU C 1 70 ? 125.951 10.331 164.823 1.00 31.62 67 LEU C O 1
ATOM 2366 N N A HIS C 1 71 ? 126.505 12.151 166.057 0.60 34.50 68 HIS C N 1
ATOM 2367 N N B HIS C 1 71 ? 126.497 12.144 166.062 0.40 32.58 68 HIS C N 1
ATOM 2368 C CA A HIS C 1 71 ? 126.075 13.156 165.087 0.60 36.04 68 HIS C CA 1
ATOM 2369 C CA B HIS C 1 71 ? 126.029 13.121 165.102 0.40 32.60 68 HIS C CA 1
ATOM 2370 C C A HIS C 1 71 ? 126.842 13.023 163.808 0.60 33.99 68 HIS C C 1
ATOM 2371 C C B HIS C 1 71 ? 126.841 13.059 163.816 0.40 32.63 68 HIS C C 1
ATOM 2372 O O A HIS C 1 71 ? 126.247 12.905 162.769 0.60 32.47 68 HIS C O 1
ATOM 2373 O O B HIS C 1 71 ? 126.258 13.003 162.763 0.40 32.14 68 HIS C O 1
ATOM 2386 N N . CYS C 1 72 ? 128.166 12.931 163.909 1.00 35.43 69 CYS C N 1
ATOM 2387 C CA . CYS C 1 72 ? 129.056 12.921 162.742 1.00 38.06 69 CYS C CA 1
ATOM 2388 C C . CYS C 1 72 ? 129.065 11.633 161.964 1.00 41.38 69 CYS C C 1
ATOM 2389 O O . CYS C 1 72 ? 129.193 11.626 160.724 1.00 35.47 69 CYS C O 1
ATOM 2392 N N . VAL C 1 73 ? 128.953 10.523 162.668 1.00 33.91 70 VAL C N 1
ATOM 2393 C CA . VAL C 1 73 ? 128.960 9.221 161.975 1.00 33.15 70 VAL C CA 1
ATOM 2394 C C . VAL C 1 73 ? 127.544 8.811 161.569 1.00 29.27 70 VAL C C 1
ATOM 2395 O O . VAL C 1 73 ? 127.309 7.758 161.023 1.00 34.74 70 VAL C O 1
ATOM 2399 N N . ALA C 1 74 ? 126.573 9.644 161.870 1.00 27.65 71 ALA C N 1
ATOM 2400 C CA . ALA C 1 74 ? 125.190 9.360 161.568 1.00 30.41 71 ALA C CA 1
ATOM 2401 C C . ALA C 1 74 ? 124.828 8.946 160.117 1.00 34.28 71 ALA C C 1
ATOM 2402 O O . ALA C 1 74 ? 123.902 8.139 159.946 1.00 32.98 71 ALA C O 1
ATOM 2404 N N . PRO C 1 75 ? 125.524 9.480 159.072 1.00 34.01 72 PRO C N 1
ATOM 2405 C CA . PRO C 1 75 ? 125.229 8.944 157.731 1.00 31.75 72 PRO C CA 1
ATOM 2406 C C . PRO C 1 75 ? 125.387 7.453 157.640 1.00 30.19 72 PRO C C 1
ATOM 2407 O O . PRO C 1 75 ? 124.651 6.897 156.912 1.00 31.13 72 PRO C O 1
ATOM 2411 N N . VAL C 1 76 ? 126.260 6.819 158.430 1.00 30.08 73 VAL C N 1
ATOM 2412 C CA . VAL C 1 76 ? 126.381 5.377 158.452 1.00 30.79 73 VAL C CA 1
ATOM 2413 C C . VAL C 1 76 ? 125.893 4.656 159.708 1.00 32.89 73 VAL C C 1
ATOM 2414 O O . VAL C 1 76 ? 126.028 3.434 159.822 1.00 34.13 73 VAL C O 1
ATOM 2418 N N . GLN C 1 77 ? 125.345 5.385 160.672 1.00 33.01 74 GLN C N 1
ATOM 2419 C CA . GLN C 1 77 ? 124.584 4.752 161.740 1.00 32.20 74 GLN C CA 1
ATOM 2420 C C . GLN C 1 77 ? 125.399 3.776 162.559 1.00 31.16 74 GLN C C 1
ATOM 2421 O O . GLN C 1 77 ? 125.087 2.600 162.593 1.00 29.10 74 GLN C O 1
ATOM 2427 N N . LEU C 1 78 ? 126.416 4.297 163.231 1.00 30.89 75 LEU C N 1
ATOM 2428 C CA . LEU C 1 78 ? 127.299 3.524 164.092 1.00 33.08 75 LEU C CA 1
ATOM 2429 C C . LEU C 1 78 ? 127.459 4.300 165.386 1.00 29.40 75 LEU C C 1
ATOM 2430 O O . LEU C 1 78 ? 127.746 5.481 165.386 1.00 30.12 75 LEU C O 1
ATOM 2435 N N . THR C 1 79 ? 127.386 3.582 166.482 1.00 28.60 76 THR C N 1
ATOM 2436 C CA . THR C 1 79 ? 127.808 4.094 167.792 1.00 29.02 76 THR C CA 1
ATOM 2437 C C . THR C 1 79 ? 129.321 3.941 167.838 1.00 28.72 76 THR C C 1
ATOM 2438 O O . THR C 1 79 ? 129.894 3.255 167.011 1.00 29.97 76 THR C O 1
ATOM 2442 N N . PRO C 1 80 ? 129.982 4.578 168.807 1.00 29.02 77 PRO C N 1
ATOM 2443 C CA . PRO C 1 80 ? 131.409 4.369 169.011 1.00 28.70 77 PRO C CA 1
ATOM 2444 C C . PRO C 1 80 ? 131.853 2.915 169.193 1.00 33.23 77 PRO C C 1
ATOM 2445 O O . PRO C 1 80 ? 132.965 2.506 168.730 1.00 31.85 77 PRO C O 1
ATOM 2449 N N . ALA C 1 81 ? 131.076 2.159 169.955 1.00 32.34 78 ALA C N 1
ATOM 2450 C CA . ALA C 1 81 ? 131.462 0.759 170.219 1.00 33.14 78 ALA C CA 1
ATOM 2451 C C . ALA C 1 81 ? 131.286 -0.078 168.943 1.00 32.88 78 ALA C C 1
ATOM 2452 O O . ALA C 1 81 ? 132.105 -0.942 168.668 1.00 34.58 78 ALA C O 1
ATOM 2454 N N . GLN C 1 82 ? 130.214 0.158 168.192 1.00 30.00 79 GLN C N 1
ATOM 2455 C CA . GLN C 1 82 ? 129.983 -0.493 166.893 1.00 31.99 79 GLN C CA 1
ATOM 2456 C C . GLN C 1 82 ? 131.127 -0.243 165.913 1.00 33.44 79 GLN C C 1
ATOM 2457 O O . GLN C 1 82 ? 131.647 -1.158 165.330 1.00 33.13 79 GLN C O 1
ATOM 2463 N N . PHE C 1 83 ? 131.500 1.007 165.726 1.00 33.20 80 PHE C N 1
ATOM 2464 C CA . PHE C 1 83 ? 132.724 1.389 164.971 1.00 34.09 80 PHE C CA 1
ATOM 2465 C C . PHE C 1 83 ? 133.970 0.629 165.411 1.00 34.58 80 PHE C C 1
ATOM 2466 O O . PHE C 1 83 ? 134.673 0.064 164.599 1.00 32.64 80 PHE C O 1
ATOM 2474 N N . SER C 1 84 ? 134.201 0.608 166.719 1.00 34.75 81 SER C N 1
ATOM 2475 C CA . SER C 1 84 ? 135.364 0.010 167.296 1.00 33.70 81 SER C CA 1
ATOM 2476 C C . SER C 1 84 ? 135.398 -1.527 167.077 1.00 37.88 81 SER C C 1
ATOM 2477 O O . SER C 1 84 ? 136.445 -2.089 166.769 1.00 36.94 81 SER C O 1
ATOM 2480 N N . VAL C 1 85 ? 134.242 -2.181 167.148 1.00 33.33 82 VAL C N 1
ATOM 2481 C CA . VAL C 1 85 ? 134.150 -3.613 166.867 1.00 35.89 82 VAL C CA 1
ATOM 2482 C C . VAL C 1 85 ? 134.459 -3.843 165.367 1.00 35.58 82 VAL C C 1
ATOM 2483 O O . VAL C 1 85 ? 135.313 -4.675 165.049 1.00 34.54 82 VAL C O 1
ATOM 2487 N N . LEU C 1 86 ? 133.851 -3.063 164.464 1.00 33.87 83 LEU C N 1
ATOM 2488 C CA . LEU C 1 86 ? 134.103 -3.227 163.046 1.00 35.10 83 LEU C CA 1
ATOM 2489 C C . LEU C 1 86 ? 135.579 -3.004 162.755 1.00 43.45 83 LEU C C 1
ATOM 2490 O O . LEU C 1 86 ? 136.163 -3.734 161.959 1.00 43.21 83 LEU C O 1
ATOM 2495 N N . LEU C 1 87 ? 136.176 -2.046 163.449 1.00 41.24 84 LEU C N 1
ATOM 2496 C CA . LEU C 1 87 ? 137.538 -1.664 163.183 1.00 40.20 84 LEU C CA 1
ATOM 2497 C C . LEU C 1 87 ? 138.488 -2.741 163.631 1.00 39.53 84 LEU C C 1
ATOM 2498 O O . LEU C 1 87 ? 139.343 -3.153 162.840 1.00 37.41 84 LEU C O 1
ATOM 2503 N N . LEU C 1 88 ? 138.316 -3.252 164.851 1.00 39.81 85 LEU C N 1
ATOM 2504 C CA . LEU C 1 88 ? 139.141 -4.350 165.323 1.00 39.95 85 LEU C CA 1
ATOM 2505 C C . LEU C 1 88 ? 139.033 -5.638 164.512 1.00 41.71 85 LEU C C 1
ATOM 2506 O O . LEU C 1 88 ? 140.008 -6.367 164.380 1.00 41.48 85 LEU C O 1
ATOM 2511 N N . LEU C 1 89 ? 137.848 -5.970 164.055 1.00 43.74 86 LEU C N 1
ATOM 2512 C CA . LEU C 1 89 ? 137.656 -7.138 163.187 1.00 50.10 86 LEU C CA 1
ATOM 2513 C C . LEU C 1 89 ? 138.451 -6.991 161.867 1.00 53.41 86 LEU C C 1
ATOM 2514 O O . LEU C 1 89 ? 139.257 -7.854 161.507 1.00 53.06 86 LEU C O 1
ATOM 2519 N N . ASP C 1 90 ? 138.194 -5.896 161.159 1.00 50.56 87 ASP C N 1
ATOM 2520 C CA . ASP C 1 90 ? 138.964 -5.531 159.997 1.00 50.39 87 ASP C CA 1
ATOM 2521 C C . ASP C 1 90 ? 140.480 -5.637 160.277 1.00 47.58 87 ASP C C 1
ATOM 2522 O O . ASP C 1 90 ? 141.192 -6.218 159.489 1.00 46.76 87 ASP C O 1
ATOM 2527 N N . ALA C 1 91 ? 140.975 -5.124 161.398 1.00 41.46 88 ALA C N 1
ATOM 2528 C CA . ALA C 1 91 ? 142.418 -5.126 161.618 1.00 45.21 88 ALA C CA 1
ATOM 2529 C C . ALA C 1 91 ? 143.000 -6.452 162.158 1.00 50.26 88 ALA C C 1
ATOM 2530 O O . ALA C 1 91 ? 144.255 -6.620 162.186 1.00 43.22 88 ALA C O 1
ATOM 2532 N N . ASN C 1 92 ? 142.136 -7.368 162.610 1.00 43.28 89 ASN C N 1
ATOM 2533 C CA . ASN C 1 92 ? 142.612 -8.592 163.254 1.00 47.32 89 ASN C CA 1
ATOM 2534 C C . ASN C 1 92 ? 141.834 -9.776 162.730 1.00 53.13 89 ASN C C 1
ATOM 2535 O O . ASN C 1 92 ? 141.186 -10.467 163.499 1.00 62.77 89 ASN C O 1
ATOM 2540 N N . PRO C 1 93 ? 141.889 -10.032 161.414 1.00 58.39 90 PRO C N 1
ATOM 2541 C CA . PRO C 1 93 ? 141.058 -11.116 160.869 1.00 57.75 90 PRO C CA 1
ATOM 2542 C C . PRO C 1 93 ? 141.303 -12.473 161.554 1.00 58.92 90 PRO C C 1
ATOM 2543 O O . PRO C 1 93 ? 142.427 -12.783 161.944 1.00 57.62 90 PRO C O 1
ATOM 2547 N N . GLY C 1 94 ? 140.245 -13.250 161.751 1.00 63.21 91 GLY C N 1
ATOM 2548 C CA . GLY C 1 94 ? 140.383 -14.614 162.284 1.00 70.62 91 GLY C CA 1
ATOM 2549 C C . GLY C 1 94 ? 140.444 -14.762 163.803 1.00 78.46 91 GLY C C 1
ATOM 2550 O O . GLY C 1 94 ? 140.334 -15.872 164.320 1.00 77.44 91 GLY C O 1
ATOM 2551 N N . ARG C 1 95 ? 140.600 -13.655 164.527 1.00 76.36 92 ARG C N 1
ATOM 2552 C CA . ARG C 1 95 ? 140.440 -13.654 165.979 1.00 67.89 92 ARG C CA 1
ATOM 2553 C C . ARG C 1 95 ? 138.947 -13.827 166.320 1.00 66.47 92 ARG C C 1
ATOM 2554 O O . ARG C 1 95 ? 138.062 -13.526 165.499 1.00 67.28 92 ARG C O 1
ATOM 2562 N N . ASN C 1 96 ? 138.679 -14.368 167.512 1.00 68.44 93 ASN C N 1
ATOM 2563 C CA . ASN C 1 96 ? 137.307 -14.699 167.949 1.00 60.72 93 ASN C CA 1
ATOM 2564 C C . ASN C 1 96 ? 136.622 -13.625 168.772 1.00 56.80 93 ASN C C 1
ATOM 2565 O O . ASN C 1 96 ? 137.243 -12.720 169.294 1.00 61.04 93 ASN C O 1
ATOM 2570 N N . GLN C 1 97 ? 135.330 -13.837 168.944 1.00 58.27 94 GLN C N 1
ATOM 2571 C CA . GLN C 1 97 ? 134.459 -13.039 169.772 1.00 66.95 94 GLN C CA 1
ATOM 2572 C C . GLN C 1 97 ? 135.076 -12.600 171.108 1.00 64.89 94 GLN C C 1
ATOM 2573 O O . GLN C 1 97 ? 135.101 -11.416 171.445 1.00 65.75 94 GLN C O 1
ATOM 2579 N N . THR C 1 98 ? 135.591 -13.563 171.846 1.00 53.10 95 THR C N 1
ATOM 2580 C CA . THR C 1 98 ? 136.053 -13.309 173.163 1.00 48.27 95 THR C CA 1
ATOM 2581 C C . THR C 1 98 ? 137.241 -12.367 173.162 1.00 44.56 95 THR C C 1
ATOM 2582 O O . THR C 1 98 ? 137.351 -11.528 174.036 1.00 43.70 95 THR C O 1
ATOM 2586 N N . GLU C 1 99 ? 138.123 -12.454 172.193 1.00 41.53 96 GLU C N 1
ATOM 2587 C CA . GLU C 1 99 ? 139.265 -11.552 172.229 1.00 43.82 96 GLU C CA 1
ATOM 2588 C C . GLU C 1 99 ? 138.874 -10.101 171.851 1.00 41.19 96 GLU C C 1
ATOM 2589 O O . GLU C 1 99 ? 139.360 -9.211 172.450 1.00 39.05 96 GLU C O 1
ATOM 2595 N N . ILE C 1 100 ? 137.952 -9.907 170.907 1.00 40.58 97 ILE C N 1
ATOM 2596 C CA . ILE C 1 100 ? 137.421 -8.602 170.554 1.00 42.93 97 ILE C CA 1
ATOM 2597 C C . ILE C 1 100 ? 136.778 -7.959 171.785 1.00 41.28 97 ILE C C 1
ATOM 2598 O O . ILE C 1 100 ? 137.201 -6.890 172.216 1.00 42.62 97 ILE C O 1
ATOM 2603 N N . ALA C 1 101 ? 135.794 -8.642 172.355 1.00 36.66 98 ALA C N 1
ATOM 2604 C CA . ALA C 1 101 ? 135.164 -8.226 173.589 1.00 37.49 98 ALA C CA 1
ATOM 2605 C C . ALA C 1 101 ? 136.129 -7.890 174.720 1.00 39.27 98 ALA C C 1
ATOM 2606 O O . ALA C 1 101 ? 136.005 -6.842 175.362 1.00 42.40 98 ALA C O 1
ATOM 2608 N N . THR C 1 102 ? 137.136 -8.710 174.958 1.00 36.07 99 THR C N 1
ATOM 2609 C CA . THR C 1 102 ? 137.941 -8.428 176.105 1.00 36.79 99 THR C CA 1
ATOM 2610 C C . THR C 1 102 ? 138.877 -7.270 175.727 1.00 33.94 99 THR C C 1
ATOM 2611 O O . THR C 1 102 ? 139.195 -6.470 176.610 1.00 35.34 99 THR C O 1
ATOM 2615 N N . THR C 1 103 ? 139.280 -7.102 174.487 1.00 34.96 100 THR C N 1
ATOM 2616 C CA . THR C 1 103 ? 140.123 -5.953 174.262 1.00 37.21 100 THR C CA 1
ATOM 2617 C C . THR C 1 103 ? 139.338 -4.658 174.415 1.00 38.34 100 THR C C 1
ATOM 2618 O O . THR C 1 103 ? 139.856 -3.722 174.920 1.00 38.67 100 THR C O 1
ATOM 2622 N N . LEU C 1 104 ? 138.071 -4.649 174.033 1.00 35.41 101 LEU C N 1
ATOM 2623 C CA . LEU C 1 104 ? 137.210 -3.514 174.232 1.00 38.60 101 LEU C CA 1
ATOM 2624 C C . LEU C 1 104 ? 136.564 -3.345 175.612 1.00 41.49 101 LEU C C 1
ATOM 2625 O O . LEU C 1 104 ? 135.879 -2.364 175.824 1.00 43.45 101 LEU C O 1
ATOM 2630 N N . GLY C 1 105 ? 136.839 -4.228 176.566 1.00 38.72 102 GLY C N 1
ATOM 2631 C CA . GLY C 1 105 ? 136.205 -4.173 177.874 1.00 39.85 102 GLY C CA 1
ATOM 2632 C C . GLY C 1 105 ? 134.684 -4.276 177.798 1.00 41.97 102 GLY C C 1
ATOM 2633 O O . GLY C 1 105 ? 133.981 -3.540 178.491 1.00 41.52 102 GLY C O 1
ATOM 2634 N N . ILE C 1 106 ? 134.187 -5.129 176.916 1.00 35.82 103 ILE C N 1
ATOM 2635 C CA . ILE C 1 106 ? 132.769 -5.406 176.834 1.00 36.72 103 ILE C CA 1
ATOM 2636 C C . ILE C 1 106 ? 132.455 -6.764 177.435 1.00 37.90 103 ILE C C 1
ATOM 2637 O O . ILE C 1 106 ? 133.040 -7.786 177.017 1.00 36.17 103 ILE C O 1
ATOM 2642 N N . LEU C 1 107 ? 131.482 -6.802 178.352 1.00 36.69 104 LEU C N 1
ATOM 2643 C CA . LEU C 1 107 ? 131.016 -8.063 178.898 1.00 40.49 104 LEU C CA 1
ATOM 2644 C C . LEU C 1 107 ? 130.301 -8.892 177.852 1.00 40.52 104 LEU C C 1
ATOM 2645 O O . LEU C 1 107 ? 129.843 -8.376 176.842 1.00 41.43 104 LEU C O 1
ATOM 2650 N N . ARG C 1 108 ? 130.190 -10.181 178.145 1.00 39.21 105 ARG C N 1
ATOM 2651 C CA . ARG C 1 108 ? 129.777 -11.208 177.213 1.00 43.72 105 ARG C CA 1
ATOM 2652 C C . ARG C 1 108 ? 128.335 -11.047 176.760 1.00 39.46 105 ARG C C 1
ATOM 2653 O O . ARG C 1 108 ? 128.048 -11.159 175.554 1.00 38.41 105 ARG C O 1
ATOM 2661 N N . PRO C 1 109 ? 127.402 -10.952 177.720 1.00 37.08 106 PRO C N 1
ATOM 2662 C CA . PRO C 1 109 ? 126.063 -10.849 177.164 1.00 37.45 106 PRO C CA 1
ATOM 2663 C C . PRO C 1 109 ? 125.888 -9.496 176.429 1.00 37.82 106 PRO C C 1
ATOM 2664 O O . PRO C 1 109 ? 125.198 -9.477 175.474 1.00 37.00 106 PRO C O 1
ATOM 2668 N N . ASN C 1 110 ? 126.590 -8.422 176.802 1.00 35.77 107 ASN C N 1
ATOM 2669 C CA . ASN C 1 110 ? 126.405 -7.153 176.106 1.00 40.11 107 ASN C CA 1
ATOM 2670 C C . ASN C 1 110 ? 126.956 -7.318 174.667 1.00 41.52 107 ASN C C 1
ATOM 2671 O O . ASN C 1 110 ? 126.346 -6.877 173.677 1.00 39.22 107 ASN C O 1
ATOM 2676 N N . PHE C 1 111 ? 128.096 -8.019 174.580 1.00 38.08 108 PHE C N 1
ATOM 2677 C CA . PHE C 1 111 ? 128.762 -8.282 173.336 1.00 37.30 108 PHE C CA 1
ATOM 2678 C C . PHE C 1 111 ? 127.969 -9.130 172.378 1.00 39.86 108 PHE C C 1
ATOM 2679 O O . PHE C 1 111 ? 127.892 -8.793 171.193 1.00 38.65 108 PHE C O 1
ATOM 2687 N N . VAL C 1 112 ? 127.397 -10.219 172.899 1.00 37.93 109 VAL C N 1
ATOM 2688 C CA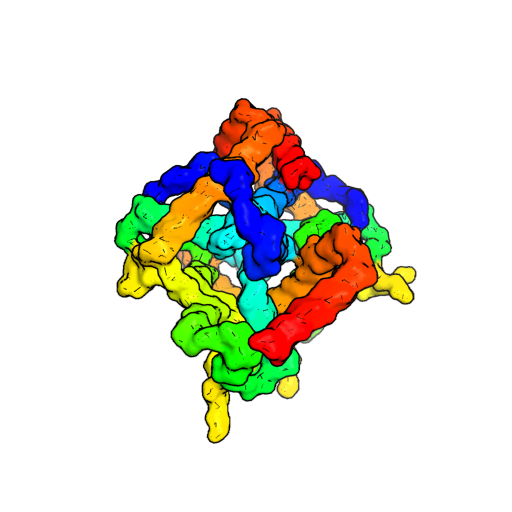 . VAL C 1 112 ? 126.504 -11.068 172.148 1.00 37.86 109 VAL C CA 1
ATOM 2689 C C . VAL C 1 112 ? 125.390 -10.196 171.563 1.00 40.47 109 VAL C C 1
ATOM 2690 O O . VAL C 1 112 ? 125.125 -10.261 170.388 1.00 37.83 109 VAL C O 1
ATOM 2694 N N . ALA C 1 113 ? 124.726 -9.411 172.395 1.00 38.97 110 ALA C N 1
ATOM 2695 C CA . ALA C 1 113 ? 123.693 -8.467 171.907 1.00 39.62 110 ALA C CA 1
ATOM 2696 C C . ALA C 1 113 ? 124.182 -7.498 170.809 1.00 39.03 110 ALA C C 1
ATOM 2697 O O . ALA C 1 113 ? 123.437 -7.203 169.845 1.00 38.40 110 ALA C O 1
ATOM 2699 N N . MET C 1 114 ? 125.426 -7.031 170.904 1.00 33.72 111 MET C N 1
ATOM 2700 C CA . MET C 1 114 ? 125.869 -6.084 169.895 1.00 37.69 111 MET C CA 1
ATOM 2701 C C . MET C 1 114 ? 126.183 -6.821 168.568 1.00 39.93 111 MET C C 1
ATOM 2702 O O . MET C 1 114 ? 125.909 -6.285 167.506 1.00 39.41 111 MET C O 1
ATOM 2707 N N . LEU C 1 115 ? 126.669 -8.075 168.631 1.00 41.85 112 LEU C N 1
ATOM 2708 C CA . LEU C 1 115 ? 126.860 -8.901 167.443 1.00 39.44 112 LEU C CA 1
ATOM 2709 C C . LEU C 1 115 ? 125.541 -9.254 166.760 1.00 36.82 112 LEU C C 1
ATOM 2710 O O . LEU C 1 115 ? 125.473 -9.252 165.523 1.00 39.92 112 LEU C O 1
ATOM 2715 N N . ASP C 1 116 ? 124.504 -9.595 167.527 1.00 32.37 113 ASP C N 1
ATOM 2716 C CA . ASP C 1 116 ? 123.146 -9.816 166.929 1.00 35.12 113 ASP C CA 1
ATOM 2717 C C . ASP C 1 116 ? 122.697 -8.625 166.085 1.00 37.91 113 ASP C C 1
ATOM 2718 O O . ASP C 1 116 ? 122.170 -8.819 164.990 1.00 38.41 113 ASP C O 1
ATOM 2723 N N . ALA C 1 117 ? 122.913 -7.405 166.593 1.00 37.14 114 ALA C N 1
ATOM 2724 C CA . ALA C 1 117 ? 122.603 -6.204 165.824 1.00 37.85 114 ALA C CA 1
ATOM 2725 C C . ALA C 1 117 ? 123.494 -6.068 164.589 1.00 33.05 114 ALA C C 1
ATOM 2726 O O . ALA C 1 117 ? 123.010 -5.764 163.509 1.00 33.38 114 ALA C O 1
ATOM 2728 N N . LEU C 1 118 ? 124.788 -6.256 164.751 1.00 34.53 115 LEU C N 1
ATOM 2729 C CA . LEU C 1 118 ? 125.696 -6.059 163.613 1.00 36.27 115 LEU C CA 1
ATOM 2730 C C . LEU C 1 118 ? 125.488 -7.107 162.507 1.00 42.49 115 LEU C C 1
ATOM 2731 O O . LEU C 1 118 ? 125.618 -6.805 161.312 1.00 37.32 115 LEU C O 1
ATOM 2736 N N . GLU C 1 119 ? 125.134 -8.313 162.925 1.00 38.01 116 GLU C N 1
ATOM 2737 C CA . GLU C 1 119 ? 124.915 -9.426 162.019 1.00 41.08 116 GLU C CA 1
ATOM 2738 C C . GLU C 1 119 ? 123.603 -9.248 161.361 1.00 36.86 116 GLU C C 1
ATOM 2739 O O . GLU C 1 119 ? 123.467 -9.504 160.150 1.00 33.28 116 GLU C O 1
ATOM 2745 N N . GLY C 1 120 ? 122.615 -8.815 162.134 1.00 33.96 117 GLY C N 1
ATOM 2746 C CA . GLY C 1 120 ? 121.314 -8.509 161.514 1.00 36.28 117 GLY C CA 1
ATOM 2747 C C . GLY C 1 120 ? 121.321 -7.328 160.526 1.00 36.39 117 GLY C C 1
ATOM 2748 O O . GLY C 1 120 ? 120.477 -7.245 159.685 1.00 37.17 117 GLY C O 1
ATOM 2749 N N . ARG C 1 121 ? 122.265 -6.392 160.667 1.00 39.87 118 ARG C N 1
ATOM 2750 C CA . ARG C 1 121 ? 122.433 -5.353 159.664 1.00 40.40 118 ARG C CA 1
ATOM 2751 C C . ARG C 1 121 ? 123.287 -5.813 158.488 1.00 36.93 118 ARG C C 1
ATOM 2752 O O . ARG C 1 121 ? 123.582 -5.016 157.612 1.00 33.92 118 ARG C O 1
ATOM 2760 N N . GLY C 1 122 ? 123.708 -7.077 158.431 1.00 37.11 119 GLY C N 1
ATOM 2761 C CA . GLY C 1 122 ? 124.502 -7.497 157.272 1.00 37.19 119 GLY C CA 1
ATOM 2762 C C . GLY C 1 122 ? 125.930 -6.971 157.301 1.00 40.23 119 GLY C C 1
ATOM 2763 O O . GLY C 1 122 ? 126.635 -7.005 156.253 1.00 44.13 119 GLY C O 1
ATOM 2764 N N . LEU C 1 123 ? 126.405 -6.534 158.478 1.00 35.61 120 LEU C N 1
ATOM 2765 C CA . LEU C 1 123 ? 127.747 -5.929 158.566 1.00 35.99 120 LEU C CA 1
ATOM 2766 C C . LEU C 1 123 ? 128.841 -6.914 158.898 1.00 38.54 120 LEU C C 1
ATOM 2767 O O . LEU C 1 123 ? 130.017 -6.625 158.670 1.00 39.59 120 LEU C O 1
ATOM 2772 N N . CYS C 1 124 ? 128.482 -8.014 159.544 1.00 42.59 121 CYS C N 1
ATOM 2773 C CA . CYS C 1 124 ? 129.434 -9.033 159.889 1.00 45.75 121 CYS C CA 1
ATOM 2774 C C . CYS C 1 124 ? 128.699 -10.375 159.932 1.00 47.85 121 CYS C C 1
ATOM 2775 O O . CYS C 1 124 ? 127.480 -10.388 159.914 1.00 48.96 121 CYS C O 1
ATOM 2778 N N . VAL C 1 125 ? 129.445 -11.492 159.916 1.00 53.89 122 VAL C N 1
ATOM 2779 C CA . VAL C 1 125 ? 128.886 -12.872 159.986 1.00 64.33 122 VAL C CA 1
ATOM 2780 C C . VAL C 1 125 ? 129.640 -13.726 161.044 1.00 64.16 122 VAL C C 1
ATOM 2781 O O . VAL C 1 125 ? 130.868 -13.602 161.190 1.00 58.13 122 VAL C O 1
ATOM 2785 N N . ARG C 1 126 ? 128.916 -14.596 161.744 1.00 63.45 123 ARG C N 1
ATOM 2786 C CA . ARG C 1 126 ? 129.491 -15.526 162.721 1.00 69.65 123 ARG C CA 1
ATOM 2787 C C . ARG C 1 126 ? 129.654 -16.795 161.915 1.00 68.77 123 ARG C C 1
ATOM 2788 O O . ARG C 1 126 ? 128.690 -17.339 161.447 1.00 64.79 123 ARG C O 1
ATOM 2796 N N . THR C 1 127 ? 130.869 -17.294 161.795 1.00 79.95 124 THR C N 1
ATOM 2797 C CA . THR C 1 127 ? 131.139 -18.438 160.903 1.00 94.67 124 THR C CA 1
ATOM 2798 C C . THR C 1 127 ? 132.130 -19.426 161.523 1.00 111.83 124 THR C C 1
ATOM 2799 O O . THR C 1 127 ? 133.161 -19.017 162.083 1.00 106.95 124 THR C O 1
ATOM 2803 N N . ARG C 1 128 ? 131.839 -20.711 161.430 1.00 131.96 125 ARG C N 1
ATOM 2804 C CA . ARG C 1 128 ? 132.745 -21.718 161.963 1.00 132.76 125 ARG C CA 1
ATOM 2805 C C . ARG C 1 128 ? 133.532 -22.310 160.812 1.00 137.49 125 ARG C C 1
ATOM 2806 O O . ARG C 1 128 ? 133.740 -21.644 159.809 1.00 123.13 125 ARG C O 1
ATOM 2808 N N . ILE C 1 137 ? 134.218 -18.064 164.402 1.00 101.73 134 ILE C N 1
ATOM 2809 C CA . ILE C 1 137 ? 134.886 -16.781 164.186 1.00 96.78 134 ILE C CA 1
ATOM 2810 C C . ILE C 1 137 ? 134.026 -15.717 163.519 1.00 86.07 134 ILE C C 1
ATOM 2811 O O . ILE C 1 137 ? 133.039 -16.001 162.839 1.00 72.23 134 ILE C O 1
ATOM 2816 N N . LEU C 1 138 ? 134.444 -14.484 163.722 1.00 71.92 135 LEU C N 1
ATOM 2817 C CA . LEU C 1 138 ? 133.766 -13.311 163.168 1.00 69.83 135 LEU C CA 1
ATOM 2818 C C . LEU C 1 138 ? 134.428 -12.782 161.936 1.00 57.39 135 LEU C C 1
ATOM 2819 O O . LEU C 1 138 ? 135.606 -12.528 161.961 1.00 58.83 135 LEU C O 1
ATOM 2824 N N . MET C 1 139 ? 133.633 -12.508 160.915 1.00 51.65 136 MET C N 1
ATOM 2825 C CA . MET C 1 139 ? 134.091 -11.958 159.646 1.00 58.41 136 MET C CA 1
ATOM 2826 C C . MET C 1 139 ? 133.290 -10.683 159.302 1.00 51.43 136 MET C C 1
ATOM 2827 O O . MET C 1 139 ? 132.064 -10.699 159.356 1.00 48.81 136 MET C O 1
ATOM 2832 N N . LEU C 1 140 ? 133.974 -9.621 158.892 1.00 43.16 137 LEU C N 1
ATOM 2833 C CA . LEU C 1 140 ? 133.345 -8.493 158.217 1.00 43.92 137 LEU C CA 1
ATOM 2834 C C . LEU C 1 140 ? 132.831 -8.897 156.863 1.00 44.01 137 LEU C C 1
ATOM 2835 O O . LEU C 1 140 ? 133.481 -9.678 156.171 1.00 42.62 137 LEU C O 1
ATOM 2840 N N . THR C 1 141 ? 131.668 -8.375 156.461 1.00 44.27 138 THR C N 1
ATOM 2841 C CA . THR C 1 141 ? 131.185 -8.567 155.108 1.00 39.25 138 THR C CA 1
ATOM 2842 C C . THR C 1 141 ? 131.710 -7.434 154.270 1.00 39.22 138 THR C C 1
ATOM 2843 O O . THR C 1 141 ? 132.326 -6.471 154.820 1.00 41.77 138 THR C O 1
ATOM 2847 N N . ASP C 1 142 ? 131.394 -7.465 152.971 1.00 38.10 139 ASP C N 1
ATOM 2848 C CA . ASP C 1 142 ? 131.710 -6.343 152.097 1.00 41.56 139 ASP C CA 1
ATOM 2849 C C . ASP C 1 142 ? 131.008 -5.068 152.550 1.00 42.85 139 ASP C C 1
ATOM 2850 O O . ASP C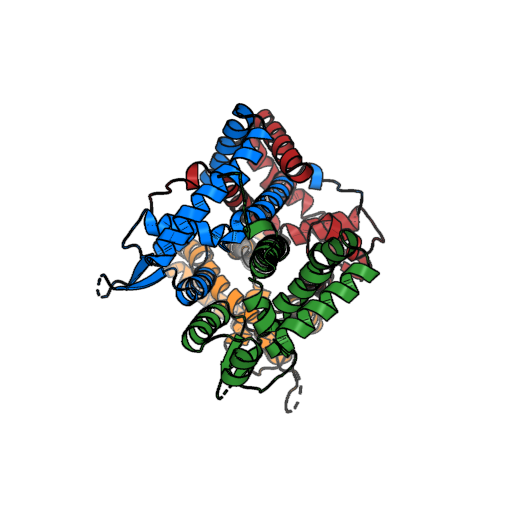 1 142 ? 131.635 -4.008 152.595 1.00 41.71 139 ASP C O 1
ATOM 2855 N N . LYS C 1 143 ? 129.700 -5.166 152.805 1.00 41.71 140 LYS C N 1
ATOM 2856 C CA . LYS C 1 143 ? 128.945 -4.031 153.358 1.00 44.11 140 LYS C CA 1
ATOM 2857 C C . LYS C 1 143 ? 129.569 -3.495 154.682 1.00 39.64 140 LYS C C 1
ATOM 2858 O O . LYS C 1 143 ? 129.716 -2.294 154.855 1.00 31.36 140 LYS C O 1
ATOM 2864 N N . GLY C 1 144 ? 130.036 -4.383 155.546 1.00 35.22 141 GLY C N 1
ATOM 2865 C CA . GLY C 1 144 ? 130.773 -3.937 156.713 1.00 42.02 141 GLY C CA 1
ATOM 2866 C C . GLY C 1 144 ? 132.037 -3.146 156.419 1.00 45.55 141 GLY C C 1
ATOM 2867 O O . GLY C 1 144 ? 132.321 -2.115 157.051 1.00 39.17 141 GLY C O 1
ATOM 2868 N N . ARG C 1 145 ? 132.813 -3.640 155.464 1.00 46.02 142 ARG C N 1
ATOM 2869 C CA . ARG C 1 145 ? 134.041 -2.957 155.061 1.00 46.71 142 ARG C CA 1
ATOM 2870 C C . ARG C 1 145 ? 133.675 -1.602 154.452 1.00 40.80 142 ARG C C 1
ATOM 2871 O O . ARG C 1 145 ? 134.261 -0.602 154.791 1.00 40.18 142 ARG C O 1
ATOM 2879 N N . ALA C 1 146 ? 132.656 -1.559 153.615 1.00 41.33 143 ALA C N 1
ATOM 2880 C CA . ALA C 1 146 ? 132.230 -0.268 153.050 1.00 43.16 143 ALA C CA 1
ATOM 2881 C C . ALA C 1 146 ? 131.719 0.717 154.091 1.00 42.96 143 ALA C C 1
ATOM 2882 O O . ALA C 1 146 ? 132.027 1.910 154.008 1.00 44.27 143 ALA C O 1
ATOM 2884 N N . THR C 1 147 ? 130.975 0.250 155.081 1.00 41.24 144 THR C N 1
ATOM 2885 C CA . THR C 1 147 ? 130.516 1.209 156.079 1.00 38.16 144 THR C CA 1
ATOM 2886 C C . THR C 1 147 ? 131.689 1.638 156.986 1.00 36.43 144 THR C C 1
ATOM 2887 O O . THR C 1 147 ? 131.800 2.798 157.288 1.00 39.01 144 THR C O 1
ATOM 2891 N N . LEU C 1 148 ? 132.608 0.729 157.303 1.00 34.96 145 LEU C N 1
ATOM 2892 C CA . LEU C 1 148 ? 133.784 1.049 158.108 1.00 36.55 145 LEU C CA 1
ATOM 2893 C C . LEU C 1 148 ? 134.629 2.139 157.471 1.00 42.27 145 LEU C C 1
ATOM 2894 O O . LEU C 1 148 ? 134.953 3.165 158.138 1.00 43.84 145 LEU C O 1
ATOM 2899 N N . ALA C 1 149 ? 134.931 1.968 156.176 1.00 43.95 146 ALA C N 1
ATOM 2900 C CA . ALA C 1 149 ? 135.726 2.976 155.412 1.00 43.36 146 ALA C CA 1
ATOM 2901 C C . ALA C 1 149 ? 135.131 4.369 155.435 1.00 38.46 146 ALA C C 1
ATOM 2902 O O . ALA C 1 149 ? 135.801 5.377 155.603 1.00 35.96 146 ALA C O 1
ATOM 2904 N N . ARG C 1 150 ? 133.833 4.415 155.260 1.00 37.44 147 ARG C N 1
ATOM 2905 C CA . ARG C 1 150 ? 133.114 5.643 155.293 1.00 37.92 147 ARG C CA 1
ATOM 2906 C C . ARG C 1 150 ? 133.177 6.218 156.690 1.00 37.80 147 ARG C C 1
ATOM 2907 O O . ARG C 1 150 ? 133.487 7.353 156.883 1.00 38.94 147 ARG C O 1
ATOM 2915 N N . ALA C 1 151 ? 132.911 5.393 157.671 1.00 36.61 148 ALA C N 1
ATOM 2916 C CA . ALA C 1 151 ? 132.973 5.849 159.054 1.00 39.27 148 ALA C CA 1
ATOM 2917 C C . ALA C 1 151 ? 134.311 6.441 159.412 1.00 40.54 148 ALA C C 1
ATOM 2918 O O . ALA C 1 151 ? 134.353 7.520 160.062 1.00 37.43 148 ALA C O 1
ATOM 2920 N N . LYS C 1 152 ? 135.393 5.768 158.996 1.00 40.54 149 LYS C N 1
ATOM 2921 C CA . LYS C 1 152 ? 136.731 6.212 159.418 1.00 44.13 149 LYS C CA 1
ATOM 2922 C C . LYS C 1 152 ? 136.992 7.622 158.938 1.00 45.50 149 LYS C C 1
ATOM 2923 O O . LYS C 1 152 ? 137.677 8.378 159.602 1.00 45.13 149 LYS C O 1
ATOM 2929 N N . LYS C 1 153 ? 136.451 7.944 157.766 1.00 49.56 150 LYS C N 1
ATOM 2930 C CA . LYS C 1 153 ? 136.643 9.253 157.147 1.00 54.70 150 LYS C CA 1
ATOM 2931 C C . LYS C 1 153 ? 135.867 10.324 157.899 1.00 44.04 150 LYS C C 1
ATOM 2932 O O . LYS C 1 153 ? 136.396 11.378 158.210 1.00 46.53 150 LYS C O 1
ATOM 2938 N N . LEU C 1 154 ? 134.596 10.047 158.157 1.00 39.00 151 LEU C N 1
ATOM 2939 C CA . LEU C 1 154 ? 133.741 10.933 158.942 1.00 38.36 151 LEU C CA 1
ATOM 2940 C C . LEU C 1 154 ? 134.322 11.199 160.357 1.00 43.73 151 LEU C C 1
ATOM 2941 O O . LEU C 1 154 ? 134.321 12.322 160.815 1.00 44.35 151 LEU C O 1
ATOM 2946 N N . VAL C 1 155 ? 134.803 10.141 161.024 1.00 40.73 152 VAL C N 1
ATOM 2947 C CA . VAL C 1 155 ? 135.457 10.245 162.313 1.00 40.67 152 VAL C CA 1
ATOM 2948 C C . VAL C 1 155 ? 136.673 11.170 162.197 1.00 49.00 152 VAL C C 1
ATOM 2949 O O . VAL C 1 155 ? 136.818 12.089 163.027 1.00 47.33 152 VAL C O 1
ATOM 2953 N N . ALA C 1 156 ? 137.537 10.965 161.194 1.00 48.64 153 ALA C N 1
ATOM 2954 C CA . ALA C 1 156 ? 138.819 11.740 161.151 1.00 47.71 153 ALA C CA 1
ATOM 2955 C C . ALA C 1 156 ? 138.548 13.171 160.781 1.00 46.90 153 ALA C C 1
ATOM 2956 O O . ALA C 1 156 ? 139.056 14.052 161.426 1.00 48.24 153 ALA C O 1
ATOM 2958 N N . THR C 1 157 ? 137.665 13.385 159.802 1.00 49.10 154 THR C N 1
ATOM 2959 C CA . THR C 1 157 ? 137.419 14.723 159.202 1.00 53.00 154 THR C CA 1
ATOM 2960 C C . THR C 1 157 ? 136.463 15.602 159.962 1.00 54.91 154 THR C C 1
ATOM 2961 O O . THR C 1 157 ? 136.735 16.772 160.153 1.00 58.65 154 THR C O 1
ATOM 2965 N N . ARG C 1 158 ? 135.338 15.072 160.359 1.00 51.84 155 ARG C N 1
ATOM 2966 C CA . ARG C 1 158 ? 134.366 15.897 161.001 1.00 50.33 155 ARG C CA 1
ATOM 2967 C C . ARG C 1 158 ? 134.418 15.922 162.510 1.00 43.81 155 ARG C C 1
ATOM 2968 O O . ARG C 1 158 ? 134.032 16.872 163.134 1.00 38.52 155 ARG C O 1
ATOM 2976 N N . HIS C 1 159 ? 134.994 14.892 163.070 1.00 40.01 156 HIS C N 1
ATOM 2977 C CA . HIS C 1 159 ? 134.951 14.711 164.532 1.00 37.90 156 HIS C CA 1
ATOM 2978 C C . HIS C 1 159 ? 136.297 14.967 165.228 1.00 36.11 156 HIS C C 1
ATOM 2979 O O . HIS C 1 159 ? 136.453 15.913 166.022 1.00 36.85 156 HIS C O 1
ATOM 2986 N N . GLU C 1 160 ? 137.268 14.115 164.939 1.00 35.44 157 GLU C N 1
ATOM 2987 C CA . GLU C 1 160 ? 138.562 14.117 165.624 1.00 37.84 157 GLU C CA 1
ATOM 2988 C C . GLU C 1 160 ? 139.329 15.380 165.307 1.00 40.99 157 GLU C C 1
ATOM 2989 O O . GLU C 1 160 ? 139.869 16.000 166.206 1.00 40.35 157 GLU C O 1
ATOM 2995 N N . ASP C 1 161 ? 139.327 15.775 164.034 1.00 44.78 158 ASP C N 1
ATOM 2996 C CA . ASP C 1 161 ? 139.964 17.072 163.592 1.00 49.02 158 ASP C CA 1
ATOM 2997 C C . ASP C 1 161 ? 139.444 18.294 164.298 1.00 46.88 158 ASP C C 1
ATOM 2998 O O . ASP C 1 161 ? 140.199 19.180 164.716 1.00 44.80 158 ASP C O 1
ATOM 3003 N N . ARG C 1 162 ? 138.149 18.314 164.504 1.00 46.07 159 ARG C N 1
ATOM 3004 C CA . ARG C 1 162 ? 137.517 19.382 165.215 1.00 45.50 159 ARG C CA 1
ATOM 3005 C C . ARG C 1 162 ? 137.943 19.318 166.672 1.00 45.36 159 ARG C C 1
ATOM 3006 O O . ARG C 1 162 ? 138.177 20.322 167.270 1.00 46.46 159 ARG C O 1
ATOM 3014 N N . LEU C 1 163 ? 138.056 18.134 167.239 1.00 43.19 160 LEU C N 1
ATOM 3015 C CA . LEU C 1 163 ? 138.457 18.028 168.653 1.00 45.95 160 LEU C CA 1
ATOM 3016 C C . LEU C 1 163 ? 139.857 18.566 168.829 1.00 45.83 160 LEU C C 1
ATOM 3017 O O . LEU C 1 163 ? 140.142 19.325 169.747 1.00 49.51 160 LEU C O 1
ATOM 3022 N N . THR C 1 164 ? 140.725 18.188 167.918 1.00 42.99 161 THR C N 1
ATOM 3023 C CA . THR C 1 164 ? 142.120 18.578 167.995 1.00 45.35 161 THR C CA 1
ATOM 3024 C C . THR C 1 164 ? 142.306 20.065 167.844 1.00 47.51 161 THR C C 1
ATOM 3025 O O . THR C 1 164 ? 143.179 20.642 168.478 1.00 52.01 161 THR C O 1
ATOM 3029 N N . GLU C 1 165 ? 141.494 20.668 166.997 1.00 50.66 162 GLU C N 1
ATOM 3030 C CA . GLU C 1 165 ? 141.539 22.110 166.749 1.00 51.89 162 GLU C CA 1
ATOM 3031 C C . GLU C 1 165 ? 141.079 22.902 167.955 1.00 57.38 162 GLU C C 1
ATOM 3032 O O . GLU C 1 165 ? 141.595 23.989 168.192 1.00 64.55 162 GLU C O 1
ATOM 3038 N N . LEU C 1 166 ? 140.108 22.375 168.705 1.00 55.39 163 LEU C N 1
ATOM 3039 C CA . LEU C 1 166 ? 139.660 22.996 169.957 1.00 49.57 163 LEU C CA 1
ATOM 3040 C C . LEU C 1 166 ? 140.803 23.060 170.956 1.00 48.05 163 LEU C C 1
ATOM 3041 O O . LEU C 1 166 ? 141.090 24.095 171.540 1.00 45.76 163 LEU C O 1
ATOM 3046 N N . LEU C 1 167 ? 141.467 21.942 171.147 1.00 45.98 164 LEU C N 1
ATOM 3047 C CA . LEU C 1 167 ? 142.525 21.866 172.120 1.00 47.42 164 LEU C CA 1
ATOM 3048 C C . LEU C 1 167 ? 143.795 22.352 171.417 1.00 54.57 164 LEU C C 1
ATOM 3049 O O . LEU C 1 167 ? 143.817 22.511 170.190 1.00 59.65 164 LEU C O 1
ATOM 3054 N N . GLY C 1 168 ? 144.895 22.551 172.103 1.00 48.68 165 GLY C N 1
ATOM 3055 C CA . GLY C 1 168 ? 146.144 22.603 171.273 1.00 63.69 165 GLY C CA 1
ATOM 3056 C C . GLY C 1 168 ? 146.491 21.273 170.569 1.00 57.34 165 GLY C C 1
ATOM 3057 O O . GLY C 1 168 ? 146.275 20.223 171.141 1.00 49.54 165 GLY C O 1
ATOM 3058 N N . ARG C 1 169 ? 147.106 21.287 169.383 1.00 62.17 166 ARG C N 1
ATOM 3059 C CA . ARG C 1 169 ? 147.758 20.053 168.848 1.00 57.72 166 ARG C CA 1
ATOM 3060 C C . ARG C 1 169 ? 148.684 19.413 169.901 1.00 53.07 166 ARG C C 1
ATOM 3061 O O . ARG C 1 169 ? 148.670 18.182 170.107 1.00 53.45 166 ARG C O 1
ATOM 3069 N N . ASP C 1 170 ? 149.463 20.237 170.584 1.00 51.09 167 ASP C N 1
ATOM 3070 C CA . ASP C 1 170 ? 150.276 19.746 171.702 1.00 52.81 167 ASP C CA 1
ATOM 3071 C C . ASP C 1 170 ? 149.426 19.348 172.923 1.00 51.55 167 ASP C C 1
ATOM 3072 O O . ASP C 1 170 ? 149.751 18.384 173.630 1.00 53.16 167 ASP C O 1
ATOM 3077 N N . ASN C 1 171 ? 148.389 20.116 173.218 1.00 49.28 168 ASN C N 1
ATOM 3078 C CA . ASN C 1 171 ? 147.538 19.795 174.389 1.00 50.56 168 ASN C CA 1
ATOM 3079 C C . ASN C 1 171 ? 146.754 18.522 174.117 1.00 43.18 168 ASN C C 1
ATOM 3080 O O . ASN C 1 171 ? 146.573 17.737 175.012 1.00 41.97 168 ASN C O 1
ATOM 3085 N N . ARG C 1 172 ? 146.441 18.291 172.870 1.00 44.23 169 ARG C N 1
ATOM 3086 C CA . ARG C 1 172 ? 145.735 17.118 172.479 1.00 46.43 169 ARG C CA 1
ATOM 3087 C C . ARG C 1 172 ? 146.597 15.856 172.590 1.00 50.48 169 ARG C C 1
ATOM 3088 O O . ARG C 1 172 ? 146.134 14.850 173.044 1.00 52.38 169 ARG C O 1
ATOM 3096 N N . ASP C 1 173 ? 147.855 15.942 172.232 1.00 48.34 170 ASP C N 1
ATOM 3097 C CA . ASP C 1 173 ? 148.696 14.791 172.320 1.00 47.88 170 ASP C CA 1
ATOM 3098 C C . ASP C 1 173 ? 148.962 14.428 173.777 1.00 44.63 170 ASP C C 1
ATOM 3099 O O . ASP C 1 173 ? 148.999 13.284 174.135 1.00 50.25 170 ASP C O 1
ATOM 3104 N N . ALA C 1 174 ? 149.170 15.419 174.608 1.00 41.76 171 ALA C N 1
ATOM 3105 C CA . ALA C 1 174 ? 149.387 15.202 175.999 1.00 40.77 171 ALA C CA 1
ATOM 3106 C C . ALA C 1 174 ? 148.112 14.665 176.651 1.00 42.35 171 ALA C C 1
ATOM 3107 O O . ALA C 1 174 ? 148.208 13.862 177.563 1.00 44.83 171 ALA C O 1
ATOM 3109 N N . LEU C 1 175 ? 146.930 15.108 176.217 1.00 43.26 172 LEU C N 1
ATOM 3110 C CA . LEU C 1 175 ? 145.644 14.564 176.757 1.00 40.86 172 LEU C CA 1
ATOM 3111 C C . LEU C 1 175 ? 145.496 13.104 176.418 1.00 43.41 172 LEU C C 1
ATOM 3112 O O . LEU C 1 175 ? 145.170 12.269 177.277 1.00 43.99 172 LEU C O 1
ATOM 3117 N N . LEU C 1 176 ? 145.787 12.788 175.160 1.00 41.87 173 LEU C N 1
ATOM 3118 C CA . LEU C 1 176 ? 145.716 11.433 174.682 1.00 45.27 173 LEU C CA 1
ATOM 3119 C C . LEU C 1 176 ? 146.605 10.593 175.575 1.00 46.84 173 LEU C C 1
ATOM 3120 O O . LEU C 1 176 ? 146.189 9.513 176.037 1.00 44.39 173 LEU C O 1
ATOM 3125 N N . SER C 1 177 ? 147.805 11.081 175.854 1.00 45.28 174 SER C N 1
ATOM 3126 C CA . SER C 1 177 ? 148.804 10.241 176.533 1.00 48.66 174 SER C CA 1
ATOM 3127 C C . SER C 1 177 ? 148.443 10.056 178.006 1.00 44.33 174 SER C C 1
ATOM 3128 O O . SER C 1 177 ? 148.585 8.987 178.556 1.00 40.00 174 SER C O 1
ATOM 3131 N N . MET C 1 178 ? 147.936 11.106 178.633 1.00 45.22 175 MET C N 1
ATOM 3132 C CA . MET C 1 178 ? 147.428 11.000 180.013 1.00 47.33 175 MET C CA 1
ATOM 3133 C C . MET C 1 178 ? 146.203 10.034 180.174 1.00 44.04 175 MET C C 1
ATOM 3134 O O . MET C 1 178 ? 146.068 9.316 181.190 1.00 42.33 175 MET C O 1
ATOM 3139 N N . LEU C 1 179 ? 145.324 10.031 179.186 1.00 39.16 176 LEU C N 1
ATOM 3140 C CA . LEU C 1 179 ? 144.166 9.157 179.222 1.00 42.03 176 LEU C CA 1
ATOM 3141 C C . LEU C 1 179 ? 144.619 7.738 179.072 1.00 42.41 176 LEU C C 1
ATOM 3142 O O . LEU C 1 179 ? 144.178 6.868 179.827 1.00 37.56 176 LEU C O 1
ATOM 3147 N N . ALA C 1 180 ? 145.521 7.496 178.123 1.00 44.18 177 ALA C N 1
ATOM 3148 C CA . ALA C 1 180 ? 146.091 6.148 177.955 1.00 44.31 177 ALA C CA 1
ATOM 3149 C C . ALA C 1 180 ? 146.786 5.675 179.213 1.00 42.75 177 ALA C C 1
ATOM 3150 O O . ALA C 1 180 ? 146.731 4.488 179.543 1.00 44.50 177 ALA C O 1
ATOM 3152 N N . THR C 1 181 ? 147.451 6.577 179.925 1.00 42.20 178 THR C N 1
ATOM 3153 C CA . THR C 1 181 ? 148.079 6.208 181.225 1.00 45.73 178 THR C CA 1
ATOM 3154 C C . THR C 1 181 ? 147.049 5.765 182.286 1.00 48.78 178 THR C C 1
ATOM 3155 O O . THR C 1 181 ? 147.256 4.765 183.005 1.00 47.51 178 THR C O 1
ATOM 3159 N N . ILE C 1 182 ? 145.935 6.500 182.366 1.00 46.15 179 ILE C N 1
ATOM 3160 C CA . ILE C 1 182 ? 144.860 6.150 183.295 1.00 42.52 179 ILE C CA 1
ATOM 3161 C C . ILE C 1 182 ? 144.290 4.771 182.969 1.00 40.19 179 ILE C C 1
ATOM 3162 O O . ILE C 1 182 ? 144.167 3.902 183.852 1.00 34.29 179 ILE C O 1
ATOM 3167 N N . ALA C 1 183 ? 143.988 4.563 181.691 1.00 41.05 180 ALA C N 1
ATOM 3168 C CA . ALA C 1 183 ? 143.459 3.275 181.224 1.00 44.28 180 ALA C CA 1
ATOM 3169 C C . ALA C 1 183 ? 144.460 2.126 181.479 1.00 45.52 180 ALA C C 1
ATOM 3170 O O . ALA C 1 183 ? 144.078 0.996 181.766 1.00 45.67 180 ALA C O 1
ATOM 3172 N N . ARG C 1 184 ? 145.747 2.402 181.388 1.00 46.76 181 ARG C N 1
ATOM 3173 C CA . ARG C 1 184 ? 146.691 1.318 181.440 1.00 48.91 181 ARG C CA 1
ATOM 3174 C C . ARG C 1 184 ? 147.026 1.024 182.873 1.00 45.98 181 ARG C C 1
ATOM 3175 O O . ARG C 1 184 ? 147.071 -0.133 183.227 1.00 47.52 181 ARG C O 1
ATOM 3183 N N . GLU C 1 185 ? 147.202 2.049 183.691 1.00 47.04 182 GLU C N 1
ATOM 3184 C CA . GLU C 1 185 ? 147.867 1.901 184.997 1.00 52.14 182 GLU C CA 1
ATOM 3185 C C . GLU C 1 185 ? 146.987 2.049 186.205 1.00 48.94 182 GLU C C 1
ATOM 3186 O O . GLU C 1 185 ? 147.362 1.594 187.261 1.00 46.54 182 GLU C O 1
ATOM 3192 N N . PHE C 1 186 ? 145.873 2.766 186.097 1.00 50.23 183 PHE C N 1
ATOM 3193 C CA . PHE C 1 186 ? 145.112 3.074 187.312 1.00 51.32 183 PHE C CA 1
ATOM 3194 C C . PHE C 1 186 ? 144.417 1.812 187.820 1.00 52.58 183 PHE C C 1
ATOM 3195 O O . PHE C 1 186 ? 144.017 0.971 186.978 1.00 53.52 183 PHE C O 1
ATOM 3203 N N . GLU D 1 44 ? 97.705 -1.577 157.720 1.00 58.63 41 GLU D N 1
ATOM 3204 C CA . GLU D 1 44 ? 98.395 -0.611 158.582 1.00 52.44 41 GLU D CA 1
ATOM 3205 C C . GLU D 1 44 ? 97.815 0.739 158.356 1.00 50.77 41 GLU D C 1
ATOM 3206 O O . GLU D 1 44 ? 98.491 1.718 158.434 1.00 56.72 41 GLU D O 1
ATOM 3208 N N . LEU D 1 45 ? 96.517 0.777 158.148 1.00 59.51 42 LEU D N 1
ATOM 3209 C CA . LEU D 1 45 ? 95.879 1.931 157.660 1.00 54.69 42 LEU D CA 1
ATOM 3210 C C . LEU D 1 45 ? 96.214 3.135 158.609 1.00 42.70 42 LEU D C 1
ATOM 3211 O O . LEU D 1 45 ? 96.358 4.194 158.109 1.00 49.29 42 LEU D O 1
ATOM 3216 N N . LYS D 1 46 ? 96.418 3.015 159.924 1.00 43.69 43 LYS D N 1
ATOM 3217 C CA . LYS D 1 46 ? 96.618 4.268 160.749 1.00 40.55 43 LYS D CA 1
ATOM 3218 C C . LYS D 1 46 ? 98.030 4.854 160.703 1.00 40.89 43 LYS D C 1
ATOM 3219 O O . LYS D 1 46 ? 98.984 4.210 161.125 1.00 38.60 43 LYS D O 1
ATOM 3225 N N . MET D 1 47 ? 98.154 6.118 160.314 1.00 37.49 44 MET D N 1
ATOM 3226 C CA . MET D 1 47 ? 99.463 6.699 160.002 1.00 37.18 44 MET D CA 1
ATOM 3227 C C . MET D 1 47 ? 100.114 7.473 161.106 1.00 37.28 44 MET D C 1
ATOM 3228 O O . MET D 1 47 ? 101.301 7.835 160.979 1.00 40.95 44 MET D O 1
ATOM 3233 N N . GLY D 1 48 ? 99.418 7.638 162.221 1.00 37.36 45 GLY D N 1
ATOM 3234 C CA . GLY D 1 48 ? 99.828 8.499 163.335 1.00 34.06 45 GLY D CA 1
ATOM 3235 C C . GLY D 1 48 ? 100.432 9.809 162.847 1.00 33.16 45 GLY D C 1
ATOM 3236 O O . GLY D 1 48 ? 99.935 10.378 161.909 1.00 34.23 45 GLY D O 1
ATOM 3237 N N . GLU D 1 49 ? 101.587 10.174 163.398 1.00 38.79 46 GLU D N 1
ATOM 3238 C CA . GLU D 1 49 ? 102.313 11.417 163.091 1.00 38.85 46 GLU D CA 1
ATOM 3239 C C . GLU D 1 49 ? 102.828 11.448 161.667 1.00 40.72 46 GLU D C 1
ATOM 3240 O O . GLU D 1 49 ? 103.097 12.508 161.135 1.00 37.70 46 GLU D O 1
ATOM 3246 N N . LEU D 1 50 ? 102.982 10.292 161.037 1.00 39.31 47 LEU D N 1
ATOM 3247 C CA . LEU D 1 50 ? 103.581 10.291 159.722 1.00 41.06 47 LEU D CA 1
ATOM 3248 C C . LEU D 1 50 ? 102.898 11.227 158.742 1.00 41.99 47 LEU D C 1
ATOM 3249 O O . LEU D 1 50 ? 103.569 11.851 157.920 1.00 38.47 47 LEU D O 1
ATOM 3254 N N . SER D 1 51 ? 101.581 11.319 158.798 1.00 38.99 48 SER D N 1
ATOM 3255 C CA . SER D 1 51 ? 100.865 12.192 157.866 1.00 48.56 48 SER D CA 1
ATOM 3256 C C . SER D 1 51 ? 100.978 13.709 158.143 1.00 43.19 48 SER D C 1
ATOM 3257 O O . SER D 1 51 ? 100.530 14.505 157.332 1.00 51.85 48 SER D O 1
ATOM 3260 N N . GLU D 1 52 ? 101.618 14.113 159.231 1.00 43.60 49 GLU D N 1
ATOM 3261 C CA . GLU D 1 52 ? 101.967 15.526 159.463 1.00 45.21 49 GLU D CA 1
ATOM 3262 C C . GLU D 1 52 ? 103.471 15.790 159.440 1.00 43.49 49 GLU D C 1
ATOM 3263 O O . GLU D 1 52 ? 103.928 16.869 159.876 1.00 45.86 49 GLU D O 1
ATOM 3269 N N . LEU D 1 53 ? 104.253 14.806 158.985 1.00 39.26 50 LEU D N 1
ATOM 3270 C CA . LEU D 1 53 ? 105.703 14.972 158.878 1.00 37.90 50 LEU D CA 1
ATOM 3271 C C . LEU D 1 53 ? 106.064 15.265 157.447 1.00 43.31 50 LEU D C 1
ATOM 3272 O O . LEU D 1 53 ? 105.757 14.453 156.502 1.00 39.40 50 LEU D O 1
ATOM 3277 N N . LEU D 1 54 ? 106.681 16.447 157.272 1.00 38.23 51 LEU D N 1
ATOM 3278 C CA . LEU D 1 54 ? 107.133 16.876 155.973 1.00 36.88 51 LEU D CA 1
ATOM 3279 C C . LEU D 1 54 ? 107.983 15.923 155.190 1.00 35.63 51 LEU D C 1
ATOM 3280 O O . LEU D 1 54 ? 107.744 15.725 154.016 1.00 34.91 51 LEU D O 1
ATOM 3285 N N . GLY D 1 55 ? 109.035 15.420 155.824 1.00 34.72 52 GLY D N 1
ATOM 3286 C CA . GLY D 1 55 ? 109.947 14.479 155.211 1.00 36.54 52 GLY D CA 1
ATOM 3287 C C . GLY D 1 55 ? 109.266 13.211 154.677 1.00 35.86 52 GLY D C 1
ATOM 3288 O O . GLY D 1 55 ? 109.684 12.706 153.667 1.00 33.81 52 GLY D O 1
ATOM 3289 N N . TYR D 1 56 ? 108.208 12.739 155.354 1.00 32.49 53 TYR D N 1
ATOM 3290 C CA . TYR D 1 56 ? 107.440 11.583 154.911 1.00 33.51 53 TYR D CA 1
ATOM 3291 C C . TYR D 1 56 ? 106.774 11.924 153.604 1.00 31.71 53 TYR D C 1
ATOM 3292 O O . TYR D 1 56 ? 106.920 11.208 152.652 1.00 25.91 53 TYR D O 1
ATOM 3301 N N . ALA D 1 57 ? 106.067 13.043 153.591 1.00 31.38 54 ALA D N 1
ATOM 3302 C CA . ALA D 1 57 ? 105.337 13.472 152.437 1.00 33.64 54 ALA D CA 1
ATOM 3303 C C . ALA D 1 57 ? 106.297 13.750 151.239 1.00 33.22 54 ALA D C 1
ATOM 3304 O O . ALA D 1 57 ? 106.026 13.407 150.090 1.00 30.71 54 ALA D O 1
ATOM 3306 N N . LEU D 1 58 ? 107.438 14.311 151.553 1.00 32.17 55 LEU D N 1
ATOM 3307 C CA . LEU D 1 58 ? 108.434 14.572 150.574 1.00 34.34 55 LEU D CA 1
ATOM 3308 C C . LEU D 1 58 ? 108.893 13.267 149.937 1.00 33.30 55 LEU D C 1
ATOM 3309 O O . LEU D 1 58 ? 108.972 13.165 148.754 1.00 29.74 55 LEU D O 1
ATOM 3314 N N . LYS D 1 59 ? 109.154 12.260 150.747 1.00 32.40 56 LYS D N 1
ATOM 3315 C CA . LYS D 1 59 ? 109.652 11.028 150.217 1.00 34.12 56 LYS D CA 1
ATOM 3316 C C . LYS D 1 59 ? 108.593 10.319 149.388 1.00 33.58 56 LYS D C 1
ATOM 3317 O O . LYS D 1 59 ? 108.938 9.775 148.336 1.00 30.57 56 LYS D O 1
ATOM 3323 N N . ARG D 1 60 ? 107.353 10.326 149.825 1.00 27.67 57 ARG D N 1
ATOM 3324 C CA . ARG D 1 60 ? 106.321 9.676 149.084 1.00 30.36 57 ARG D CA 1
ATOM 3325 C C . ARG D 1 60 ? 106.086 10.371 147.772 1.00 28.99 57 ARG D C 1
ATOM 3326 O O . ARG D 1 60 ? 105.912 9.753 146.762 1.00 27.54 57 ARG D O 1
ATOM 3334 N N . ALA D 1 61 ? 106.086 11.676 147.801 1.00 32.11 58 ALA D N 1
ATOM 3335 C CA . ALA D 1 61 ? 106.021 12.405 146.534 1.00 34.99 58 ALA D CA 1
ATOM 3336 C C . ALA D 1 61 ? 107.214 12.039 145.636 1.00 32.12 58 ALA D C 1
ATOM 3337 O O . ALA D 1 61 ? 107.029 11.726 144.475 1.00 32.07 58 ALA D O 1
ATOM 3339 N N . GLN D 1 62 ? 108.425 12.072 146.184 1.00 32.12 59 GLN D N 1
ATOM 3340 C CA . GLN D 1 62 ? 109.623 11.808 145.363 1.00 33.26 59 GLN D CA 1
ATOM 3341 C C . GLN D 1 62 ? 109.590 10.424 144.653 1.00 35.38 59 GLN D C 1
ATOM 3342 O O . GLN D 1 62 ? 109.933 10.302 143.448 1.00 29.74 59 GLN D O 1
ATOM 3348 N N . LEU D 1 63 ? 109.168 9.411 145.399 1.00 34.56 60 LEU D N 1
ATOM 3349 C CA . LEU D 1 63 ? 109.078 8.026 144.857 1.00 37.88 60 LEU D CA 1
ATOM 3350 C C . LEU D 1 63 ? 108.055 7.905 143.684 1.00 35.88 60 LEU D C 1
ATOM 3351 O O . LEU D 1 63 ? 108.262 7.182 142.741 1.00 27.87 60 LEU D O 1
ATOM 3356 N N . ARG D 1 64 ? 106.934 8.583 143.808 1.00 33.50 61 ARG D N 1
ATOM 3357 C CA . ARG D 1 64 ? 105.928 8.569 142.776 1.00 33.41 61 ARG D CA 1
ATOM 3358 C C . ARG D 1 64 ? 106.434 9.242 141.486 1.00 36.24 61 ARG D C 1
ATOM 3359 O O . ARG D 1 64 ? 106.160 8.773 140.350 1.00 35.88 61 ARG D O 1
ATOM 3367 N N . VAL D 1 65 ? 107.131 10.361 141.675 1.00 36.79 62 VAL D N 1
ATOM 3368 C CA . VAL D 1 65 ? 107.681 11.123 140.577 1.00 34.67 62 VAL D CA 1
ATOM 3369 C C . VAL D 1 65 ? 108.741 10.287 139.865 1.00 33.94 62 VAL D C 1
ATOM 3370 O O . VAL D 1 65 ? 108.728 10.212 138.655 1.00 32.08 62 VAL D O 1
ATOM 3374 N N . PHE D 1 66 ? 109.630 9.670 140.636 1.00 32.88 63 PHE D N 1
ATOM 3375 C CA . PHE D 1 66 ? 110.633 8.754 140.122 1.00 32.81 63 PHE D CA 1
ATOM 3376 C C . PHE D 1 66 ? 109.974 7.610 139.351 1.00 34.76 63 PHE D C 1
ATOM 3377 O O . PHE D 1 66 ? 110.384 7.391 138.258 1.00 32.94 63 PHE D O 1
ATOM 3385 N N . GLU D 1 67 ? 108.920 6.980 139.888 1.00 34.77 64 GLU D N 1
ATOM 3386 C CA . GLU D 1 67 ? 108.207 5.884 139.214 1.00 41.06 64 GLU D CA 1
ATOM 3387 C C . GLU D 1 67 ? 107.630 6.324 137.835 1.00 37.38 64 GLU D C 1
ATOM 3388 O O . GLU D 1 67 ? 107.740 5.614 136.829 1.00 32.46 64 GLU D O 1
ATOM 3394 N N . ASP D 1 68 ? 107.039 7.500 137.828 1.00 34.73 65 ASP D N 1
ATOM 3395 C CA . ASP D 1 68 ? 106.479 8.066 136.632 1.00 36.19 65 ASP D CA 1
ATOM 3396 C C . ASP D 1 68 ? 107.579 8.343 135.624 1.00 37.18 65 ASP D C 1
ATOM 3397 O O . ASP D 1 68 ? 107.449 8.000 134.498 1.00 37.32 65 ASP D O 1
ATOM 3402 N N . PHE D 1 69 ? 108.633 9.003 136.056 1.00 34.70 66 PHE D N 1
ATOM 3403 C CA . PHE D 1 69 ? 109.800 9.248 135.243 1.00 33.11 66 PHE D CA 1
ATOM 3404 C C . PHE D 1 69 ? 110.219 7.962 134.558 1.00 34.95 66 PHE D C 1
ATOM 3405 O O . PHE D 1 69 ? 110.388 7.936 133.327 1.00 31.85 66 PHE D O 1
ATOM 3413 N N . LEU D 1 70 ? 110.440 6.918 135.353 1.00 30.65 67 LEU D N 1
ATOM 3414 C CA . LEU D 1 70 ? 110.943 5.663 134.780 1.00 35.30 67 LEU D CA 1
ATOM 3415 C C . LEU D 1 70 ? 110.017 5.160 133.672 1.00 33.11 67 LEU D C 1
ATOM 3416 O O . LEU D 1 70 ? 110.502 4.656 132.662 1.00 33.96 67 LEU D O 1
ATOM 3421 N N . HIS D 1 71 ? 108.697 5.242 133.881 1.00 34.75 68 HIS D N 1
ATOM 3422 C CA . HIS D 1 71 ? 107.738 4.851 132.822 1.00 39.36 68 HIS D CA 1
ATOM 3423 C C . HIS D 1 71 ? 107.845 5.715 131.598 1.00 36.38 68 HIS D C 1
ATOM 3424 O O . HIS D 1 71 ? 107.941 5.165 130.520 1.00 35.59 68 HIS D O 1
ATOM 3431 N N . CYS D 1 72 ? 107.925 7.044 131.756 1.00 35.57 69 CYS D N 1
ATOM 3432 C CA . CYS D 1 72 ? 107.926 7.960 130.607 1.00 35.43 69 CYS D CA 1
ATOM 3433 C C . CYS D 1 72 ? 109.245 7.905 129.844 1.00 38.57 69 CYS D C 1
ATOM 3434 O O . CYS D 1 72 ? 109.260 7.998 128.615 1.00 40.86 69 CYS D O 1
ATOM 3437 N N . VAL D 1 73 ? 110.348 7.675 130.538 1.00 37.68 70 VAL D N 1
ATOM 3438 C CA . VAL D 1 73 ? 111.632 7.590 129.869 1.00 33.13 70 VAL D CA 1
ATOM 3439 C C . VAL D 1 73 ? 112.011 6.164 129.450 1.00 30.36 70 VAL D C 1
ATOM 3440 O O . VAL D 1 73 ? 113.050 5.960 128.883 1.00 30.14 70 VAL D O 1
ATOM 3444 N N . ALA D 1 74 ? 111.159 5.170 129.687 1.00 32.41 71 ALA D N 1
ATOM 3445 C CA . ALA D 1 74 ? 111.473 3.795 129.334 1.00 33.85 71 ALA D CA 1
ATOM 3446 C C . ALA D 1 74 ? 111.911 3.486 127.863 1.00 37.24 71 ALA D C 1
ATOM 3447 O O . ALA D 1 74 ? 112.754 2.616 127.673 1.00 38.24 71 ALA D O 1
ATOM 3449 N N . PRO D 1 75 ? 111.411 4.210 126.829 1.00 37.33 72 PRO D N 1
ATOM 3450 C CA . PRO D 1 75 ? 111.912 3.895 125.479 1.00 34.94 72 PRO D CA 1
ATOM 3451 C C . PRO D 1 75 ? 113.438 4.011 125.406 1.00 37.92 72 PRO D C 1
ATOM 3452 O O . PRO D 1 75 ? 114.058 3.270 124.660 1.00 34.80 72 PRO D O 1
ATOM 3456 N N . VAL D 1 76 ? 114.046 4.893 126.221 1.00 37.44 73 VAL D N 1
ATOM 3457 C CA . VAL D 1 76 ? 115.507 5.019 126.218 1.00 37.44 73 VAL D CA 1
ATOM 3458 C C . VAL D 1 76 ? 116.227 4.548 127.484 1.00 35.04 73 VAL D C 1
ATOM 3459 O O . VAL D 1 76 ? 117.460 4.678 127.599 1.00 33.18 73 VAL D O 1
ATOM 3463 N N . GLN D 1 77 ? 115.485 3.989 128.439 1.00 33.95 74 GLN D N 1
ATOM 3464 C CA . GLN D 1 77 ? 116.099 3.227 129.544 1.00 32.29 74 GLN D CA 1
ATOM 3465 C C . GLN D 1 77 ? 117.036 4.088 130.383 1.00 32.32 74 GLN D C 1
ATOM 3466 O O . GLN D 1 77 ? 118.227 3.774 130.550 1.00 36.97 74 GLN D O 1
ATOM 3472 N N . LEU D 1 78 ? 116.473 5.151 130.958 1.00 30.78 75 LEU D N 1
ATOM 3473 C CA . LEU D 1 78 ? 117.198 5.995 131.897 1.00 33.10 75 LEU D CA 1
ATOM 3474 C C . LEU D 1 78 ? 116.431 6.154 133.178 1.00 33.72 75 LEU D C 1
ATOM 3475 O O . LEU D 1 78 ? 115.219 6.434 133.168 1.00 35.26 75 LEU D O 1
ATOM 3480 N N . THR D 1 79 ? 117.175 6.005 134.277 1.00 33.83 76 THR D N 1
ATOM 3481 C CA . THR D 1 79 ? 116.749 6.392 135.605 1.00 33.78 76 THR D CA 1
ATOM 3482 C C . THR D 1 79 ? 116.915 7.908 135.734 1.00 31.78 76 THR D C 1
ATOM 3483 O O . THR D 1 79 ? 117.626 8.517 134.939 1.00 34.48 76 THR D O 1
ATOM 3487 N N . PRO D 1 80 ? 116.284 8.523 136.724 1.00 32.97 77 PRO D N 1
ATOM 3488 C CA . PRO D 1 80 ? 116.492 9.968 136.905 1.00 32.16 77 PRO D CA 1
ATOM 3489 C C . PRO D 1 80 ? 117.962 10.392 137.030 1.00 34.70 77 PRO D C 1
ATOM 3490 O O . PRO D 1 80 ? 118.386 11.412 136.471 1.00 37.06 77 PRO D O 1
ATOM 3494 N N . ALA D 1 81 ? 118.752 9.620 137.745 1.00 33.77 78 ALA D N 1
ATOM 3495 C CA . ALA D 1 81 ? 120.141 10.022 137.985 1.00 37.26 78 ALA D CA 1
ATOM 3496 C C . ALA D 1 81 ? 121.022 9.821 136.710 1.00 34.67 78 ALA D C 1
ATOM 3497 O O . ALA D 1 81 ? 121.934 10.586 136.467 1.00 32.53 78 ALA D O 1
ATOM 3499 N N . GLN D 1 82 ? 120.787 8.748 135.982 1.00 33.32 79 GLN D N 1
ATOM 3500 C CA . GLN D 1 82 ? 121.425 8.523 134.664 1.00 34.14 79 GLN D CA 1
ATOM 3501 C C . GLN D 1 82 ? 121.168 9.711 133.751 1.00 33.38 79 GLN D C 1
ATOM 3502 O O . GLN D 1 82 ? 122.080 10.293 133.268 1.00 33.55 79 GLN D O 1
ATOM 3508 N N . PHE D 1 83 ? 119.915 10.090 133.602 1.00 31.55 80 PHE D N 1
ATOM 3509 C CA . PHE D 1 83 ? 119.522 11.300 132.867 1.00 34.82 80 PHE D CA 1
ATOM 3510 C C . PHE D 1 83 ? 120.250 12.552 133.317 1.00 37.49 80 PHE D C 1
ATOM 3511 O O . PHE D 1 83 ? 120.873 13.223 132.509 1.00 38.86 80 PHE D O 1
ATOM 3519 N N . SER D 1 84 ? 120.211 12.831 134.603 1.00 40.55 81 SER D N 1
ATOM 3520 C CA . SER D 1 84 ? 120.966 13.943 135.186 1.00 35.69 81 SER D CA 1
ATOM 3521 C C . SER D 1 84 ? 122.465 13.882 134.940 1.00 38.39 81 SER D C 1
ATOM 3522 O O . SER D 1 84 ? 123.083 14.920 134.706 1.00 35.39 81 SER D O 1
ATOM 3525 N N . VAL D 1 85 ? 123.076 12.701 134.995 1.00 37.79 82 VAL D N 1
ATOM 3526 C CA . VAL D 1 85 ? 124.530 12.642 134.728 1.00 38.05 82 VAL D CA 1
ATOM 3527 C C . VAL D 1 85 ? 124.766 12.971 133.234 1.00 41.68 82 VAL D C 1
ATOM 3528 O O . VAL D 1 85 ? 125.648 13.779 132.924 1.00 40.57 82 VAL D O 1
ATOM 3532 N N . LEU D 1 86 ? 123.992 12.356 132.328 1.00 39.84 83 LEU D N 1
ATOM 3533 C CA . LEU D 1 86 ? 124.121 12.637 130.884 1.00 40.49 83 LEU D CA 1
ATOM 3534 C C . LEU D 1 86 ? 123.910 14.126 130.599 1.00 45.51 83 LEU D C 1
ATOM 3535 O O . LEU D 1 86 ? 124.706 14.751 129.899 1.00 48.20 83 LEU D O 1
ATOM 3540 N N . LEU D 1 87 ? 122.890 14.718 131.207 1.00 45.28 84 LEU D N 1
ATOM 3541 C CA . LEU D 1 87 ? 122.567 16.094 130.962 1.00 45.02 84 LEU D CA 1
ATOM 3542 C C . LEU D 1 87 ? 123.717 16.966 131.398 1.00 50.35 84 LEU D C 1
ATOM 3543 O O . LEU D 1 87 ? 124.132 17.863 130.641 1.00 45.63 84 LEU D O 1
ATOM 3548 N N . LEU D 1 88 ? 124.300 16.660 132.563 1.00 46.78 85 LEU D N 1
ATOM 3549 C CA . LEU D 1 88 ? 125.349 17.524 133.099 1.00 46.99 85 LEU D CA 1
ATOM 3550 C C . LEU D 1 88 ? 126.612 17.492 132.249 1.00 48.00 85 LEU D C 1
ATOM 3551 O O . LEU D 1 88 ? 127.174 18.513 132.027 1.00 49.87 85 LEU D O 1
ATOM 3556 N N . LEU D 1 89 ? 127.066 16.304 131.868 1.00 51.84 86 LEU D N 1
ATOM 3557 C CA . LEU D 1 89 ? 128.171 16.088 130.902 1.00 55.50 86 LEU D CA 1
ATOM 3558 C C . LEU D 1 89 ? 128.031 16.839 129.571 1.00 54.50 86 LEU D C 1
ATOM 3559 O O . LEU D 1 89 ? 128.963 17.460 129.081 1.00 57.05 86 LEU D O 1
ATOM 3564 N N . ASP D 1 90 ? 126.867 16.718 128.970 1.00 50.18 87 ASP D N 1
ATOM 3565 C CA . ASP D 1 90 ? 126.555 17.448 127.790 1.00 52.98 87 ASP D CA 1
ATOM 3566 C C . ASP D 1 90 ? 126.588 18.972 128.015 1.00 54.60 87 ASP D C 1
ATOM 3567 O O . ASP D 1 90 ? 127.020 19.695 127.143 1.00 58.24 87 ASP D O 1
ATOM 3572 N N . ALA D 1 91 ? 126.106 19.452 129.161 1.00 52.54 88 ALA D N 1
ATOM 3573 C CA . ALA D 1 91 ? 126.102 20.897 129.451 1.00 50.13 88 ALA D CA 1
ATOM 3574 C C . ALA D 1 91 ? 127.436 21.431 129.978 1.00 47.88 88 ALA D C 1
ATOM 3575 O O . ALA D 1 91 ? 127.690 22.618 129.886 1.00 51.75 88 ALA D O 1
ATOM 3577 N N . ASN D 1 92 ? 128.305 20.557 130.477 1.00 47.29 89 ASN D N 1
ATOM 3578 C CA . ASN D 1 92 ? 129.616 20.955 131.021 1.00 51.09 89 ASN D CA 1
ATOM 3579 C C . ASN D 1 92 ? 130.662 20.024 130.472 1.00 53.88 89 ASN D C 1
ATOM 3580 O O . ASN D 1 92 ? 131.067 19.095 131.166 1.00 59.59 89 ASN D O 1
ATOM 3585 N N . PRO D 1 93 ? 131.106 20.250 129.216 1.00 64.88 90 PRO D N 1
ATOM 3586 C CA . PRO D 1 93 ? 132.083 19.315 128.636 1.00 61.02 90 PRO D CA 1
ATOM 3587 C C . PRO D 1 93 ? 133.457 19.411 129.342 1.00 60.65 90 PRO D C 1
ATOM 3588 O O . PRO D 1 93 ? 133.788 20.460 129.895 1.00 61.71 90 PRO D O 1
ATOM 3592 N N . GLY D 1 94 ? 134.189 18.296 129.381 1.00 65.84 91 GLY D N 1
ATOM 3593 C CA . GLY D 1 94 ? 135.495 18.197 130.066 1.00 74.38 91 GLY D CA 1
ATOM 3594 C C . GLY D 1 94 ? 135.603 18.525 131.569 1.00 79.79 91 GLY D C 1
ATOM 3595 O O . GLY D 1 94 ? 136.583 19.137 132.011 1.00 83.94 91 GLY D O 1
ATOM 3596 N N . ARG D 1 95 ? 134.631 18.097 132.370 1.00 77.94 92 ARG D N 1
ATOM 3597 C CA . ARG D 1 95 ? 134.698 18.270 133.821 1.00 66.73 92 ARG D CA 1
ATOM 3598 C C . ARG D 1 95 ? 135.023 16.911 134.404 1.00 65.18 92 ARG D C 1
ATOM 3599 O O . ARG D 1 95 ? 134.750 15.900 133.805 1.00 61.38 92 ARG D O 1
ATOM 3607 N N . ASN D 1 96 ? 135.596 16.923 135.592 1.00 69.67 93 ASN D N 1
ATOM 3608 C CA . ASN D 1 96 ? 136.041 15.764 136.368 1.00 72.64 93 ASN D CA 1
ATOM 3609 C C . ASN D 1 96 ? 134.847 14.913 136.830 1.00 70.03 93 ASN D C 1
ATOM 3610 O O . ASN D 1 96 ? 133.728 15.419 136.959 1.00 63.00 93 ASN D O 1
ATOM 3615 N N . GLN D 1 97 ? 135.100 13.630 137.081 1.00 66.23 94 GLN D N 1
ATOM 3616 C CA . GLN D 1 97 ? 134.187 12.759 137.826 1.00 67.39 94 GLN D CA 1
ATOM 3617 C C . GLN D 1 97 ? 133.730 13.386 139.149 1.00 66.82 94 GLN D C 1
ATOM 3618 O O . GLN D 1 97 ? 132.572 13.286 139.532 1.00 70.31 94 GLN D O 1
ATOM 3624 N N . THR D 1 98 ? 134.668 13.974 139.868 1.00 59.16 95 THR D N 1
ATOM 3625 C CA . THR D 1 98 ? 134.410 14.488 141.202 1.00 59.69 95 THR D CA 1
ATOM 3626 C C . THR D 1 98 ? 133.385 15.591 141.113 1.00 58.47 95 THR D C 1
ATOM 3627 O O . THR D 1 98 ? 132.441 15.611 141.891 1.00 53.54 95 THR D O 1
ATOM 3631 N N . GLU D 1 99 ? 133.527 16.462 140.120 1.00 53.43 96 GLU D N 1
ATOM 3632 C CA . GLU D 1 99 ? 132.680 17.653 140.043 1.00 53.56 96 GLU D CA 1
ATOM 3633 C C . GLU D 1 99 ? 131.230 17.311 139.745 1.00 48.53 96 GLU D C 1
ATOM 3634 O O . GLU D 1 99 ? 130.321 17.912 140.295 1.00 49.87 96 GLU D O 1
ATOM 3640 N N . ILE D 1 100 ? 131.038 16.352 138.849 1.00 48.28 97 ILE D N 1
ATOM 3641 C CA . ILE D 1 100 ? 129.725 15.831 138.479 1.00 48.52 97 ILE D CA 1
ATOM 3642 C C . ILE D 1 100 ? 129.027 15.192 139.708 1.00 46.43 97 ILE D C 1
ATOM 3643 O O . ILE D 1 100 ? 127.928 15.601 140.062 1.00 40.04 97 ILE D O 1
ATOM 3648 N N . ALA D 1 101 ? 129.675 14.168 140.289 1.00 43.75 98 ALA D N 1
ATOM 3649 C CA . ALA D 1 101 ? 129.237 13.507 141.514 1.00 48.35 98 ALA D CA 1
ATOM 3650 C C . ALA D 1 101 ? 128.858 14.512 142.621 1.00 49.14 98 ALA D C 1
ATOM 3651 O O . ALA D 1 101 ? 127.724 14.509 143.148 1.00 45.02 98 ALA D O 1
ATOM 3653 N N . THR D 1 102 ? 129.799 15.394 142.929 1.00 46.68 99 THR D N 1
ATOM 3654 C CA . THR D 1 102 ? 129.610 16.454 143.933 1.00 43.86 99 THR D CA 1
ATOM 3655 C C . THR D 1 102 ? 128.414 17.334 143.605 1.00 42.04 99 THR D C 1
ATOM 3656 O O . THR D 1 102 ? 127.606 17.594 144.476 1.00 44.74 99 THR D O 1
ATOM 3660 N N . THR D 1 103 ? 128.283 17.761 142.358 1.00 35.02 100 THR D N 1
ATOM 3661 C CA . THR D 1 103 ? 127.165 18.572 141.983 1.00 41.42 100 THR D CA 1
ATOM 3662 C C . THR D 1 103 ? 125.834 17.820 142.148 1.00 42.86 100 THR D C 1
ATOM 3663 O O . THR D 1 103 ? 124.888 18.428 142.567 1.00 41.09 100 THR D O 1
ATOM 3667 N N . LEU D 1 104 ? 125.782 16.510 141.866 1.00 43.47 101 LEU D N 1
ATOM 3668 C CA . LEU D 1 104 ? 124.546 15.715 141.982 1.00 46.39 101 LEU D CA 1
ATOM 3669 C C . LEU D 1 104 ? 124.317 15.067 143.366 1.00 50.17 101 LEU D C 1
ATOM 3670 O O . LEU D 1 104 ? 123.320 14.367 143.535 1.00 51.28 101 LEU D O 1
ATOM 3675 N N . GLY D 1 105 ? 125.217 15.299 144.324 1.00 43.32 102 GLY D N 1
ATOM 3676 C CA . GLY D 1 105 ? 125.191 14.640 145.623 1.00 49.62 102 GLY D CA 1
ATOM 3677 C C . GLY D 1 105 ? 125.117 13.122 145.548 1.00 50.65 102 GLY D C 1
ATOM 3678 O O . GLY D 1 105 ? 124.141 12.516 146.014 1.00 48.29 102 GLY D O 1
ATOM 3679 N N . ILE D 1 106 ? 126.148 12.545 144.949 1.00 40.95 103 ILE D N 1
ATOM 3680 C CA . ILE D 1 106 ? 126.307 11.140 144.796 1.00 45.36 103 ILE D CA 1
ATOM 3681 C C . ILE D 1 106 ? 127.692 10.847 145.354 1.00 47.14 103 ILE D C 1
ATOM 3682 O O . ILE D 1 106 ? 128.653 11.513 144.980 1.00 40.36 103 ILE D O 1
ATOM 3687 N N . LEU D 1 107 ? 127.804 9.815 146.182 1.00 49.92 104 LEU D N 1
ATOM 3688 C CA . LEU D 1 107 ? 129.086 9.461 146.798 1.00 50.27 104 LEU D CA 1
ATOM 3689 C C . LEU D 1 107 ? 130.004 8.782 145.803 1.00 50.47 104 LEU D C 1
ATOM 3690 O O . LEU D 1 107 ? 129.534 8.204 144.828 1.00 48.36 104 LEU D O 1
ATOM 3695 N N . ARG D 1 108 ? 131.303 8.778 146.100 1.00 51.28 105 ARG D N 1
ATOM 3696 C CA . ARG D 1 108 ? 132.312 8.189 145.212 1.00 55.23 105 ARG D CA 1
ATOM 3697 C C . ARG D 1 108 ? 131.981 6.774 144.739 1.00 47.10 105 ARG D C 1
ATOM 3698 O O . ARG D 1 108 ? 131.777 6.561 143.533 1.00 44.03 105 ARG D O 1
ATOM 3706 N N . PRO D 1 109 ? 131.952 5.787 145.658 1.00 47.25 106 PRO D N 1
ATOM 3707 C CA . PRO D 1 109 ? 131.765 4.464 145.060 1.00 49.41 106 PRO D CA 1
ATOM 3708 C C . PRO D 1 109 ? 130.447 4.332 144.265 1.00 45.93 106 PRO D C 1
ATOM 3709 O O . PRO D 1 109 ? 130.408 3.575 143.305 1.00 47.92 106 PRO D O 1
ATOM 3713 N N . ASN D 1 110 ? 129.396 5.073 144.639 1.00 40.02 107 ASN D N 1
ATOM 3714 C CA . ASN D 1 110 ? 128.093 4.893 144.008 1.00 38.80 107 ASN D CA 1
ATOM 3715 C C . ASN D 1 110 ? 128.264 5.442 142.561 1.00 40.19 107 ASN D C 1
ATOM 3716 O O . ASN D 1 110 ? 127.701 4.927 141.587 1.00 34.43 107 ASN D O 1
ATOM 3721 N N . PHE D 1 111 ? 129.075 6.482 142.442 1.00 39.56 108 PHE D N 1
ATOM 3722 C CA . PHE D 1 111 ? 129.234 7.204 141.215 1.00 41.18 108 PHE D CA 1
ATOM 3723 C C . PHE D 1 111 ? 130.038 6.415 140.210 1.00 44.67 108 PHE D C 1
ATOM 3724 O O . PHE D 1 111 ? 129.687 6.406 139.019 1.00 41.68 108 PHE D O 1
ATOM 3732 N N . VAL D 1 112 ? 131.102 5.771 140.704 1.00 45.17 109 VAL D N 1
ATOM 3733 C CA . VAL D 1 112 ? 131.910 4.890 139.909 1.00 42.27 109 VAL D CA 1
ATOM 3734 C C . VAL D 1 112 ? 131.003 3.770 139.383 1.00 45.17 109 VAL D C 1
ATOM 3735 O O . VAL D 1 112 ? 131.016 3.503 138.186 1.00 42.00 109 VAL D O 1
ATOM 3739 N N . ALA D 1 113 ? 130.233 3.131 140.262 1.00 41.80 110 ALA D N 1
ATOM 3740 C CA . ALA D 1 113 ? 129.329 2.046 139.841 1.00 45.53 110 ALA D CA 1
ATOM 3741 C C . ALA D 1 113 ? 128.345 2.498 138.724 1.00 43.22 110 ALA D C 1
ATOM 3742 O O . ALA D 1 113 ? 128.094 1.768 137.747 1.00 38.92 110 ALA D O 1
ATOM 3744 N N . MET D 1 114 ? 127.859 3.729 138.833 1.00 41.65 111 MET D N 1
ATOM 3745 C CA . MET D 1 114 ? 126.935 4.232 137.824 1.00 44.44 111 MET D CA 1
ATOM 3746 C C . MET D 1 114 ? 127.707 4.598 136.522 1.00 47.33 111 MET D C 1
ATOM 3747 O O . MET D 1 114 ? 127.188 4.392 135.444 1.00 43.48 111 MET D O 1
ATOM 3752 N N . LEU D 1 115 ? 128.974 5.035 136.600 1.00 50.41 112 LEU D N 1
ATOM 3753 C CA . LEU D 1 115 ? 129.800 5.181 135.383 1.00 46.68 112 LEU D CA 1
ATOM 3754 C C . LEU D 1 115 ? 130.091 3.869 134.708 1.00 44.69 112 LEU D C 1
ATOM 3755 O O . LEU D 1 115 ? 129.954 3.772 133.483 1.00 45.54 112 LEU D O 1
ATOM 3760 N N . ASP D 1 116 ? 130.424 2.848 135.498 1.00 41.71 113 ASP D N 1
ATOM 3761 C CA . ASP D 1 116 ? 130.564 1.481 134.964 1.00 47.01 113 ASP D CA 1
ATOM 3762 C C . ASP D 1 116 ? 129.393 1.121 134.034 1.00 45.20 113 ASP D C 1
ATOM 3763 O O . ASP D 1 116 ? 129.615 0.571 132.955 1.00 42.73 113 ASP D O 1
ATOM 3768 N N . ALA D 1 117 ? 128.167 1.429 134.468 1.00 42.48 114 ALA D N 1
ATOM 3769 C CA . ALA D 1 117 ? 126.971 1.112 133.693 1.00 43.21 114 ALA D CA 1
ATOM 3770 C C . ALA D 1 117 ? 126.849 2.029 132.483 1.00 41.64 114 ALA D C 1
ATOM 3771 O O . ALA D 1 117 ? 126.523 1.558 131.422 1.00 38.36 114 ALA D O 1
ATOM 3773 N N . LEU D 1 118 ? 127.070 3.329 132.641 1.00 41.80 115 LEU D N 1
ATOM 3774 C CA . LEU D 1 118 ? 127.013 4.231 131.485 1.00 45.47 115 LEU D CA 1
ATOM 3775 C C . LEU D 1 118 ? 128.085 3.948 130.386 1.00 45.62 115 LEU D C 1
ATOM 3776 O O . LEU D 1 118 ? 127.776 3.937 129.191 1.00 46.30 115 LEU D O 1
ATOM 3781 N N . GLU D 1 119 ? 129.315 3.722 130.799 1.00 45.06 116 GLU D N 1
ATOM 3782 C CA . GLU D 1 119 ? 130.401 3.298 129.887 1.00 51.82 116 GLU D CA 1
ATOM 3783 C C . GLU D 1 119 ? 130.118 1.970 129.192 1.00 43.17 116 GLU D C 1
ATOM 3784 O O . GLU D 1 119 ? 130.312 1.863 128.024 1.00 43.26 116 GLU D O 1
ATOM 3790 N N . GLY D 1 120 ? 129.709 0.953 129.940 1.00 44.26 117 GLY D N 1
ATOM 3791 C CA . GLY D 1 120 ? 129.347 -0.385 129.393 1.00 38.85 117 GLY D CA 1
ATOM 3792 C C . GLY D 1 120 ? 128.231 -0.299 128.347 1.00 41.76 117 GLY D C 1
ATOM 3793 O O . GLY D 1 120 ? 128.250 -1.066 127.402 1.00 36.93 117 GLY D O 1
ATOM 3794 N N . ARG D 1 121 ? 127.264 0.626 128.538 1.00 40.76 118 ARG D N 1
ATOM 3795 C CA . ARG D 1 121 ? 126.244 0.925 127.528 1.00 46.43 118 ARG D CA 1
ATOM 3796 C C . ARG D 1 121 ? 126.747 1.769 126.297 1.00 43.62 118 ARG D C 1
ATOM 3797 O O . ARG D 1 121 ? 126.012 1.920 125.354 1.00 43.62 118 ARG D O 1
ATOM 3805 N N . GLY D 1 122 ? 127.978 2.286 126.292 1.00 43.65 119 GLY D N 1
ATOM 3806 C CA . GLY D 1 122 ? 128.470 3.103 125.173 1.00 40.35 119 GLY D CA 1
ATOM 3807 C C . GLY D 1 122 ? 127.901 4.498 125.136 1.00 42.41 119 GLY D C 1
ATOM 3808 O O . GLY D 1 122 ? 128.046 5.208 124.123 1.00 44.30 119 GLY D O 1
ATOM 3809 N N . LEU D 1 123 ? 127.305 4.924 126.257 1.00 43.42 120 LEU D N 1
ATOM 3810 C CA . LEU D 1 123 ? 126.752 6.274 126.385 1.00 43.73 120 LEU D CA 1
ATOM 3811 C C . LEU D 1 123 ? 127.769 7.359 126.750 1.00 41.60 120 LEU D C 1
ATOM 3812 O O . LEU D 1 123 ? 127.522 8.540 126.503 1.00 43.80 120 LEU D O 1
ATOM 3817 N N . CYS D 1 124 ? 128.871 6.987 127.392 1.00 48.97 121 CYS D N 1
ATOM 3818 C CA . CYS D 1 124 ? 129.881 7.960 127.823 1.00 53.92 121 CYS D CA 1
ATOM 3819 C C . CYS D 1 124 ? 131.236 7.271 127.908 1.00 57.09 121 CYS D C 1
ATOM 3820 O O . CYS D 1 124 ? 131.279 6.062 127.987 1.00 48.47 121 CYS D O 1
ATOM 3823 N N . VAL D 1 125 ? 132.335 8.036 127.851 1.00 64.04 122 VAL D N 1
ATOM 3824 C CA . VAL D 1 125 ? 133.696 7.474 127.975 1.00 69.45 122 VAL D CA 1
ATOM 3825 C C . VAL D 1 125 ? 134.481 8.211 129.081 1.00 73.96 122 VAL D C 1
ATOM 3826 O O . VAL D 1 125 ? 134.271 9.409 129.288 1.00 74.08 122 VAL D O 1
ATOM 3830 N N . ARG D 1 126 ? 135.349 7.488 129.805 1.00 79.45 123 ARG D N 1
ATOM 3831 C CA . ARG D 1 126 ? 136.345 8.113 130.719 1.00 87.01 123 ARG D CA 1
ATOM 3832 C C . ARG D 1 126 ? 137.695 8.134 129.992 1.00 92.14 123 ARG D C 1
ATOM 3833 O O . ARG D 1 126 ? 138.012 7.184 129.246 1.00 82.39 123 ARG D O 1
ATOM 3841 N N . THR D 1 127 ? 138.483 9.169 130.233 1.00 95.60 124 THR D N 1
ATOM 3842 C CA . THR D 1 127 ? 139.782 9.285 129.608 1.00 103.21 124 THR D CA 1
ATOM 3843 C C . THR D 1 127 ? 140.906 9.643 130.562 1.00 114.13 124 THR D C 1
ATOM 3844 O O . THR D 1 127 ? 140.886 10.685 131.195 1.00 112.48 124 THR D O 1
ATOM 3848 N N . ILE D 1 137 ? 138.673 12.859 132.779 1.00 96.70 134 ILE D N 1
ATOM 3849 C CA . ILE D 1 137 ? 137.479 13.589 132.416 1.00 91.38 134 ILE D CA 1
ATOM 3850 C C . ILE D 1 137 ? 136.496 12.699 131.696 1.00 88.18 134 ILE D C 1
ATOM 3851 O O . ILE D 1 137 ? 136.865 11.679 131.140 1.00 84.64 134 ILE D O 1
ATOM 3856 N N . LEU D 1 138 ? 135.247 13.134 131.666 1.00 79.17 135 LEU D N 1
ATOM 3857 C CA . LEU D 1 138 ? 134.151 12.327 131.106 1.00 79.81 135 LEU D CA 1
ATOM 3858 C C . LEU D 1 138 ? 133.534 12.986 129.885 1.00 65.98 135 LEU D C 1
ATOM 3859 O O . LEU D 1 138 ? 133.393 14.203 129.852 1.00 71.69 135 LEU D O 1
ATOM 3864 N N . MET D 1 139 ? 133.139 12.171 128.911 1.00 56.35 136 MET D N 1
ATOM 3865 C CA . MET D 1 139 ? 132.687 12.641 127.591 1.00 64.87 136 MET D CA 1
ATOM 3866 C C . MET D 1 139 ? 131.430 11.885 127.113 1.00 55.16 136 MET D C 1
ATOM 3867 O O . MET D 1 139 ? 131.432 10.658 127.054 1.00 51.91 136 MET D O 1
ATOM 3872 N N . LEU D 1 140 ? 130.371 12.591 126.738 1.00 51.00 137 LEU D N 1
ATOM 3873 C CA . LEU D 1 140 ? 129.311 11.930 126.003 1.00 52.43 137 LEU D CA 1
ATOM 3874 C C . LEU D 1 140 ? 129.838 11.430 124.658 1.00 57.40 137 LEU D C 1
ATOM 3875 O O . LEU D 1 140 ? 130.697 12.045 124.038 1.00 55.53 137 LEU D O 1
ATOM 3880 N N . THR D 1 141 ? 129.293 10.292 124.245 1.00 58.76 138 THR D N 1
ATOM 3881 C CA . THR D 1 141 ? 129.462 9.766 122.909 1.00 54.73 138 THR D CA 1
ATOM 3882 C C . THR D 1 141 ? 128.271 10.231 122.105 1.00 52.85 138 THR D C 1
ATOM 3883 O O . THR D 1 141 ? 127.362 10.879 122.659 1.00 44.95 138 THR D O 1
ATOM 3887 N N . ASP D 1 142 ? 128.237 9.874 120.818 1.00 45.27 139 ASP D N 1
ATOM 3888 C CA . ASP D 1 142 ? 127.104 10.255 120.000 1.00 50.52 139 ASP D CA 1
ATOM 3889 C C . ASP D 1 142 ? 125.872 9.468 120.427 1.00 47.31 139 ASP D C 1
ATOM 3890 O O . ASP D 1 142 ? 124.800 10.018 120.467 1.00 52.27 139 ASP D O 1
ATOM 3895 N N . LYS D 1 143 ? 126.021 8.173 120.716 1.00 45.13 140 LYS D N 1
ATOM 3896 C CA . LYS D 1 143 ? 124.905 7.421 121.264 1.00 46.50 140 LYS D CA 1
ATOM 3897 C C . LYS D 1 143 ? 124.336 8.133 122.523 1.00 42.38 140 LYS D C 1
ATOM 3898 O O . LYS D 1 143 ? 123.155 8.294 122.638 1.00 40.74 140 LYS D O 1
ATOM 3904 N N . GLY D 1 144 ? 125.190 8.637 123.395 1.00 42.60 141 GLY D N 1
ATOM 3905 C CA . GLY D 1 144 ? 124.716 9.397 124.573 1.00 48.55 141 GLY D CA 1
ATOM 3906 C C . GLY D 1 144 ? 123.941 10.644 124.253 1.00 51.27 141 GLY D C 1
ATOM 3907 O O . GLY D 1 144 ? 122.881 10.956 124.877 1.00 46.88 141 GLY D O 1
ATOM 3908 N N . ARG D 1 145 ? 124.449 11.362 123.260 1.00 50.51 142 ARG D N 1
ATOM 3909 C CA . ARG D 1 145 ? 123.786 12.578 122.831 1.00 47.33 142 ARG D CA 1
ATOM 3910 C C . ARG D 1 145 ? 122.455 12.235 122.232 1.00 40.62 142 ARG D C 1
ATOM 3911 O O . ARG D 1 145 ? 121.482 12.913 122.495 1.00 46.46 142 ARG D O 1
ATOM 3919 N N . ALA D 1 146 ? 122.377 11.226 121.382 1.00 39.37 143 ALA D N 1
ATOM 3920 C CA . ALA D 1 146 ? 121.060 10.889 120.798 1.00 42.98 143 ALA D CA 1
ATOM 3921 C C . ALA D 1 146 ? 120.059 10.421 121.889 1.00 43.36 143 ALA D C 1
ATOM 3922 O O . ALA D 1 146 ? 118.828 10.770 121.874 1.00 38.79 143 ALA D O 1
ATOM 3924 N N . THR D 1 147 ? 120.571 9.649 122.852 1.00 43.53 144 THR D N 1
ATOM 3925 C CA . THR D 1 147 ? 119.655 9.180 123.923 1.00 39.59 144 THR D CA 1
ATOM 3926 C C . THR D 1 147 ? 119.189 10.291 124.863 1.00 34.05 144 THR D C 1
ATOM 3927 O O . THR D 1 147 ? 117.991 10.372 125.183 1.00 39.34 144 THR D O 1
ATOM 3931 N N . LEU D 1 148 ? 120.068 11.214 125.158 1.00 33.72 145 LEU D N 1
ATOM 3932 C CA . LEU D 1 148 ? 119.736 12.427 125.929 1.00 39.12 145 LEU D CA 1
ATOM 3933 C C . LEU D 1 148 ? 118.720 13.337 125.289 1.00 41.79 145 LEU D C 1
ATOM 3934 O O . LEU D 1 148 ? 117.818 13.895 125.954 1.00 41.45 145 LEU D O 1
ATOM 3939 N N . ALA D 1 149 ? 118.882 13.525 123.984 1.00 43.77 146 ALA D N 1
ATOM 3940 C CA . ALA D 1 149 ? 118.001 14.397 123.259 1.00 41.11 146 ALA D CA 1
ATOM 3941 C C . ALA D 1 149 ? 116.622 13.753 123.272 1.00 38.12 146 ALA D C 1
ATOM 3942 O O . ALA D 1 149 ? 115.614 14.437 123.500 1.00 44.72 146 ALA D O 1
ATOM 3944 N N A ARG D 1 150 ? 116.575 12.450 123.038 0.60 37.11 147 ARG D N 1
ATOM 3945 N N B ARG D 1 150 ? 116.532 12.444 123.009 0.40 37.29 147 ARG D N 1
ATOM 3946 C CA A ARG D 1 150 ? 115.304 11.767 123.092 0.60 39.41 147 ARG D CA 1
ATOM 3947 C CA B ARG D 1 150 ? 115.224 11.788 123.096 0.40 38.44 147 ARG D CA 1
ATOM 3948 C C A ARG D 1 150 ? 114.696 11.875 124.527 0.60 39.08 147 ARG D C 1
ATOM 3949 C C B ARG D 1 150 ? 114.670 11.857 124.540 0.40 38.52 147 ARG D C 1
ATOM 3950 O O A ARG D 1 150 ? 113.504 12.128 124.708 0.60 39.72 147 ARG D O 1
ATOM 3951 O O B ARG D 1 150 ? 113.466 12.038 124.744 0.40 39.01 147 ARG D O 1
ATOM 3966 N N . ALA D 1 151 ? 115.554 11.772 125.532 1.00 40.04 148 ALA D N 1
ATOM 3967 C CA . ALA D 1 151 ? 115.125 11.801 126.931 1.00 38.94 148 ALA D CA 1
ATOM 3968 C C . ALA D 1 151 ? 114.543 13.107 127.338 1.00 37.96 148 ALA D C 1
ATOM 3969 O O . ALA D 1 151 ? 113.458 13.117 127.920 1.00 38.14 148 ALA D O 1
ATOM 3971 N N . LYS D 1 152 ? 115.185 14.216 126.981 1.00 40.42 149 LYS D N 1
ATOM 3972 C CA . LYS D 1 152 ? 114.650 15.562 127.358 1.00 40.58 149 LYS D CA 1
ATOM 3973 C C . LYS D 1 152 ? 113.260 15.801 126.869 1.00 41.91 149 LYS D C 1
ATOM 3974 O O . LYS D 1 152 ? 112.425 16.371 127.570 1.00 46.11 149 LYS D O 1
ATOM 3980 N N . LYS D 1 153 ? 113.005 15.341 125.652 1.00 50.62 150 LYS D N 1
ATOM 3981 C CA . LYS D 1 153 ? 111.699 15.469 125.039 1.00 54.05 150 LYS D CA 1
ATOM 3982 C C . LYS D 1 153 ? 110.639 14.632 125.788 1.00 51.09 150 LYS D C 1
ATOM 3983 O O . LYS D 1 153 ? 109.569 15.147 126.170 1.00 51.18 150 LYS D O 1
ATOM 3989 N N . LEU D 1 154 ? 110.939 13.360 126.038 1.00 45.50 151 LEU D N 1
ATOM 3990 C CA . LEU D 1 154 ? 110.018 12.507 126.831 1.00 42.29 151 LEU D CA 1
ATOM 3991 C C . LEU D 1 154 ? 109.775 13.104 128.218 1.00 40.08 151 LEU D C 1
ATOM 3992 O O . LEU D 1 154 ? 108.658 13.120 128.702 1.00 41.49 151 LEU D O 1
ATOM 3997 N N . VAL D 1 155 ? 110.831 13.577 128.852 1.00 40.45 152 VAL D N 1
ATOM 3998 C CA . VAL D 1 155 ? 110.741 14.205 130.187 1.00 45.59 152 VAL D CA 1
ATOM 3999 C C . VAL D 1 155 ? 109.836 15.437 130.132 1.00 45.25 152 VAL D C 1
ATOM 4000 O O . VAL D 1 155 ? 108.946 15.551 130.953 1.00 47.08 152 VAL D O 1
ATOM 4004 N N . ALA D 1 156 ? 110.028 16.325 129.158 1.00 49.04 153 ALA D N 1
ATOM 4005 C CA . ALA D 1 156 ? 109.223 17.577 129.119 1.00 48.40 153 ALA D CA 1
ATOM 4006 C C . ALA D 1 156 ? 107.773 17.236 128.742 1.00 54.65 153 ALA D C 1
ATOM 4007 O O . ALA D 1 156 ? 106.846 17.506 129.478 1.00 54.54 153 ALA D O 1
ATOM 4009 N N . THR D 1 157 ? 107.601 16.541 127.639 1.00 49.47 154 THR D N 1
ATOM 4010 C CA . THR D 1 157 ? 106.284 16.321 127.084 1.00 53.81 154 THR D CA 1
ATOM 4011 C C . THR D 1 157 ? 105.424 15.287 127.785 1.00 50.80 154 THR D C 1
ATOM 4012 O O . THR D 1 157 ? 104.226 15.439 127.787 1.00 58.36 154 THR D O 1
ATOM 4016 N N . ARG D 1 158 ? 106.001 14.193 128.267 1.00 49.38 155 ARG D N 1
ATOM 4017 C CA . ARG D 1 158 ? 105.201 13.090 128.813 1.00 47.55 155 ARG D CA 1
ATOM 4018 C C . ARG D 1 158 ? 105.098 13.110 130.377 1.00 43.91 155 ARG D C 1
ATOM 4019 O O . ARG D 1 158 ? 104.138 12.618 130.938 1.00 45.72 155 ARG D O 1
ATOM 4027 N N . HIS D 1 159 ? 106.053 13.734 131.048 1.00 42.96 156 HIS D N 1
ATOM 4028 C CA . HIS D 1 159 ? 106.222 13.659 132.525 1.00 43.44 156 HIS D CA 1
ATOM 4029 C C . HIS D 1 159 ? 106.053 15.044 133.206 1.00 41.07 156 HIS D C 1
ATOM 4030 O O . HIS D 1 159 ? 105.111 15.230 133.972 1.00 39.63 156 HIS D O 1
ATOM 4037 N N . GLU D 1 160 ? 106.937 16.000 132.942 1.00 37.22 157 GLU D N 1
ATOM 4038 C CA . GLU D 1 160 ? 106.809 17.348 133.584 1.00 45.96 157 GLU D CA 1
ATOM 4039 C C . GLU D 1 160 ? 105.507 18.070 133.293 1.00 46.06 157 GLU D C 1
ATOM 4040 O O . GLU D 1 160 ? 104.939 18.702 134.185 1.00 44.73 157 GLU D O 1
ATOM 4046 N N . ASP D 1 161 ? 105.072 18.000 132.038 1.00 45.43 158 ASP D N 1
ATOM 4047 C CA . ASP D 1 161 ? 103.845 18.672 131.607 1.00 47.27 158 ASP D CA 1
ATOM 4048 C C . ASP D 1 161 ? 102.681 18.195 132.422 1.00 41.95 158 ASP D C 1
ATOM 4049 O O . ASP D 1 161 ? 101.923 18.981 132.917 1.00 44.58 158 ASP D O 1
ATOM 4054 N N . ARG D 1 162 ? 102.607 16.891 132.626 1.00 40.18 159 ARG D N 1
ATOM 4055 C CA . ARG D 1 162 ? 101.488 16.294 133.292 1.00 46.35 159 ARG D CA 1
ATOM 4056 C C . ARG D 1 162 ? 101.526 16.667 134.795 1.00 45.61 159 ARG D C 1
ATOM 4057 O O . ARG D 1 162 ? 100.496 16.971 135.400 1.00 41.90 159 ARG D O 1
ATOM 4065 N N . LEU D 1 163 ? 102.716 16.754 135.369 1.00 46.73 160 LEU D N 1
ATOM 4066 C CA . LEU D 1 163 ? 102.839 17.152 136.759 1.00 44.12 160 LEU D CA 1
ATOM 4067 C C . LEU D 1 163 ? 102.494 18.648 136.942 1.00 48.31 160 LEU D C 1
ATOM 4068 O O . LEU D 1 163 ? 101.791 18.996 137.867 1.00 46.28 160 LEU D O 1
ATOM 4073 N N . THR D 1 164 ? 102.963 19.527 136.056 1.00 44.89 161 THR D N 1
ATOM 4074 C CA . THR D 1 164 ? 102.489 20.926 136.082 1.00 51.32 161 THR D CA 1
ATOM 4075 C C . THR D 1 164 ? 100.947 21.126 136.005 1.00 52.05 161 THR D C 1
ATOM 4076 O O . THR D 1 164 ? 100.355 21.880 136.782 1.00 46.96 161 THR D O 1
ATOM 4080 N N . GLU D 1 165 ? 100.344 20.455 135.033 1.00 55.15 162 GLU D N 1
ATOM 4081 C CA . GLU D 1 165 ? 98.909 20.419 134.833 1.00 56.32 162 GLU D CA 1
ATOM 4082 C C . GLU D 1 165 ? 98.152 19.860 136.032 1.00 54.10 162 GLU D C 1
ATOM 4083 O O . GLU D 1 165 ? 97.019 20.232 136.259 1.00 59.30 162 GLU D O 1
ATOM 4089 N N . LEU D 1 166 ? 98.745 18.941 136.777 1.00 57.19 163 LEU D N 1
ATOM 4090 C CA . LEU D 1 166 ? 98.109 18.408 137.993 1.00 56.80 163 LEU D CA 1
ATOM 4091 C C . LEU D 1 166 ? 98.107 19.498 139.090 1.00 50.75 163 LEU D C 1
ATOM 4092 O O . LEU D 1 166 ? 97.117 19.750 139.727 1.00 52.01 163 LEU D O 1
ATOM 4097 N N . LEU D 1 167 ? 99.241 20.119 139.317 1.00 52.50 164 LEU D N 1
ATOM 4098 C CA . LEU D 1 167 ? 99.364 21.087 140.398 1.00 53.04 164 LEU D CA 1
ATOM 4099 C C . LEU D 1 167 ? 98.783 22.453 140.048 1.00 56.50 164 LEU D C 1
ATOM 4100 O O . LEU D 1 167 ? 98.476 23.242 140.926 1.00 51.79 164 LEU D O 1
ATOM 4105 N N . GLY D 1 168 ? 98.726 22.768 138.759 1.00 57.70 165 GLY D N 1
ATOM 4106 C CA . GLY D 1 168 ? 98.547 24.136 138.347 1.00 57.00 165 GLY D CA 1
ATOM 4107 C C . GLY D 1 168 ? 99.873 24.848 138.268 1.00 57.65 165 GLY D C 1
ATOM 4108 O O . GLY D 1 168 ? 100.747 24.672 139.139 1.00 50.97 165 GLY D O 1
ATOM 4109 N N . ARG D 1 169 ? 99.982 25.668 137.219 1.00 53.26 166 ARG D N 1
ATOM 4110 C CA . ARG D 1 169 ? 101.108 26.560 136.917 1.00 61.44 166 ARG D CA 1
ATOM 4111 C C . ARG D 1 169 ? 101.644 27.295 138.157 1.00 58.02 166 ARG D C 1
ATOM 4112 O O . ARG D 1 169 ? 102.870 27.306 138.400 1.00 53.73 166 ARG D O 1
ATOM 4120 N N . ASP D 1 170 ? 100.737 27.929 138.913 1.00 52.72 167 ASP D N 1
ATOM 4121 C CA . ASP D 1 170 ? 101.135 28.785 140.061 1.00 52.83 167 ASP D CA 1
ATOM 4122 C C . ASP D 1 170 ? 101.597 27.941 141.250 1.00 48.35 167 ASP D C 1
ATOM 4123 O O . ASP D 1 170 ? 102.625 28.215 141.849 1.00 44.21 167 ASP D O 1
ATOM 4128 N N . ASN D 1 171 ? 100.849 26.903 141.569 1.00 51.63 168 ASN D N 1
ATOM 4129 C CA . ASN D 1 171 ? 101.272 25.979 142.620 1.00 50.83 168 ASN D CA 1
ATOM 4130 C C . ASN D 1 171 ? 102.640 25.334 142.323 1.00 40.44 168 ASN D C 1
ATOM 4131 O O . ASN D 1 171 ? 103.526 25.332 143.193 1.00 43.24 168 ASN D O 1
ATOM 4136 N N . ARG D 1 172 ? 102.823 24.903 141.083 1.00 45.02 169 ARG D N 1
ATOM 4137 C CA . ARG D 1 172 ? 104.066 24.283 140.649 1.00 47.20 169 ARG D CA 1
ATOM 4138 C C . ARG D 1 172 ? 105.262 25.173 140.884 1.00 50.92 169 ARG D C 1
ATOM 4139 O O . ARG D 1 172 ? 106.316 24.706 141.359 1.00 48.08 169 ARG D O 1
ATOM 4147 N N . ASP D 1 173 ? 105.154 26.436 140.510 1.00 45.99 170 ASP D N 1
ATOM 4148 C CA . ASP D 1 173 ? 106.323 27.301 140.662 1.00 48.56 170 ASP D CA 1
ATOM 4149 C C . ASP D 1 173 ? 106.603 27.607 142.114 1.00 43.90 170 ASP D C 1
ATOM 4150 O O . ASP D 1 173 ? 107.779 27.795 142.516 1.00 45.96 170 ASP D O 1
ATOM 4155 N N . ALA D 1 174 ? 105.545 27.697 142.905 1.00 40.11 171 ALA D N 1
ATOM 4156 C CA . ALA D 1 174 ? 105.719 27.887 144.339 1.00 45.96 171 ALA D CA 1
ATOM 4157 C C . ALA D 1 174 ? 106.353 26.622 145.001 1.00 43.56 171 ALA D C 1
ATOM 4158 O O . ALA D 1 174 ? 107.190 26.722 145.891 1.00 42.56 171 ALA D O 1
ATOM 4160 N N . LEU D 1 175 ? 105.934 25.439 144.565 1.00 45.33 172 LEU D N 1
ATOM 4161 C CA . LEU D 1 175 ? 106.495 24.160 145.110 1.00 39.31 172 LEU D CA 1
ATOM 4162 C C . LEU D 1 175 ? 107.965 24.130 144.776 1.00 44.29 172 LEU D C 1
ATOM 4163 O O . LEU D 1 175 ? 108.792 23.938 145.657 1.00 41.35 172 LEU D O 1
ATOM 4168 N N . LEU D 1 176 ? 108.278 24.368 143.495 1.00 41.75 173 LEU D N 1
ATOM 4169 C CA . LEU D 1 176 ? 109.665 24.406 143.031 1.00 44.17 173 LEU D CA 1
ATOM 4170 C C . LEU D 1 176 ? 110.544 25.316 143.893 1.00 41.65 173 LEU D C 1
ATOM 4171 O O . LEU D 1 176 ? 111.596 24.903 144.387 1.00 39.85 173 LEU D O 1
ATOM 4176 N N . SER D 1 177 ? 110.108 26.546 144.103 1.00 39.66 174 SER D N 1
ATOM 4177 C CA . SER D 1 177 ? 110.871 27.489 144.926 1.00 41.72 174 SER D CA 1
ATOM 4178 C C . SER D 1 177 ? 111.045 27.018 146.405 1.00 41.16 174 SER D C 1
ATOM 4179 O O . SER D 1 177 ? 112.127 27.172 147.014 1.00 43.40 174 SER D O 1
ATOM 4182 N N . MET D 1 178 ? 109.979 26.499 147.010 1.00 39.22 175 MET D N 1
ATOM 4183 C CA . MET D 1 178 ? 110.078 25.948 148.382 1.00 41.52 175 MET D CA 1
ATOM 4184 C C . MET D 1 178 ? 111.069 24.748 148.448 1.00 40.84 175 MET D C 1
ATOM 4185 O O . MET D 1 178 ? 111.921 24.670 149.378 1.00 32.42 175 MET D O 1
ATOM 4190 N N . LEU D 1 179 ? 111.029 23.891 147.417 1.00 38.75 176 LEU D N 1
ATOM 4191 C CA . LEU D 1 179 ? 111.926 22.720 147.375 1.00 41.84 176 LEU D CA 1
ATOM 4192 C C . LEU D 1 179 ? 113.363 23.141 147.234 1.00 38.20 176 LEU D C 1
ATOM 4193 O O . LEU D 1 179 ? 114.240 22.598 147.924 1.00 39.05 176 LEU D O 1
ATOM 4198 N N . ALA D 1 180 ? 113.608 24.116 146.363 1.00 41.40 177 ALA D N 1
ATOM 4199 C CA . ALA D 1 180 ? 114.942 24.750 146.231 1.00 35.90 177 ALA D CA 1
ATOM 4200 C C . ALA D 1 180 ? 115.428 25.366 147.521 1.00 39.49 177 ALA D C 1
ATOM 4201 O O . ALA D 1 180 ? 116.607 25.187 147.882 1.00 38.95 177 ALA D O 1
ATOM 4203 N N . THR D 1 181 ? 114.569 26.129 148.206 1.00 35.85 178 THR D N 1
ATOM 4204 C CA . THR D 1 181 ? 114.958 26.673 149.534 1.00 38.87 178 THR D CA 1
ATOM 4205 C C . THR D 1 181 ? 115.386 25.548 150.530 1.00 42.03 178 THR D C 1
ATOM 4206 O O . THR D 1 181 ? 116.391 25.684 151.222 1.00 39.90 178 THR D O 1
ATOM 4210 N N . ILE D 1 182 ? 114.677 24.420 150.540 1.00 41.52 179 ILE D N 1
ATOM 4211 C CA . ILE D 1 182 ? 115.058 23.299 151.419 1.00 38.10 179 ILE D CA 1
ATOM 4212 C C . ILE D 1 182 ? 116.437 22.779 151.045 1.00 34.79 179 ILE D C 1
ATOM 4213 O O . ILE D 1 182 ? 117.389 22.763 151.867 1.00 32.40 179 ILE D O 1
ATOM 4218 N N . ALA D 1 183 ? 116.575 22.443 149.771 1.00 35.60 180 ALA D N 1
ATOM 4219 C CA . ALA D 1 183 ? 117.870 22.064 149.230 1.00 40.92 180 ALA D CA 1
ATOM 4220 C C . ALA D 1 183 ? 118.948 23.066 149.616 1.00 42.36 180 ALA D C 1
ATOM 4221 O O . ALA D 1 183 ? 120.049 22.669 149.928 1.00 41.09 180 ALA D O 1
ATOM 4223 N N . ARG D 1 184 ? 118.670 24.331 149.436 1.00 41.81 181 ARG D N 1
ATOM 4224 C CA . ARG D 1 184 ? 119.676 25.336 149.603 1.00 43.09 181 ARG D CA 1
ATOM 4225 C C . ARG D 1 184 ? 119.998 25.735 150.984 1.00 40.49 181 ARG D C 1
ATOM 4226 O O . ARG D 1 184 ? 121.125 25.916 151.299 1.00 45.09 181 ARG D O 1
ATOM 4234 N N . GLU D 1 185 ? 119.009 25.821 151.831 1.00 43.93 182 GLU D N 1
ATOM 4235 C CA . GLU D 1 185 ? 119.272 26.365 153.189 1.00 46.60 182 GLU D CA 1
ATOM 4236 C C . GLU D 1 185 ? 118.954 25.498 154.381 1.00 42.88 182 GLU D C 1
ATOM 4237 O O . GLU D 1 185 ? 119.247 25.887 155.486 1.00 44.69 182 GLU D O 1
ATOM 4243 N N . PHE D 1 186 ? 118.253 24.393 154.193 1.00 43.76 183 PHE D N 1
ATOM 4244 C CA . PHE D 1 186 ? 117.977 23.514 155.289 1.00 46.82 183 PHE D CA 1
ATOM 4245 C C . PHE D 1 186 ? 119.235 22.708 155.456 1.00 48.32 183 PHE D C 1
ATOM 4246 O O . PHE D 1 186 ? 119.782 22.687 156.559 1.00 61.26 183 PHE D O 1
#

InterPro domains:
  IPR000835 MarR-type HTH domain [PF01047] (75-132)
  IPR000835 MarR-type HTH domain [PR00598] (92-108)
  IPR000835 MarR-type HTH domain [PR00598] (109-124)
  IPR000835 MarR-type HTH domain [PR00598] (128-144)
  IPR000835 MarR-type HTH domain [PS50995] (44-181)
  IPR000835 MarR-type HTH domain [SM00347] (68-168)
  IPR036388 Winged helix-like DNA-binding domain superfamily [G3DSA:1.10.10.10] (27-183)
  IPR036390 Winged helix DNA-binding domain superfamily [SSF46785] (37-181)
  IPR039422 Transcription regulators MarR/SlyA-like [PTHR33164] (52-181)